Protein AF-0000000074486668 (afdb_homodimer)

pLDDT: mean 93.42, std 12.09, range [31.48, 98.94]

Secondary structure (DSSP, 8-state):
-----GGGS-HHHHHHHHHHHHHHHHHHHHHHHHHHHHHHHHHHHHHHS-HHHHHHHHHHHHHHHHHHHHHHHHHHHHHHHHSTT---TTTTSS------HHHHHHHHHHHHHHHHHHSSTTHHHHHHHHHHHHHHHHHHTTTS-HHHHTTSEEEEES-TTSHHHHHHHHTT-EEEEEE--HHHHHHHHHHHHT--STT-EEE-TTTT--TT-S-HHHHT--EEE-SS-TT---TTS-EEEEES-HHHHHTSGGGTT-EEEEEEES-GGG-SBHHHHHHHHHHHEEEEEEEEEEE----TTTT-TT---B---HHHHHHHHHHTTEEEEEEEEEEE-SS--TTSSEEEEEEEEEEEEEE-/-----GGGS-HHHHHHHHHHHHHHHHHHHHHHHHHHHHHHHHHHHHHHS-HHHHHHHHHHHHHHHHHHHHHHHHHHHHHHHHSTT---TTTTSS------HHHHHHHHHHHHHHHHHHSSTTHHHHHHHHHHHHHHHHHHTTTS-HHHHTTSEEEEES-TTSHHHHHHHHTT-EEEEEE--HHHHHHHHHHHHT--STT-EEE-TTTT--TT-S-HHHHT--EEE-SS-S----TT--EEEEES-HHHHHTSGGGTT-EEEEEEES-GGG-SBHHHHHHHHHHHEEEEEEEEEEE----TTTT-TT---B---HHHHHHHHHHTTEEEEEEEEEEE-SS--TTSSEEEEEEEEEEEEEE-

InterPro domains:
  IPR012901 Carnosine N-methyltransferase [PF07942] (97-359)
  IPR012901 Carnosine N-methyltransferase [PTHR12303] (13-358)
  IPR012901 Carnosine N-methyltransferase [SM01296] (93-360)
  IPR029063 S-adenosyl-L-methionine-dependent methyltransferase superfamily [G3DSA:3.40.50.150] (85-351)
  IPR029063 S-adenosyl-L-methionine-dependent methyltransferase superfamily [SSF53335] (98-335)

Solvent-accessible surface area (backbone atoms only — not comparable to full-atom values): 37776 Å² total; per-residue (Å²): 122,68,68,62,70,70,87,77,53,57,66,69,57,50,51,53,48,50,50,51,49,52,49,49,53,48,29,55,66,42,44,46,62,52,52,51,50,56,52,48,49,47,51,52,34,54,68,68,48,60,69,74,57,32,69,73,47,38,67,65,48,51,51,50,52,51,51,41,51,55,44,46,52,45,36,37,54,54,51,48,58,42,49,56,88,69,68,64,81,74,69,71,79,65,82,78,71,79,76,46,72,67,48,47,49,53,50,52,46,51,47,27,45,44,38,34,60,31,19,69,86,12,44,66,56,38,53,60,59,48,42,60,54,52,51,49,51,48,64,77,45,65,84,53,49,69,79,54,27,18,74,42,34,32,36,24,48,54,30,55,62,37,43,65,40,48,55,46,20,61,73,21,25,11,22,36,22,26,31,62,52,63,70,35,47,42,48,18,48,31,54,58,69,65,55,88,47,68,50,66,40,69,37,50,65,45,56,87,54,55,50,25,28,55,29,67,66,66,32,67,40,70,48,46,28,30,66,61,67,54,77,79,57,44,88,62,27,50,78,49,68,44,64,43,51,66,65,72,63,51,60,39,76,87,33,52,48,63,25,46,31,38,38,37,52,66,32,69,20,69,35,38,49,44,66,56,56,51,50,39,54,60,49,22,30,25,87,64,11,40,36,41,37,36,31,52,38,62,44,70,33,62,91,41,83,95,45,59,37,53,71,58,22,47,51,55,47,50,50,51,45,41,72,74,38,28,49,79,37,82,68,49,75,42,72,40,64,69,62,64,59,88,74,38,27,54,44,59,39,31,45,14,48,29,34,34,31,33,34,106,123,68,68,63,70,70,87,77,51,59,67,70,57,48,52,52,49,50,51,51,49,52,50,50,53,49,30,57,67,41,43,45,62,53,53,51,51,55,52,47,49,47,52,52,35,54,69,68,49,58,66,72,57,32,69,73,46,39,66,66,48,51,52,49,52,52,51,42,52,56,43,45,54,46,36,36,53,51,50,49,59,43,48,56,88,67,67,61,83,74,69,72,78,67,83,79,70,80,76,48,72,69,46,47,48,52,51,52,47,49,46,28,45,44,40,34,61,31,18,69,84,12,43,65,58,38,52,60,58,49,41,60,55,53,51,49,51,48,65,78,46,62,87,52,49,70,80,54,28,18,75,42,33,34,38,26,48,55,31,56,62,36,43,67,41,48,56,45,20,63,73,22,25,12,21,38,23,25,33,62,52,63,70,35,50,40,48,19,48,32,53,58,70,64,55,87,47,68,49,66,42,69,36,49,64,47,57,87,53,54,49,24,27,53,28,68,67,66,32,66,40,69,48,46,28,31,65,59,64,54,67,81,61,43,88,62,25,49,78,50,65,44,62,42,51,66,66,72,63,50,59,40,76,86,33,51,48,64,26,44,30,39,39,34,53,65,32,68,19,67,35,38,51,43,65,58,55,51,50,40,54,59,48,20,30,24,85,66,13,40,34,41,37,38,31,54,39,62,42,70,33,61,90,42,83,97,45,59,36,51,72,58,23,47,52,55,46,52,50,51,45,44,73,74,37,28,50,78,38,81,69,49,75,43,74,40,64,70,62,65,58,88,74,39,26,53,44,59,40,32,46,14,47,30,34,32,31,33,33,106

Radius of gyration: 28.09 Å; Cα contacts (8 Å, |Δi|>4): 1297; chains: 2; bounding box: 58×87×71 Å

Structure (mmCIF, N/CA/C/O backbone):
data_AF-0000000074486668-model_v1
#
loop_
_entity.id
_entity.type
_entity.pdbx_description
1 polymer 'carnosine N-methyltransferase'
#
loop_
_atom_site.group_PDB
_atom_site.id
_atom_site.type_symbol
_atom_site.label_atom_id
_atom_site.label_alt_id
_atom_site.label_comp_id
_atom_site.label_asym_id
_atom_site.label_entity_id
_atom_site.label_seq_id
_atom_site.pdbx_PDB_ins_code
_atom_site.Cartn_x
_atom_site.Cartn_y
_atom_site.Cartn_z
_atom_site.occupancy
_atom_site.B_iso_or_equiv
_atom_site.auth_seq_id
_atom_site.auth_comp_id
_atom_site.auth_asym_id
_atom_site.auth_atom_id
_atom_site.pdbx_PDB_model_num
ATOM 1 N N . MET A 1 1 ? 12.969 25.625 19.625 1 31.48 1 MET A N 1
ATOM 2 C CA . MET A 1 1 ? 12.227 24.656 20.438 1 31.48 1 MET A CA 1
ATOM 3 C C . MET A 1 1 ? 10.719 24.891 20.328 1 31.48 1 MET A C 1
ATOM 5 O O . MET A 1 1 ? 10.273 26.031 20.219 1 31.48 1 MET A O 1
ATOM 9 N N . PHE A 1 2 ? 10.055 23.922 19.797 1 42.31 2 PHE A N 1
ATOM 10 C CA . PHE A 1 2 ? 8.617 24.016 19.594 1 42.31 2 PHE A CA 1
ATOM 11 C C . PHE A 1 2 ? 7.922 24.469 20.875 1 42.31 2 PHE A C 1
ATOM 13 O O . PHE A 1 2 ? 7.801 23.703 21.828 1 42.31 2 PHE A O 1
ATOM 20 N N . LEU A 1 3 ? 8.227 25.609 21.453 1 37.09 3 LEU A N 1
ATOM 21 C CA . LEU A 1 3 ? 7.992 26.031 22.828 1 37.09 3 LEU A CA 1
ATOM 22 C C . LEU A 1 3 ? 6.5 26.188 23.109 1 37.09 3 LEU A C 1
ATOM 24 O O . LEU A 1 3 ? 5.836 27.031 22.516 1 37.09 3 LEU A O 1
ATOM 28 N N . ASN A 1 4 ? 5.785 25.109 23.094 1 43.38 4 ASN A N 1
ATOM 29 C CA . ASN A 1 4 ? 4.527 25.328 23.797 1 43.38 4 ASN A CA 1
ATOM 30 C C . ASN A 1 4 ? 4.754 25.984 25.156 1 43.38 4 ASN A C 1
ATOM 32 O O . ASN A 1 4 ? 5.828 25.844 25.75 1 43.38 4 ASN A O 1
ATOM 36 N N . ASP A 1 5 ? 4.109 26.984 25.438 1 42.06 5 ASP A N 1
ATOM 37 C CA . ASP A 1 5 ? 4.137 27.578 26.781 1 42.06 5 ASP A CA 1
ATOM 38 C C . ASP A 1 5 ? 3.951 26.5 27.859 1 42.06 5 ASP A C 1
ATOM 40 O O . ASP A 1 5 ? 2.896 25.859 27.938 1 42.06 5 ASP A O 1
ATOM 44 N N . PRO A 1 6 ? 4.965 26 28.469 1 47.16 6 PRO A N 1
ATOM 45 C CA . PRO A 1 6 ? 4.938 24.953 29.484 1 47.16 6 PRO A CA 1
ATOM 46 C C . PRO A 1 6 ? 3.84 25.156 30.531 1 47.16 6 PRO A C 1
ATOM 48 O O . PRO A 1 6 ? 3.381 24.203 31.156 1 47.16 6 PRO A O 1
ATOM 51 N N . ASP A 1 7 ? 3.5 26.328 30.844 1 48.69 7 ASP A N 1
ATOM 52 C CA . ASP A 1 7 ? 2.643 26.609 31.984 1 48.69 7 ASP A CA 1
ATOM 53 C C . ASP A 1 7 ? 1.21 26.156 31.734 1 48.69 7 ASP A C 1
ATOM 55 O O . ASP A 1 7 ? 0.398 26.078 32.656 1 48.69 7 ASP A O 1
ATOM 59 N N . THR A 1 8 ? 0.869 25.922 30.5 1 52.78 8 THR A N 1
ATOM 60 C CA . THR A 1 8 ? -0.552 25.703 30.25 1 52.78 8 THR A CA 1
ATOM 61 C C . THR A 1 8 ? -0.874 24.219 30.156 1 52.78 8 THR A C 1
ATOM 63 O O . THR A 1 8 ? -2.043 23.844 30.094 1 52.78 8 THR A O 1
ATOM 66 N N . VAL A 1 9 ? 0.101 23.359 30.156 1 61.78 9 VAL A N 1
ATOM 67 C CA . VAL A 1 9 ? -0.166 21.922 30 1 61.78 9 VAL A CA 1
ATOM 68 C C . VAL A 1 9 ? -0.045 21.234 31.344 1 61.78 9 VAL A C 1
ATOM 70 O O . VAL A 1 9 ? 0.924 21.438 32.094 1 61.78 9 VAL A O 1
ATOM 73 N N . PRO A 1 10 ? -1.143 20.547 31.734 1 69.94 10 PRO A N 1
ATOM 74 C CA . PRO A 1 10 ? -1.053 19.781 32.969 1 69.94 10 PRO A CA 1
ATOM 75 C C . PRO A 1 10 ? 0.24 18.969 33.094 1 69.94 10 PRO A C 1
ATOM 77 O O . PRO A 1 10 ? 0.768 18.516 32.062 1 69.94 10 PRO A O 1
ATOM 80 N N . GLU A 1 11 ? 0.771 18.891 34.25 1 69.69 11 GLU A N 1
ATOM 81 C CA . GLU A 1 11 ? 2.045 18.234 34.5 1 69.69 11 GLU A CA 1
ATOM 82 C C . GLU A 1 11 ? 2.061 16.812 33.969 1 69.69 11 GLU A C 1
ATOM 84 O O . GLU A 1 11 ? 3.064 16.359 33.406 1 69.69 11 GLU A O 1
ATOM 89 N N . ALA A 1 12 ? 0.98 16.047 34.156 1 67.38 12 ALA A N 1
ATOM 90 C CA . ALA A 1 12 ? 0.897 14.672 33.688 1 67.38 12 ALA A CA 1
ATOM 91 C C . ALA A 1 12 ? 1.074 14.586 32.188 1 67.38 12 ALA A C 1
ATOM 93 O O . ALA A 1 12 ? 1.743 13.68 31.672 1 67.38 12 ALA A O 1
ATOM 94 N N . ASP A 1 13 ? 0.49 15.477 31.531 1 77 13 ASP A N 1
ATOM 95 C CA . ASP A 1 13 ? 0.591 15.523 30.062 1 77 13 ASP A CA 1
ATOM 96 C C . ASP A 1 13 ? 2.008 15.883 29.625 1 77 13 ASP A C 1
ATOM 98 O O . ASP A 1 13 ? 2.508 15.359 28.625 1 77 13 ASP A O 1
ATOM 102 N N . ARG A 1 14 ? 2.59 16.641 30.438 1 76.38 14 ARG A N 1
ATOM 103 C CA . ARG A 1 14 ? 3.965 17.047 30.141 1 76.38 14 ARG A CA 1
ATOM 104 C C . ARG A 1 14 ? 4.914 15.852 30.281 1 76.38 14 ARG A C 1
ATOM 106 O O . ARG A 1 14 ? 5.82 15.68 29.469 1 76.38 14 ARG A O 1
ATOM 113 N N . LEU A 1 15 ? 4.641 15.148 31.312 1 79.06 15 LEU A N 1
ATOM 114 C CA . LEU A 1 15 ? 5.484 13.977 31.531 1 79.06 15 LEU A CA 1
ATOM 115 C C . LEU A 1 15 ? 5.316 12.961 30.406 1 79.06 15 LEU A C 1
ATOM 117 O O . LEU A 1 15 ? 6.297 12.375 29.938 1 79.06 15 LEU A O 1
ATOM 121 N N . LEU A 1 16 ? 4.055 12.719 29.984 1 80.81 16 LEU A N 1
ATOM 122 C CA . LEU A 1 16 ? 3.785 11.781 28.906 1 80.81 16 LEU A CA 1
ATOM 123 C C . LEU A 1 16 ? 4.434 12.25 27.609 1 80.81 16 LEU A C 1
ATOM 125 O O . LEU A 1 16 ? 4.977 11.445 26.844 1 80.81 16 LEU A O 1
ATOM 129 N N . GLU A 1 17 ? 4.367 13.461 27.391 1 83.25 17 GLU A N 1
ATOM 130 C CA . GLU A 1 17 ? 4.984 14.039 26.203 1 83.25 17 GLU A CA 1
ATOM 131 C C . GLU A 1 17 ? 6.504 13.883 26.234 1 83.25 17 GLU A C 1
ATOM 133 O O . GLU A 1 17 ? 7.125 13.57 25.219 1 83.25 17 GLU A O 1
ATOM 138 N N . ALA A 1 18 ? 7.066 14.117 27.375 1 84.25 18 ALA A N 1
ATOM 139 C CA . ALA A 1 18 ? 8.508 13.977 27.531 1 84.25 18 ALA A CA 1
ATOM 140 C C . ALA A 1 18 ? 8.945 12.531 27.312 1 84.25 18 ALA A C 1
ATOM 142 O O . ALA A 1 18 ? 9.984 12.273 26.688 1 84.25 18 ALA A O 1
ATOM 143 N N . GLN A 1 19 ? 8.188 11.656 27.812 1 86.06 19 GLN A N 1
ATOM 144 C CA . GLN A 1 19 ? 8.484 10.242 27.625 1 86.06 19 GLN A CA 1
ATOM 145 C C . GLN A 1 19 ? 8.391 9.852 26.156 1 86.06 19 GLN A C 1
ATOM 147 O O . GLN A 1 19 ? 9.234 9.109 25.656 1 86.06 19 GLN A O 1
ATOM 152 N N . HIS A 1 20 ? 7.352 10.344 25.594 1 88.06 20 HIS A N 1
ATOM 153 C CA . HIS A 1 20 ? 7.191 10.07 24.172 1 88.06 20 HIS A CA 1
ATOM 154 C C . HIS A 1 20 ? 8.352 10.641 23.359 1 88.06 20 HIS A C 1
ATOM 156 O O . HIS A 1 20 ? 8.867 9.992 22.453 1 88.06 20 HIS A O 1
ATOM 162 N N . PHE A 1 21 ? 8.711 11.836 23.719 1 90.12 21 PHE A N 1
ATOM 163 C CA . PHE A 1 21 ? 9.836 12.477 23.047 1 90.12 21 PHE A CA 1
ATOM 164 C C . PHE A 1 21 ? 11.109 11.656 23.219 1 90.12 21 PHE A C 1
ATOM 166 O O . PHE A 1 21 ? 11.852 11.453 22.266 1 90.12 21 PHE A O 1
ATOM 173 N N . ALA A 1 22 ? 11.359 11.195 24.344 1 90.25 22 ALA A N 1
ATOM 174 C CA . ALA A 1 22 ? 12.523 10.367 24.641 1 90.25 22 ALA A CA 1
ATOM 175 C C . ALA A 1 22 ? 12.516 9.094 23.797 1 90.25 22 ALA A C 1
ATOM 177 O O . ALA A 1 22 ? 13.562 8.648 23.328 1 90.25 22 ALA A O 1
ATOM 178 N N . LYS A 1 23 ? 11.375 8.539 23.703 1 93.06 23 LYS A N 1
ATOM 179 C CA . LYS A 1 23 ? 11.234 7.336 22.891 1 93.06 23 LYS A CA 1
ATOM 180 C C . LYS A 1 23 ? 11.586 7.617 21.422 1 93.06 23 LYS A C 1
ATOM 182 O O . LYS A 1 23 ? 12.203 6.785 20.766 1 93.06 23 LYS A O 1
ATOM 187 N N . VAL A 1 24 ? 11.133 8.742 20.938 1 95.06 24 VAL A N 1
ATOM 188 C CA . VAL A 1 24 ? 11.414 9.133 19.562 1 95.06 24 VAL A CA 1
ATOM 189 C C . VAL A 1 24 ? 12.922 9.273 19.359 1 95.06 24 VAL A C 1
ATOM 191 O O . VAL A 1 24 ? 13.477 8.773 18.391 1 95.06 24 VAL A O 1
ATOM 194 N N . ILE A 1 25 ? 13.602 9.898 20.266 1 94.81 25 ILE A N 1
ATOM 195 C CA . ILE A 1 25 ? 15.047 10.055 20.203 1 94.81 25 ILE A CA 1
ATOM 196 C C . ILE A 1 25 ? 15.719 8.688 20.203 1 94.81 25 ILE A C 1
ATOM 198 O O . ILE A 1 25 ? 16.641 8.438 19.406 1 94.81 25 ILE A O 1
ATOM 202 N N . GLU A 1 26 ? 15.242 7.867 21.062 1 94.5 26 GLU A N 1
ATOM 203 C CA . GLU A 1 26 ? 15.781 6.512 21.125 1 94.5 26 GLU A CA 1
ATOM 204 C C . GLU A 1 26 ? 15.594 5.785 19.797 1 94.5 26 GLU A C 1
ATOM 206 O O . GLU A 1 26 ? 16.469 5.031 19.359 1 94.5 26 GLU A O 1
ATOM 211 N N . ALA A 1 27 ? 14.414 5.957 19.188 1 96.44 27 ALA A N 1
ATOM 212 C CA . ALA A 1 27 ? 14.148 5.34 17.891 1 96.44 27 ALA A CA 1
ATOM 213 C C . ALA A 1 27 ? 15.164 5.797 16.844 1 96.44 27 ALA A C 1
ATOM 215 O O . ALA A 1 27 ? 15.719 4.977 16.109 1 96.44 27 ALA A O 1
ATOM 216 N N . PHE A 1 28 ? 15.438 7.062 16.781 1 97.06 28 PHE A N 1
ATOM 217 C CA . PHE A 1 28 ? 16.422 7.594 15.852 1 97.06 28 PHE A CA 1
ATOM 218 C C . PHE A 1 28 ? 17.797 6.984 16.125 1 97.06 28 PHE A C 1
ATOM 220 O O . PHE A 1 28 ? 18.484 6.555 15.188 1 97.06 28 PHE A O 1
ATOM 227 N N . ASN A 1 29 ? 18.156 6.867 17.328 1 94.88 29 ASN A N 1
ATOM 228 C CA . ASN A 1 29 ? 19.469 6.344 17.719 1 94.88 29 ASN A CA 1
ATOM 229 C C . ASN A 1 29 ? 19.578 4.852 17.422 1 94.88 29 ASN A C 1
ATOM 231 O O . ASN A 1 29 ? 20.672 4.34 17.203 1 94.88 29 ASN A O 1
ATOM 235 N N . HIS A 1 30 ? 18.469 4.227 17.469 1 96.5 30 HIS A N 1
ATOM 236 C CA . HIS A 1 30 ? 18.453 2.779 17.297 1 96.5 30 HIS A CA 1
ATOM 237 C C . HIS A 1 30 ? 18.5 2.414 15.812 1 96.5 30 HIS A C 1
ATOM 239 O O . HIS A 1 30 ? 18.625 1.239 15.461 1 96.5 30 HIS A O 1
ATOM 245 N N . TYR A 1 31 ? 18.359 3.328 14.945 1 97.81 31 TYR A N 1
ATOM 246 C CA . TYR A 1 31 ? 18.297 3.107 13.5 1 97.81 31 TYR A CA 1
ATOM 247 C C . TYR A 1 31 ? 19.484 2.271 13.031 1 97.81 31 TYR A C 1
ATOM 249 O O . TYR A 1 31 ? 19.312 1.296 12.297 1 97.81 31 TYR A O 1
ATOM 257 N N . ARG A 1 32 ? 20.688 2.697 13.438 1 97.75 32 ARG A N 1
ATOM 258 C CA . ARG A 1 32 ? 21.906 2.051 12.969 1 97.75 32 ARG A CA 1
ATOM 259 C C . ARG A 1 32 ? 21.891 0.562 13.297 1 97.75 32 ARG A C 1
ATOM 261 O O . ARG A 1 32 ? 22.031 -0.279 12.406 1 97.75 32 ARG A O 1
ATOM 268 N N . LEU A 1 33 ? 21.719 0.299 14.562 1 97.19 33 LEU A N 1
ATOM 269 C CA . LEU A 1 33 ? 21.75 -1.087 15.023 1 97.19 33 LEU A CA 1
ATOM 270 C C . LEU A 1 33 ? 20.641 -1.9 14.352 1 97.19 33 LEU A C 1
ATOM 272 O O . LEU A 1 33 ? 20.891 -3.02 13.891 1 97.19 33 LEU A O 1
ATOM 276 N N . HIS A 1 34 ? 19.469 -1.328 14.305 1 96.94 34 HIS A N 1
ATOM 277 C CA . HIS A 1 34 ? 18.328 -2.02 13.711 1 96.94 34 HIS A CA 1
ATOM 278 C C . HIS A 1 34 ? 18.578 -2.324 12.234 1 96.94 34 HIS A C 1
ATOM 280 O O . HIS A 1 34 ? 18.375 -3.455 11.789 1 96.94 34 HIS A O 1
ATOM 286 N N . SER A 1 35 ? 19 -1.374 11.484 1 97.94 35 SER A N 1
ATOM 287 C CA . SER A 1 35 ? 19.219 -1.527 10.047 1 97.94 35 SER A CA 1
ATOM 288 C C . SER A 1 35 ? 20.344 -2.512 9.766 1 97.94 35 SER A C 1
ATOM 290 O O . SER A 1 35 ? 20.266 -3.32 8.836 1 97.94 35 SER A O 1
ATOM 292 N N . LEU A 1 36 ? 21.391 -2.41 10.539 1 98.06 36 LEU A N 1
ATOM 293 C CA . LEU A 1 36 ? 22.5 -3.34 10.367 1 98.06 36 LEU A CA 1
ATOM 294 C C . LEU A 1 36 ? 22.078 -4.766 10.688 1 98.06 36 LEU A C 1
ATOM 296 O O . LEU A 1 36 ? 22.531 -5.715 10.039 1 98.06 36 LEU A O 1
ATOM 300 N N . SER A 1 37 ? 21.25 -4.922 11.695 1 96.88 37 SER A N 1
ATOM 301 C CA . SER A 1 37 ? 20.734 -6.246 12.039 1 96.88 37 SER A CA 1
ATOM 302 C C . SER A 1 37 ? 19.922 -6.84 10.898 1 96.88 37 SER A C 1
ATOM 304 O O . SER A 1 37 ? 20.031 -8.031 10.602 1 96.88 37 SER A O 1
ATOM 306 N N . ARG A 1 38 ? 19.094 -6.043 10.289 1 95.94 38 ARG A N 1
ATOM 307 C CA . ARG A 1 38 ? 18.312 -6.496 9.148 1 95.94 38 ARG A CA 1
ATOM 308 C C . ARG A 1 38 ? 19.219 -6.906 7.992 1 95.94 38 ARG A C 1
ATOM 310 O O . ARG A 1 38 ? 18.938 -7.891 7.301 1 95.94 38 ARG A O 1
ATOM 317 N N . ASN A 1 39 ? 20.219 -6.121 7.805 1 96.69 39 ASN A N 1
ATOM 318 C CA . ASN A 1 39 ? 21.188 -6.441 6.762 1 96.69 39 ASN A CA 1
ATOM 319 C C . ASN A 1 39 ? 21.953 -7.727 7.078 1 96.69 39 ASN A C 1
ATOM 321 O O . ASN A 1 39 ? 22.266 -8.508 6.176 1 96.69 39 ASN A O 1
ATOM 325 N N . ALA A 1 40 ? 22.281 -7.938 8.305 1 96.69 40 ALA A N 1
ATOM 326 C CA . ALA A 1 40 ? 22.938 -9.164 8.742 1 96.69 40 ALA A CA 1
ATOM 327 C C . ALA A 1 40 ? 22.078 -10.383 8.477 1 96.69 40 ALA A C 1
ATOM 329 O O . ALA A 1 40 ? 22.578 -11.453 8.125 1 96.69 40 ALA A O 1
ATOM 330 N N . LYS A 1 41 ? 20.828 -10.242 8.664 1 97.38 41 LYS A N 1
ATOM 331 C CA . LYS A 1 41 ? 19.906 -11.344 8.367 1 97.38 41 LY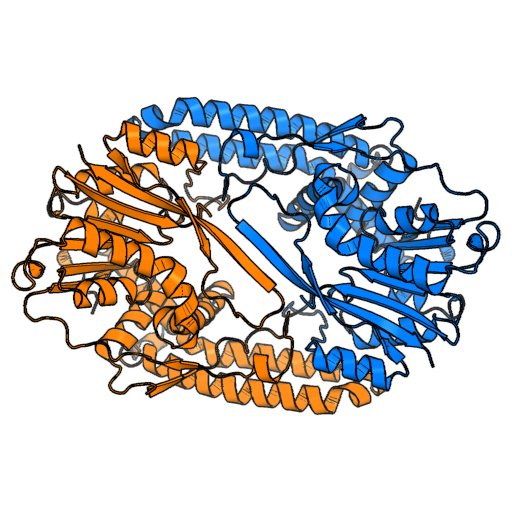S A CA 1
ATOM 332 C C . LYS A 1 41 ? 19.984 -11.734 6.891 1 97.38 41 LYS A C 1
ATOM 334 O O . LYS A 1 41 ? 19.938 -12.914 6.555 1 97.38 41 LYS A O 1
ATOM 339 N N . ARG A 1 42 ? 20.031 -10.758 6.008 1 97.56 42 ARG A N 1
ATOM 340 C CA . ARG A 1 42 ? 20.172 -11.031 4.582 1 97.56 42 ARG A CA 1
ATOM 341 C C . ARG A 1 42 ? 21.406 -11.867 4.293 1 97.56 42 ARG A C 1
ATOM 343 O O . ARG A 1 42 ? 21.359 -12.789 3.477 1 97.56 42 ARG A O 1
ATOM 350 N N . ARG A 1 43 ? 22.453 -11.508 4.965 1 96.88 43 ARG A N 1
ATOM 351 C CA . ARG A 1 43 ? 23.703 -12.242 4.793 1 96.88 43 ARG A CA 1
ATOM 352 C C . ARG A 1 43 ? 23.562 -13.68 5.281 1 96.88 43 ARG A C 1
ATOM 354 O O . ARG A 1 43 ? 24.062 -14.609 4.645 1 96.88 43 ARG A O 1
ATOM 361 N N . ARG A 1 44 ? 22.969 -13.852 6.43 1 97.44 44 ARG A N 1
ATOM 362 C CA . ARG A 1 44 ? 22.734 -15.188 6.961 1 97.44 44 ARG A CA 1
ATOM 363 C C . ARG A 1 44 ? 21.844 -16.016 6.023 1 97.44 44 ARG A C 1
ATOM 365 O O . ARG A 1 44 ? 22.094 -17.203 5.812 1 97.44 44 ARG A O 1
ATOM 372 N N . ASP A 1 45 ? 20.812 -15.375 5.516 1 98.12 45 ASP A N 1
ATOM 373 C CA . ASP A 1 45 ? 19.938 -16.062 4.559 1 98.12 45 ASP A CA 1
ATOM 374 C C . ASP A 1 45 ? 20.734 -16.516 3.336 1 98.12 45 ASP A C 1
ATOM 376 O O . ASP A 1 45 ? 20.578 -17.656 2.893 1 98.12 45 ASP A O 1
ATOM 380 N N . LEU A 1 46 ? 21.562 -15.641 2.779 1 98.12 46 LEU A N 1
ATOM 381 C CA . LEU A 1 46 ? 22.391 -15.977 1.621 1 98.12 46 LEU A CA 1
ATOM 382 C C . LEU A 1 46 ? 23.297 -17.156 1.92 1 98.12 46 LEU A C 1
ATOM 384 O O . LEU A 1 46 ? 23.438 -18.062 1.086 1 98.12 46 LEU A O 1
ATOM 388 N N . ALA A 1 47 ? 23.797 -17.203 3.117 1 97.44 47 ALA A N 1
ATOM 389 C CA . ALA A 1 47 ? 24.719 -18.25 3.52 1 97.44 47 ALA A CA 1
ATOM 390 C C . ALA A 1 47 ? 23.984 -19.578 3.729 1 97.44 47 ALA A C 1
ATOM 392 O O . ALA A 1 47 ? 24.609 -20.641 3.758 1 97.44 47 ALA A O 1
ATOM 393 N N . SER A 1 48 ? 22.703 -19.531 3.898 1 97.56 48 SER A N 1
ATOM 394 C CA . SER A 1 48 ? 21.953 -20.719 4.273 1 97.56 48 SER A CA 1
ATOM 395 C C . SER A 1 48 ? 21.406 -21.453 3.045 1 97.56 48 SER A C 1
ATOM 397 O O . SER A 1 48 ? 20.906 -22.562 3.148 1 97.56 48 SER A O 1
ATOM 399 N N . ILE A 1 49 ? 21.484 -20.828 1.855 1 98.06 49 ILE A N 1
ATOM 400 C CA . ILE A 1 49 ? 20.953 -21.484 0.664 1 98.06 49 ILE A CA 1
ATOM 401 C C . ILE A 1 49 ? 22 -22.469 0.108 1 98.06 49 ILE A C 1
ATOM 403 O O . ILE A 1 49 ? 23.156 -22.438 0.515 1 98.06 49 ILE A O 1
ATOM 407 N N . PRO A 1 50 ? 21.594 -23.406 -0.797 1 97.69 50 PRO A N 1
ATOM 408 C CA . PRO A 1 50 ? 22.531 -24.406 -1.34 1 97.69 50 PRO A CA 1
ATOM 409 C C . PRO A 1 50 ? 23.75 -23.766 -1.994 1 97.69 50 PRO A C 1
ATOM 411 O O . PRO A 1 50 ? 23.656 -22.688 -2.586 1 97.69 50 PRO A O 1
ATOM 414 N N . LYS A 1 51 ? 24.922 -24.422 -1.941 1 97.94 51 LYS A N 1
ATOM 415 C CA . LYS A 1 51 ? 26.203 -23.906 -2.426 1 97.94 51 LYS A CA 1
ATOM 416 C C . LYS A 1 51 ? 26.109 -23.516 -3.898 1 97.94 51 LYS A C 1
ATOM 418 O O . LYS A 1 51 ? 26.688 -22.516 -4.316 1 97.94 51 LYS A O 1
ATOM 423 N N . ALA A 1 52 ? 25.469 -24.297 -4.637 1 97.38 52 ALA A N 1
ATOM 424 C CA . ALA A 1 52 ? 25.328 -24.016 -6.062 1 97.38 52 ALA A CA 1
ATOM 425 C C . ALA A 1 52 ? 24.625 -22.672 -6.285 1 97.38 52 ALA A C 1
ATOM 427 O O . ALA A 1 52 ? 24.969 -21.938 -7.207 1 97.38 52 ALA A O 1
ATOM 428 N N . HIS A 1 53 ? 23.641 -22.422 -5.477 1 98.19 53 HIS A N 1
ATOM 429 C CA . HIS A 1 53 ? 22.922 -21.156 -5.57 1 98.19 53 HIS A CA 1
ATOM 430 C C . HIS A 1 53 ? 23.781 -20 -5.09 1 98.19 53 HIS A C 1
ATOM 432 O O . HIS A 1 53 ? 23.75 -18.906 -5.668 1 98.19 53 HIS A O 1
ATOM 438 N N . GLN A 1 54 ? 24.547 -20.234 -4.039 1 97.94 54 GLN A N 1
ATOM 439 C CA . GLN A 1 54 ? 25.484 -19.219 -3.561 1 97.94 54 GLN A CA 1
ATOM 440 C C . GLN A 1 54 ? 26.469 -18.812 -4.656 1 97.94 54 GLN A C 1
ATOM 442 O O . GLN A 1 54 ? 26.797 -17.641 -4.797 1 97.94 54 GLN A O 1
ATOM 447 N N . GLN A 1 55 ? 26.906 -19.75 -5.395 1 96.94 55 GLN A N 1
ATOM 448 C CA . GLN A 1 55 ? 27.859 -19.484 -6.465 1 96.94 55 GLN A CA 1
ATOM 449 C C . GLN A 1 55 ? 27.234 -18.609 -7.551 1 96.94 55 GLN A C 1
ATOM 451 O O . GLN A 1 55 ? 27.938 -17.797 -8.164 1 96.94 55 GLN A O 1
ATOM 456 N N . LEU A 1 56 ? 26 -18.75 -7.773 1 97.06 56 LEU A N 1
ATOM 457 C CA . LEU A 1 56 ? 25.297 -18.016 -8.828 1 97.06 56 LEU A CA 1
ATOM 458 C C . LEU A 1 56 ? 25.047 -16.562 -8.414 1 97.06 56 LEU A C 1
ATOM 460 O O . LEU A 1 56 ? 25.188 -15.648 -9.227 1 97.06 56 LEU A O 1
ATOM 464 N N . VAL A 1 57 ? 24.656 -16.344 -7.133 1 98.12 57 VAL A N 1
ATOM 465 C CA . VAL A 1 57 ? 24.172 -15.008 -6.781 1 98.12 57 VAL A CA 1
ATOM 466 C C . VAL A 1 57 ? 25.078 -14.391 -5.715 1 98.12 57 VAL A C 1
ATOM 468 O O . VAL A 1 57 ? 24.984 -13.195 -5.43 1 98.12 57 VAL A O 1
ATOM 471 N N . GLY A 1 58 ? 25.969 -15.172 -5.094 1 96.69 58 GLY A N 1
ATOM 472 C CA . GLY A 1 58 ? 26.703 -14.773 -3.906 1 96.69 58 GLY A CA 1
ATOM 473 C C . GLY A 1 58 ? 27.531 -13.516 -4.117 1 96.69 58 GLY A C 1
ATOM 474 O O . GLY A 1 58 ? 27.547 -12.617 -3.271 1 96.69 58 GLY A O 1
ATOM 475 N N . SER A 1 59 ? 28.203 -13.422 -5.25 1 95.25 59 SER A N 1
ATOM 476 C CA . SER A 1 59 ? 29.125 -12.312 -5.492 1 95.25 59 SER A CA 1
ATOM 477 C C . SER A 1 59 ? 28.391 -10.977 -5.535 1 95.25 59 SER A C 1
ATOM 479 O O . SER A 1 59 ? 28.703 -10.055 -4.785 1 95.25 59 SER A O 1
ATOM 481 N N . PHE A 1 60 ? 27.328 -10.914 -6.375 1 95.19 60 PHE A N 1
ATOM 482 C CA . PHE A 1 60 ? 26.672 -9.617 -6.508 1 95.19 60 PHE A CA 1
ATOM 483 C C . PHE A 1 60 ? 25.781 -9.344 -5.305 1 95.19 60 PHE A C 1
ATOM 485 O O . PHE A 1 60 ? 25.562 -8.188 -4.938 1 95.19 60 PHE A O 1
ATOM 492 N N . MET A 1 61 ? 25.312 -10.391 -4.645 1 97.62 61 MET A N 1
ATOM 493 C CA . MET A 1 61 ? 24.484 -10.18 -3.453 1 97.62 61 MET A CA 1
ATOM 494 C C . MET A 1 61 ? 25.344 -9.664 -2.297 1 97.62 61 MET A C 1
ATOM 496 O O . MET A 1 61 ? 24.922 -8.766 -1.564 1 97.62 61 MET A O 1
ATOM 500 N N . GLU A 1 62 ? 26.516 -10.273 -2.09 1 97.69 62 GLU A N 1
ATOM 501 C CA . GLU A 1 62 ? 27.406 -9.805 -1.037 1 97.69 62 GLU A CA 1
ATOM 502 C C . GLU A 1 62 ? 27.828 -8.359 -1.274 1 97.69 62 GLU A C 1
ATOM 504 O O . GLU A 1 62 ? 27.891 -7.562 -0.335 1 97.69 62 GLU A O 1
ATOM 509 N N . LYS A 1 63 ? 28.172 -8.047 -2.51 1 98 63 LYS A N 1
ATOM 510 C CA . LYS A 1 63 ? 28.531 -6.676 -2.857 1 98 63 LYS A CA 1
ATOM 511 C C . LYS A 1 63 ? 27.375 -5.719 -2.553 1 98 63 LYS A C 1
ATOM 513 O O . LYS A 1 63 ? 27.594 -4.629 -2.023 1 98 63 LYS A O 1
ATOM 518 N N . LYS A 1 64 ? 26.203 -6.098 -2.967 1 98.06 64 LYS A N 1
ATOM 519 C CA . LYS A 1 64 ? 25 -5.305 -2.705 1 98.06 64 LYS A CA 1
ATOM 520 C C . LYS A 1 64 ? 24.797 -5.086 -1.207 1 98.06 64 LYS A C 1
ATOM 522 O O . LYS A 1 64 ? 24.578 -3.959 -0.763 1 98.06 64 LYS A O 1
ATOM 527 N N . ILE A 1 65 ? 24.891 -6.152 -0.401 1 98.25 65 ILE A N 1
ATOM 528 C CA . ILE A 1 65 ? 24.703 -6.102 1.045 1 98.25 65 ILE A CA 1
ATOM 529 C C . ILE A 1 65 ? 25.75 -5.195 1.673 1 98.25 65 ILE A C 1
ATOM 531 O O . ILE A 1 65 ? 25.438 -4.375 2.537 1 98.25 65 ILE A O 1
ATOM 535 N N . ASN A 1 66 ? 26.984 -5.336 1.234 1 98.44 66 ASN A N 1
ATOM 536 C CA . ASN A 1 66 ? 28.062 -4.48 1.724 1 98.44 66 ASN A CA 1
ATOM 537 C C . ASN A 1 66 ? 27.812 -3.012 1.402 1 98.44 66 ASN A C 1
ATOM 539 O O . ASN A 1 66 ? 28.047 -2.139 2.242 1 98.44 66 ASN A O 1
ATOM 543 N N . SER A 1 67 ? 27.406 -2.799 0.207 1 98.62 67 SER A N 1
ATOM 544 C CA . SER A 1 67 ? 27.109 -1.431 -0.205 1 98.62 67 SER A CA 1
ATOM 545 C C . SER A 1 67 ? 25.984 -0.83 0.634 1 98.62 67 SER A C 1
ATOM 547 O O . SER A 1 67 ? 26.047 0.347 0.998 1 98.62 67 SER A O 1
ATOM 549 N N . VAL A 1 68 ? 24.969 -1.598 0.878 1 98.69 68 VAL A N 1
ATOM 550 C CA . VAL A 1 68 ? 23.859 -1.148 1.708 1 98.69 68 VAL A CA 1
ATOM 551 C C . VAL A 1 68 ? 24.359 -0.825 3.113 1 98.69 68 VAL A C 1
ATOM 553 O O . VAL A 1 68 ? 23.938 0.165 3.717 1 98.69 68 VAL A O 1
ATOM 556 N N . GLU A 1 69 ? 25.234 -1.662 3.674 1 98.38 69 GLU A N 1
ATOM 557 C CA . GLU A 1 69 ? 25.797 -1.424 4.996 1 98.38 69 GLU A CA 1
ATOM 558 C C . GLU A 1 69 ? 26.484 -0.063 5.066 1 98.38 69 GLU A C 1
ATOM 560 O O . GLU A 1 69 ? 26.312 0.681 6.031 1 98.38 69 GLU A O 1
ATOM 565 N N . GLU A 1 70 ? 27.266 0.201 4.066 1 98.56 70 GLU A N 1
ATOM 566 C CA . GLU A 1 70 ? 27.953 1.492 4 1 98.56 70 GLU A CA 1
ATOM 567 C C . GLU A 1 70 ? 26.953 2.643 3.994 1 98.56 70 GLU A C 1
ATOM 569 O O . GLU A 1 70 ? 27.172 3.664 4.648 1 98.56 70 GLU A O 1
ATOM 574 N N . ARG A 1 71 ? 25.906 2.477 3.268 1 98.75 71 ARG A N 1
ATOM 575 C CA . ARG A 1 71 ? 24.891 3.527 3.135 1 98.75 71 ARG A CA 1
ATOM 576 C C . ARG A 1 71 ? 24.062 3.648 4.402 1 98.75 71 ARG A C 1
ATOM 578 O O . ARG A 1 71 ? 23.609 4.742 4.754 1 98.75 71 ARG A O 1
ATOM 585 N N . ILE A 1 72 ? 23.859 2.531 5.109 1 98.69 72 ILE A N 1
ATOM 586 C CA . ILE A 1 72 ? 23.203 2.57 6.414 1 98.69 72 ILE A CA 1
ATOM 587 C C . ILE A 1 72 ? 24 3.475 7.359 1 98.69 72 ILE A C 1
ATOM 589 O O . ILE A 1 72 ? 23.422 4.289 8.078 1 98.69 72 ILE A O 1
ATOM 593 N N . LEU A 1 73 ? 25.312 3.354 7.355 1 98.62 73 LEU A N 1
ATOM 594 C CA . LEU A 1 73 ? 26.156 4.156 8.227 1 98.62 73 LEU A CA 1
ATOM 595 C C . LEU A 1 73 ? 26.078 5.633 7.855 1 98.62 73 LEU A C 1
ATOM 597 O O . LEU A 1 73 ? 26.078 6.5 8.734 1 98.62 73 LEU A O 1
ATOM 601 N N . LYS A 1 74 ? 26.016 5.918 6.578 1 98.62 74 LYS A N 1
ATOM 602 C CA . LYS A 1 74 ? 25.859 7.301 6.137 1 98.62 74 LYS A CA 1
ATOM 603 C C . LYS A 1 74 ? 24.516 7.863 6.598 1 98.62 74 LYS A C 1
ATOM 605 O O . LYS A 1 74 ? 24.453 8.992 7.098 1 98.62 74 LYS A O 1
ATOM 610 N N . ASN A 1 75 ? 23.453 7.07 6.395 1 98.75 75 ASN A N 1
ATOM 611 C CA . ASN A 1 75 ? 22.141 7.492 6.902 1 98.75 75 ASN A CA 1
ATOM 612 C C . ASN A 1 75 ? 22.172 7.715 8.414 1 98.75 75 ASN A C 1
ATOM 614 O O . ASN A 1 75 ? 21.578 8.664 8.914 1 98.75 75 ASN A O 1
ATOM 618 N N . ALA A 1 76 ? 22.891 6.793 9.109 1 98.38 76 ALA A N 1
ATOM 619 C CA . ALA A 1 76 ? 22.984 6.898 10.562 1 98.38 76 ALA A CA 1
ATOM 620 C C . ALA A 1 76 ? 23.656 8.203 10.977 1 98.38 76 ALA A C 1
ATOM 622 O O . ALA A 1 76 ? 23.234 8.836 11.953 1 98.38 76 ALA A O 1
ATOM 623 N N . ALA A 1 77 ? 24.656 8.586 10.266 1 98.06 77 ALA A N 1
ATOM 624 C CA . ALA A 1 77 ? 25.328 9.852 10.547 1 98.06 77 ALA A CA 1
ATOM 625 C C . ALA A 1 77 ? 24.406 11.039 10.344 1 98.06 77 ALA A C 1
ATOM 627 O O . ALA A 1 77 ? 24.375 11.969 11.148 1 98.06 77 ALA A O 1
ATOM 628 N N . PHE A 1 78 ? 23.688 11.023 9.32 1 98.31 78 PHE A N 1
ATOM 629 C CA . PHE A 1 78 ? 22.703 12.078 9.055 1 98.31 78 PHE A CA 1
ATOM 630 C C . PHE A 1 78 ? 21.641 12.117 10.148 1 98.31 78 PHE A C 1
ATOM 632 O O . PHE A 1 78 ? 21.312 13.195 10.664 1 98.31 78 PHE A O 1
ATOM 639 N N . ILE A 1 79 ? 21.094 10.938 10.461 1 98 79 ILE A N 1
ATOM 640 C CA . ILE A 1 79 ? 20.047 10.82 11.477 1 98 79 ILE A CA 1
ATOM 641 C C . ILE A 1 79 ? 20.562 11.359 12.805 1 98 79 ILE A C 1
ATOM 643 O O . ILE A 1 79 ? 19.828 12.039 13.531 1 98 79 ILE A O 1
ATOM 647 N N . ALA A 1 80 ? 21.844 11.078 13.094 1 96.38 80 ALA A N 1
ATOM 648 C CA . ALA A 1 80 ? 22.453 11.609 14.312 1 96.38 80 ALA A CA 1
ATOM 649 C C . ALA A 1 80 ? 22.469 13.133 14.305 1 96.38 80 ALA A C 1
ATOM 651 O O . ALA A 1 80 ? 22.328 13.766 15.352 1 96.38 80 ALA A O 1
ATOM 652 N N . SER A 1 81 ? 22.656 13.695 13.148 1 96.44 81 SER A N 1
ATOM 653 C CA . SER A 1 81 ? 22.641 15.156 13.031 1 96.44 81 SER A CA 1
ATOM 654 C C . SER A 1 81 ? 21.266 15.719 13.336 1 96.44 81 SER A C 1
ATOM 656 O O . SER A 1 81 ? 21.141 16.828 13.867 1 96.44 81 SER A O 1
ATOM 658 N N . ILE A 1 82 ? 20.234 15.008 12.984 1 96.62 82 ILE A N 1
ATOM 659 C CA . ILE A 1 82 ? 18.875 15.453 13.211 1 96.62 82 ILE A CA 1
ATOM 660 C C . ILE A 1 82 ? 18.609 15.57 14.711 1 96.62 82 ILE A C 1
ATOM 662 O O . ILE A 1 82 ? 17.938 16.516 15.156 1 96.62 82 ILE A O 1
ATOM 666 N N . VAL A 1 83 ? 19.156 14.648 15.469 1 95 83 VAL A N 1
ATOM 667 C CA . VAL A 1 83 ? 18.797 14.594 16.875 1 95 83 VAL A CA 1
ATOM 668 C C . VAL A 1 83 ? 19.906 15.203 17.719 1 95 83 VAL A C 1
ATOM 670 O O . VAL A 1 83 ? 19.844 15.18 18.953 1 95 83 VAL A O 1
ATOM 673 N N . ALA A 1 84 ? 20.844 15.734 16.953 1 88.94 84 ALA A N 1
ATOM 674 C CA . ALA A 1 84 ? 21.969 16.344 17.672 1 88.94 84 ALA A CA 1
ATOM 675 C C . ALA A 1 84 ? 21.484 17.469 18.594 1 88.94 84 ALA A C 1
ATOM 677 O O . ALA A 1 84 ? 20.703 18.312 18.172 1 88.94 84 ALA A O 1
ATOM 678 N N . GLY A 1 85 ? 21.781 17.5 19.812 1 81.75 85 GLY A N 1
ATOM 679 C CA . GLY A 1 85 ? 21.422 18.547 20.75 1 81.75 85 GLY A CA 1
ATOM 680 C C . GLY A 1 85 ? 20.234 18.172 21.625 1 81.75 85 GLY A C 1
ATOM 681 O O . GLY A 1 85 ? 19.875 18.922 22.547 1 81.75 85 GLY A O 1
ATOM 682 N N . HIS A 1 86 ? 19.562 17.219 21.188 1 81 86 HIS A N 1
ATOM 683 C CA . HIS A 1 86 ? 18.406 16.797 21.953 1 81 86 HIS A CA 1
ATOM 684 C C . HIS A 1 86 ? 18.703 15.57 22.797 1 81 86 HIS A C 1
ATOM 686 O O . HIS A 1 86 ? 17.828 15.047 23.484 1 81 86 HIS A O 1
ATOM 692 N N . GLN A 1 87 ? 19.938 15.094 22.641 1 69.19 87 GLN A N 1
ATOM 693 C CA . GLN A 1 87 ? 20.312 13.875 23.344 1 69.19 87 GLN A CA 1
ATOM 694 C C . GLN A 1 87 ? 20.453 14.117 24.844 1 69.19 87 GLN A C 1
ATOM 696 O O . GLN A 1 87 ? 21.016 15.133 25.266 1 69.19 87 GLN A O 1
ATOM 701 N N . ASN A 1 88 ? 19.484 13.977 25.594 1 56.47 88 ASN A N 1
ATOM 702 C CA . ASN A 1 88 ? 19.625 14.125 27.031 1 56.47 88 ASN A CA 1
ATOM 703 C C . ASN A 1 88 ? 20.609 13.125 27.609 1 56.47 88 ASN A C 1
ATOM 705 O O . ASN A 1 88 ? 20.609 11.945 27.25 1 56.47 88 ASN A O 1
ATOM 709 N N . GLU A 1 89 ? 21.766 13.562 28.109 1 48.34 89 GLU A N 1
ATOM 710 C CA . GLU A 1 89 ? 22.734 12.789 28.875 1 48.34 89 GLU A CA 1
ATOM 711 C C . GLU A 1 89 ? 22.031 11.773 29.781 1 48.34 89 GLU A C 1
ATOM 713 O O . GLU A 1 89 ? 22.609 10.734 30.109 1 48.34 89 GLU A O 1
ATOM 718 N N . GLU A 1 90 ? 20.953 12.195 30.5 1 44.62 90 GLU A N 1
ATOM 719 C CA . GLU A 1 90 ? 20.438 11.414 31.609 1 44.62 90 GLU A CA 1
ATOM 720 C C . GLU A 1 90 ? 19.703 10.172 31.125 1 44.62 90 GLU A C 1
ATOM 722 O O . GLU A 1 90 ? 18.969 9.523 31.891 1 44.62 90 GLU A O 1
ATOM 727 N N . THR A 1 91 ? 19.562 10.016 29.891 1 45.06 91 THR A N 1
ATOM 728 C CA . THR A 1 91 ? 18.781 8.844 29.516 1 45.06 91 THR A CA 1
ATOM 729 C C . THR A 1 91 ? 19.469 7.559 29.969 1 45.06 91 THR A C 1
ATOM 731 O O . THR A 1 91 ? 19.359 6.52 29.312 1 45.06 91 THR A O 1
ATOM 734 N N . ASN A 1 92 ? 20.484 7.711 30.672 1 42.06 92 ASN A N 1
ATOM 735 C CA . ASN A 1 92 ? 21.156 6.508 31.156 1 42.06 92 ASN A CA 1
ATOM 736 C C . ASN A 1 92 ? 20.141 5.512 31.734 1 42.06 92 ASN A C 1
ATOM 738 O O . ASN A 1 92 ? 20.312 4.301 31.594 1 42.06 92 ASN A O 1
ATOM 742 N N . GLY A 1 93 ? 19.438 5.809 33 1 40.75 93 GLY A N 1
ATOM 743 C CA . GLY A 1 93 ? 18.844 4.891 33.938 1 40.75 93 GLY A CA 1
ATOM 744 C C . GLY A 1 93 ? 17.5 4.336 33.469 1 40.75 93 GLY A C 1
ATOM 745 O O . GLY A 1 93 ? 16.844 3.582 34.188 1 40.75 93 GLY A O 1
ATOM 746 N N . GLY A 1 94 ? 16.578 5.141 32.875 1 40.91 94 GLY A N 1
ATOM 747 C CA . GLY A 1 94 ? 15.211 4.656 32.875 1 40.91 94 GLY A CA 1
ATOM 748 C C . GLY A 1 94 ? 15.023 3.443 31.984 1 40.91 94 GLY A C 1
ATOM 749 O O . GLY A 1 94 ? 15.953 3.023 31.281 1 40.91 94 GLY A O 1
ATOM 750 N N . THR A 1 95 ? 13.781 2.807 31.984 1 46.28 95 THR A N 1
ATOM 751 C CA . THR A 1 95 ? 13.219 1.627 31.344 1 46.28 95 THR A CA 1
ATOM 752 C C . THR A 1 95 ? 13.469 1.667 29.828 1 46.28 95 THR A C 1
ATOM 754 O O . THR A 1 95 ? 12.992 2.568 29.141 1 46.28 95 THR A O 1
ATOM 757 N N . LYS A 1 96 ? 14.5 1.209 29.344 1 51.06 96 LYS A N 1
ATOM 758 C CA . LYS A 1 96 ? 14.75 0.892 27.938 1 51.06 96 LYS A CA 1
ATOM 759 C C . LYS A 1 96 ? 13.453 0.516 27.234 1 51.06 96 LYS A C 1
ATOM 761 O O . LYS A 1 96 ? 12.938 -0.591 27.406 1 51.06 96 LYS A O 1
ATOM 766 N N . SER A 1 97 ? 12.648 1.571 27.109 1 63.47 97 SER A N 1
ATOM 767 C CA . SER A 1 97 ? 11.469 1.224 26.312 1 63.47 97 SER A CA 1
ATOM 768 C C . SER A 1 97 ? 11.867 0.524 25.016 1 63.47 97 SER A C 1
ATOM 770 O O . SER A 1 97 ? 12.859 0.898 24.391 1 63.47 97 SER A O 1
ATOM 772 N N . GLN A 1 98 ? 11.461 -0.62 24.734 1 81.31 98 GLN A N 1
ATOM 773 C CA . GLN A 1 98 ? 11.742 -1.446 23.578 1 81.31 98 GLN A CA 1
ATOM 774 C C . GLN A 1 98 ? 11.266 -0.77 22.297 1 81.31 98 GLN A C 1
ATOM 776 O O . GLN A 1 98 ? 10.086 -0.452 22.156 1 81.31 98 GLN A O 1
ATOM 781 N N . VAL A 1 99 ? 12.227 -0.106 21.438 1 90.19 99 VAL A N 1
ATOM 782 C CA . VAL A 1 99 ? 11.953 0.456 20.125 1 90.19 99 VAL A CA 1
ATOM 783 C C . VAL A 1 99 ? 11.289 -0.6 19.25 1 90.19 99 VAL A C 1
ATOM 785 O O . VAL A 1 99 ? 11.828 -1.691 19.062 1 90.19 99 VAL A O 1
ATOM 788 N N . SER A 1 100 ? 10.086 -0.309 18.828 1 91 100 SER A N 1
ATOM 789 C CA . SER A 1 100 ? 9.305 -1.247 18.016 1 91 100 SER A CA 1
ATOM 790 C C . SER A 1 100 ? 9.617 -1.098 16.531 1 91 100 SER A C 1
ATOM 792 O O . SER A 1 100 ? 10.273 -0.139 16.125 1 91 100 SER A O 1
ATOM 794 N N . GLU A 1 101 ? 9.172 -2.068 15.75 1 91.62 101 GLU A N 1
ATOM 795 C CA . GLU A 1 101 ? 9.281 -1.968 14.297 1 91.62 101 GLU A CA 1
ATOM 796 C C . GLU A 1 101 ? 8.5 -0.765 13.766 1 91.62 101 GLU A C 1
ATOM 798 O O . GLU A 1 101 ? 8.922 -0.132 12.789 1 91.62 101 GLU A O 1
ATOM 803 N N . GLY A 1 102 ? 7.453 -0.482 14.445 1 93 102 GLY A N 1
ATOM 804 C CA . GLY A 1 102 ? 6.691 0.7 14.078 1 93 102 GLY A CA 1
ATOM 805 C C . GLY A 1 102 ? 7.477 1.988 14.227 1 93 102 GLY A C 1
ATOM 806 O O . GLY A 1 102 ? 7.367 2.891 13.391 1 93 102 GLY A O 1
ATOM 807 N N . ASP A 1 103 ? 8.258 2.076 15.258 1 94.75 103 ASP A N 1
ATOM 808 C CA . ASP A 1 103 ? 9.117 3.234 15.469 1 94.75 103 ASP A CA 1
ATOM 809 C C . ASP A 1 103 ? 10.164 3.35 14.367 1 94.75 103 ASP A C 1
ATOM 811 O O . ASP A 1 103 ? 10.438 4.445 13.875 1 94.75 103 ASP A O 1
ATOM 815 N N . MET A 1 104 ? 10.695 2.223 13.992 1 96.25 104 MET A N 1
ATOM 816 C CA . MET A 1 104 ? 11.719 2.215 12.945 1 96.25 104 MET A CA 1
ATOM 817 C C . MET A 1 104 ? 11.125 2.631 11.602 1 96.25 104 MET A C 1
ATOM 819 O O . MET A 1 104 ? 11.773 3.322 10.82 1 96.25 104 MET A O 1
ATOM 823 N N . ASP A 1 105 ? 9.938 2.215 11.43 1 95.75 105 ASP A N 1
ATOM 824 C CA . ASP A 1 105 ? 9.25 2.617 10.211 1 95.75 105 ASP A CA 1
ATOM 825 C C . ASP A 1 105 ? 9.094 4.137 10.141 1 95.75 105 ASP A C 1
ATOM 827 O O . ASP A 1 105 ? 9.188 4.727 9.062 1 95.75 105 ASP A O 1
ATOM 831 N N . LYS A 1 106 ? 8.812 4.766 11.211 1 97 106 LYS A N 1
ATOM 832 C CA . LYS A 1 106 ? 8.68 6.219 11.258 1 97 106 LYS A CA 1
ATOM 833 C C . LYS A 1 106 ? 10.008 6.902 10.953 1 97 106 LYS A C 1
ATOM 835 O O . LYS A 1 106 ? 10.047 7.93 10.281 1 97 106 LYS A O 1
ATOM 840 N N . VAL A 1 107 ? 11.055 6.301 11.438 1 97.81 107 VAL A N 1
ATOM 841 C CA . VAL A 1 107 ? 12.375 6.855 11.164 1 97.81 107 VAL A CA 1
ATOM 842 C C . VAL A 1 107 ? 12.688 6.75 9.672 1 97.81 107 VAL A C 1
ATOM 844 O O . VAL A 1 107 ? 13.117 7.727 9.055 1 97.81 107 VAL A O 1
ATOM 847 N N . ARG A 1 108 ? 12.43 5.578 9.117 1 97.5 108 ARG A N 1
ATOM 848 C CA . ARG A 1 108 ? 12.656 5.383 7.684 1 97.5 108 ARG A CA 1
ATOM 849 C C . ARG A 1 108 ? 11.773 6.312 6.859 1 97.5 108 ARG A C 1
ATOM 851 O O . ARG A 1 108 ? 12.203 6.84 5.836 1 97.5 108 ARG A O 1
ATOM 858 N N . SER A 1 109 ? 10.57 6.484 7.359 1 97 109 SER A N 1
ATOM 859 C CA . SER A 1 109 ? 9.641 7.383 6.688 1 97 109 SER A CA 1
ATOM 860 C C . SER A 1 109 ? 10.156 8.82 6.703 1 97 109 SER A C 1
ATOM 862 O O . SER A 1 109 ? 9.945 9.57 5.746 1 97 109 SER A O 1
ATOM 864 N N . THR A 1 110 ? 10.781 9.195 7.754 1 97.88 110 THR A N 1
ATOM 865 C CA . THR A 1 110 ? 11.352 10.531 7.852 1 97.88 110 THR A CA 1
ATOM 866 C C . THR A 1 110 ? 12.359 10.773 6.734 1 97.88 110 THR A C 1
ATOM 868 O O . THR A 1 110 ? 12.359 11.836 6.105 1 97.88 110 THR A O 1
ATOM 871 N N . LEU A 1 111 ? 13.148 9.781 6.398 1 97.88 111 LEU A N 1
ATOM 872 C CA . LEU A 1 111 ? 14.117 9.891 5.309 1 97.88 111 LEU A CA 1
ATOM 873 C C . LEU A 1 111 ? 13.406 10.117 3.977 1 97.88 111 LEU A C 1
ATOM 875 O O . LEU A 1 111 ? 13.82 10.977 3.188 1 97.88 111 LEU A O 1
ATOM 879 N N . ARG A 1 112 ? 12.367 9.414 3.789 1 97.94 112 ARG A N 1
ATOM 880 C CA . ARG A 1 112 ? 11.625 9.562 2.545 1 97.94 112 ARG A CA 1
ATOM 881 C C . ARG A 1 112 ? 10.938 10.922 2.471 1 97.94 112 ARG A C 1
ATOM 883 O O . ARG A 1 112 ? 10.797 11.492 1.388 1 97.94 112 ARG A O 1
ATOM 890 N N . GLN A 1 113 ? 10.531 11.422 3.6 1 98.25 113 GLN A N 1
ATOM 891 C CA . GLN A 1 113 ? 9.906 12.734 3.633 1 98.25 113 GLN A CA 1
ATOM 892 C C . GLN A 1 113 ? 10.906 13.828 3.285 1 98.25 113 GLN A C 1
ATOM 894 O O . GLN A 1 113 ? 10.547 14.844 2.678 1 98.25 113 GLN A O 1
ATOM 899 N N . PHE A 1 114 ? 12.172 13.625 3.672 1 98.62 114 PHE A N 1
ATOM 900 C CA . PHE A 1 114 ? 13.211 14.555 3.246 1 98.62 114 PHE A CA 1
ATOM 901 C C . PHE A 1 114 ? 13.32 14.586 1.727 1 98.62 114 PHE A C 1
ATOM 903 O O . PHE A 1 114 ? 13.531 15.648 1.138 1 98.62 114 PHE A O 1
ATOM 910 N N . VAL A 1 115 ? 13.172 13.375 1.134 1 98.31 115 VAL A N 1
ATOM 911 C CA . VAL A 1 115 ? 13.227 13.305 -0.323 1 98.31 115 VAL A CA 1
ATOM 912 C C . VAL A 1 115 ? 12.047 14.07 -0.92 1 98.31 115 VAL A C 1
ATOM 914 O O . VAL A 1 115 ? 12.227 14.914 -1.804 1 98.31 115 VAL A O 1
ATOM 917 N N . ARG A 1 116 ? 10.875 13.844 -0.424 1 98 116 ARG A N 1
ATOM 918 C CA . ARG A 1 116 ? 9.656 14.461 -0.942 1 98 116 ARG A CA 1
ATOM 919 C C . ARG A 1 116 ? 9.719 15.977 -0.82 1 98 116 ARG A C 1
ATOM 921 O O . ARG A 1 116 ? 9.43 16.703 -1.778 1 98 116 ARG A O 1
ATOM 928 N N . ASP A 1 117 ? 10.156 16.484 0.281 1 98.12 117 ASP A N 1
ATOM 929 C CA . ASP A 1 117 ? 9.984 17.891 0.619 1 98.12 117 ASP A CA 1
ATOM 930 C C . ASP A 1 117 ? 11.227 18.703 0.265 1 98.12 117 ASP A C 1
ATOM 932 O O . ASP A 1 117 ? 11.125 19.875 -0.124 1 98.12 117 ASP A O 1
ATOM 936 N N . TRP A 1 118 ? 12.438 18.094 0.39 1 98.19 118 TRP A N 1
ATOM 937 C CA . TRP A 1 118 ? 13.602 18.969 0.418 1 98.19 118 TRP A CA 1
ATOM 938 C C . TRP A 1 118 ? 14.688 18.469 -0.531 1 98.19 118 TRP A C 1
ATOM 940 O O . TRP A 1 118 ? 15.883 18.656 -0.281 1 98.19 118 TRP A O 1
ATOM 950 N N . SER A 1 119 ? 14.25 17.75 -1.562 1 98.25 119 SER A N 1
ATOM 951 C CA . SER A 1 119 ? 15.203 17.328 -2.584 1 98.25 119 SER A CA 1
ATOM 952 C C . SER A 1 119 ? 14.695 17.672 -3.982 1 98.25 119 SER A C 1
ATOM 954 O O . SER A 1 119 ? 13.508 17.922 -4.172 1 98.25 119 SER A O 1
ATOM 956 N N . GLU A 1 120 ? 15.617 17.688 -4.934 1 97.75 120 GLU A N 1
ATOM 957 C CA . GLU A 1 120 ? 15.258 17.844 -6.336 1 97.75 120 GLU A CA 1
ATOM 958 C C . GLU A 1 120 ? 14.398 16.688 -6.824 1 97.75 120 GLU A C 1
ATOM 960 O O . GLU A 1 120 ? 13.477 16.875 -7.617 1 97.75 120 GLU A O 1
ATOM 965 N N . GLU A 1 121 ? 14.648 15.5 -6.32 1 96.94 121 GLU A N 1
ATOM 966 C CA . GLU A 1 121 ? 13.938 14.297 -6.715 1 96.94 121 GLU A CA 1
ATOM 967 C C . GLU A 1 121 ? 12.461 14.375 -6.32 1 96.94 121 GLU A C 1
ATOM 969 O O . GLU A 1 121 ? 11.609 13.758 -6.961 1 96.94 121 GLU A O 1
ATOM 974 N N . GLY A 1 122 ? 12.164 15.133 -5.273 1 97.38 122 GLY A N 1
ATOM 975 C CA . GLY A 1 122 ? 10.789 15.266 -4.812 1 97.38 122 GLY A CA 1
ATOM 976 C C . GLY A 1 122 ? 10.016 16.344 -5.543 1 97.38 122 GLY A C 1
ATOM 977 O O . GLY A 1 122 ? 8.82 16.516 -5.309 1 97.38 122 GLY A O 1
ATOM 978 N N . ARG A 1 123 ? 10.641 17.016 -6.473 1 97.44 123 ARG A N 1
ATOM 979 C CA . ARG A 1 123 ? 10.062 18.188 -7.125 1 97.44 123 ARG A CA 1
ATOM 980 C C . ARG A 1 123 ? 8.781 17.828 -7.875 1 97.44 123 ARG A C 1
ATOM 982 O O . ARG A 1 123 ? 7.805 18.578 -7.844 1 97.44 123 ARG A O 1
ATOM 989 N N . GLU A 1 124 ? 8.789 16.734 -8.562 1 96.38 124 GLU A N 1
ATOM 990 C CA . GLU A 1 124 ? 7.617 16.344 -9.344 1 96.38 124 GLU A CA 1
ATOM 991 C C . GLU A 1 124 ? 6.41 16.094 -8.438 1 96.38 124 GLU A C 1
ATOM 993 O O . GLU A 1 124 ? 5.297 16.516 -8.766 1 96.38 124 GLU A O 1
ATOM 998 N N . GLU A 1 125 ? 6.586 15.398 -7.398 1 96.94 125 GLU A N 1
ATOM 999 C CA . GLU A 1 125 ? 5.504 15.156 -6.449 1 96.94 125 GLU A CA 1
ATOM 1000 C C . GLU A 1 125 ? 5.008 16.469 -5.828 1 96.94 125 GLU A C 1
ATOM 1002 O O . GLU A 1 125 ? 3.805 16.656 -5.664 1 96.94 125 GLU A O 1
ATOM 1007 N N . ARG A 1 126 ? 5.898 17.375 -5.48 1 98 126 ARG A N 1
ATOM 1008 C CA . ARG A 1 126 ? 5.516 18.672 -4.941 1 98 126 ARG A CA 1
ATOM 1009 C C . ARG A 1 126 ? 4.754 19.5 -5.98 1 98 126 ARG A C 1
ATOM 1011 O O . ARG A 1 126 ? 3.799 20.203 -5.645 1 98 126 ARG A O 1
ATOM 1018 N N . ALA A 1 127 ? 5.191 19.391 -7.207 1 98.06 127 ALA A N 1
ATOM 1019 C CA . ALA A 1 127 ? 4.5 20.125 -8.273 1 98.06 127 ALA A CA 1
ATOM 1020 C C . ALA A 1 127 ? 3.043 19.688 -8.375 1 98.06 127 ALA A C 1
ATOM 1022 O O . ALA A 1 127 ? 2.158 20.5 -8.625 1 98.06 127 ALA A O 1
ATOM 1023 N N . ARG A 1 128 ? 2.82 18.438 -8.109 1 97.5 128 ARG A N 1
ATOM 1024 C CA . ARG A 1 128 ? 1.465 17.906 -8.219 1 97.5 128 ARG A CA 1
ATOM 1025 C C . ARG A 1 128 ? 0.636 18.281 -6.988 1 97.5 128 ARG A C 1
ATOM 1027 O O . ARG A 1 128 ? -0.586 18.406 -7.078 1 97.5 128 ARG A O 1
ATOM 1034 N N . THR A 1 129 ? 1.269 18.484 -5.883 1 98.06 129 THR A N 1
ATOM 1035 C CA . THR A 1 129 ? 0.526 18.625 -4.637 1 98.06 129 THR A CA 1
ATOM 1036 C C . THR A 1 129 ? 0.58 20.062 -4.145 1 98.06 129 THR A C 1
ATOM 1038 O O . THR A 1 129 ? -0.454 20.656 -3.824 1 98.06 129 THR A O 1
ATOM 1041 N N . TYR A 1 130 ? 1.765 20.719 -4.121 1 98.56 130 TYR A N 1
ATOM 1042 C CA . TYR A 1 130 ? 1.952 22.031 -3.533 1 98.56 130 TYR A CA 1
ATOM 1043 C C . TYR A 1 130 ? 1.63 23.141 -4.539 1 98.56 130 TYR A C 1
ATOM 1045 O O . TYR A 1 130 ? 1.042 24.156 -4.184 1 98.56 130 TYR A O 1
ATOM 1053 N N . ASP A 1 131 ? 1.956 22.891 -5.797 1 98.62 131 ASP A N 1
ATOM 1054 C CA . ASP A 1 131 ? 1.791 23.938 -6.793 1 98.62 131 ASP A CA 1
ATOM 1055 C C . ASP A 1 131 ? 0.326 24.344 -6.922 1 98.62 131 ASP A C 1
ATOM 1057 O O . ASP A 1 131 ? 0.01 25.547 -6.977 1 98.62 131 ASP A O 1
ATOM 1061 N N . PRO A 1 132 ? -0.588 23.375 -6.996 1 98.75 132 PRO A N 1
ATOM 1062 C CA . PRO A 1 132 ? -1.99 23.781 -7.086 1 98.75 132 PRO A CA 1
ATOM 1063 C C . PRO A 1 132 ? -2.416 24.672 -5.922 1 98.75 132 PRO A C 1
ATOM 1065 O O . PRO A 1 132 ? -3.234 25.578 -6.105 1 98.75 132 PRO A O 1
ATOM 1068 N N . ILE A 1 133 ? -1.898 24.453 -4.773 1 98.88 133 ILE A N 1
ATOM 1069 C CA . ILE A 1 133 ? -2.219 25.219 -3.58 1 98.88 133 ILE A CA 1
ATOM 1070 C C . ILE A 1 133 ? -1.613 26.625 -3.693 1 98.88 133 ILE A C 1
ATOM 1072 O O . ILE A 1 133 ? -2.301 27.625 -3.479 1 98.88 133 ILE A O 1
ATOM 1076 N N . LEU A 1 134 ? -0.363 26.688 -4.086 1 98.75 134 LEU A N 1
ATOM 1077 C CA . LEU A 1 134 ? 0.342 27.969 -4.238 1 98.75 134 LEU A CA 1
ATOM 1078 C C . LEU A 1 134 ? -0.294 28.812 -5.34 1 98.75 134 LEU A C 1
ATOM 1080 O O . LEU A 1 134 ? -0.434 30.016 -5.191 1 98.75 134 LEU A O 1
ATOM 1084 N N . ASP A 1 135 ? -0.657 28.125 -6.402 1 98.56 135 ASP A N 1
ATOM 1085 C CA . ASP A 1 135 ? -1.313 28.812 -7.512 1 98.56 135 ASP A CA 1
ATOM 1086 C C . ASP A 1 135 ? -2.643 29.422 -7.066 1 98.56 135 ASP A C 1
ATOM 1088 O O . ASP A 1 135 ? -2.986 30.547 -7.469 1 98.56 135 ASP A O 1
ATOM 1092 N N . GLU A 1 136 ? -3.391 28.688 -6.285 1 98.62 136 GLU A N 1
ATOM 1093 C CA . GLU A 1 136 ? -4.66 29.203 -5.773 1 98.62 136 GLU A CA 1
ATOM 1094 C C . GLU A 1 136 ? -4.457 30.438 -4.91 1 98.62 136 GLU A C 1
ATOM 1096 O O . GLU A 1 136 ? -5.203 31.406 -5.023 1 98.62 136 GLU A O 1
ATOM 1101 N N . LEU A 1 137 ? -3.441 30.438 -4.039 1 98.56 137 LEU A N 1
ATOM 1102 C CA . LEU A 1 137 ? -3.117 31.594 -3.211 1 98.56 137 LEU A CA 1
ATOM 1103 C C . LEU A 1 137 ? -2.771 32.812 -4.074 1 98.56 137 LEU A C 1
ATOM 1105 O O . LEU A 1 137 ? -3.264 33.906 -3.832 1 98.56 137 LEU A O 1
ATOM 1109 N N . GLN A 1 138 ? -1.967 32.531 -5.086 1 97.88 138 GLN A N 1
ATOM 1110 C CA . GLN A 1 138 ? -1.568 33.625 -5.98 1 97.88 138 GLN A CA 1
ATOM 1111 C C . GLN A 1 138 ? -2.777 34.219 -6.703 1 97.88 138 GLN A C 1
ATOM 1113 O O . GLN A 1 138 ? -2.875 35.438 -6.867 1 97.88 138 GLN A O 1
ATOM 1118 N N . THR A 1 139 ? -3.631 33.344 -7.109 1 97.81 139 THR A N 1
ATOM 1119 C CA . THR A 1 139 ? -4.816 33.781 -7.84 1 97.81 139 THR A CA 1
ATOM 1120 C C . THR A 1 139 ? -5.742 34.562 -6.934 1 97.81 139 THR A C 1
ATOM 1122 O O . THR A 1 139 ? -6.223 35.625 -7.316 1 97.81 139 THR A O 1
ATOM 1125 N N . ARG A 1 140 ? -5.957 34.156 -5.707 1 97.44 140 ARG A N 1
ATOM 1126 C CA . ARG A 1 140 ? -6.914 34.75 -4.781 1 97.44 140 ARG A CA 1
ATOM 1127 C C . ARG A 1 140 ? -6.41 36.094 -4.258 1 97.44 140 ARG A C 1
ATOM 1129 O O . ARG A 1 140 ? -7.203 36.969 -3.977 1 97.44 140 ARG A O 1
ATOM 1136 N N . PHE A 1 141 ? -5.066 36.219 -4.246 1 97.69 141 PHE A N 1
ATOM 1137 C CA . PHE A 1 141 ? -4.504 37.438 -3.656 1 97.69 141 PHE A CA 1
ATOM 1138 C C . PHE A 1 141 ? -3.645 38.188 -4.668 1 97.69 141 PHE A C 1
ATOM 1140 O O . PHE A 1 141 ? -2.65 38.812 -4.301 1 97.69 141 PHE A O 1
ATOM 1147 N N . LYS A 1 142 ? -3.838 38.031 -5.922 1 94 142 LYS A N 1
ATOM 1148 C CA . LYS A 1 142 ? -3.094 38.656 -7.004 1 94 142 LYS A CA 1
ATOM 1149 C C . LYS A 1 142 ? -3.045 40.156 -6.828 1 94 142 LYS A C 1
ATOM 1151 O O . LYS A 1 142 ? -2.047 40.812 -7.168 1 94 142 LYS A O 1
ATOM 1156 N N . GLY A 1 143 ? -3.949 40.844 -6.195 1 91.88 143 GLY A N 1
ATOM 1157 C CA . GLY A 1 143 ? -4.008 42.281 -6.074 1 91.88 143 GLY A CA 1
ATOM 1158 C C . GLY A 1 143 ? -3.338 42.812 -4.816 1 91.88 143 GLY A C 1
ATOM 1159 O O . GLY A 1 143 ? -3.18 44 -4.648 1 91.88 143 GLY A O 1
ATOM 1160 N N . VAL A 1 144 ? -2.9 41.938 -4.07 1 94.62 144 VAL A N 1
ATOM 1161 C CA . VAL A 1 144 ? -2.273 42.344 -2.818 1 94.62 144 VAL A CA 1
ATOM 1162 C C . VAL A 1 144 ? -0.781 42.594 -3.039 1 94.62 144 VAL A C 1
ATOM 1164 O O . VAL A 1 144 ? -0.096 41.75 -3.639 1 94.62 144 VAL A O 1
ATOM 1167 N N . SER A 1 145 ? -0.296 43.75 -2.604 1 92.38 145 SER A N 1
ATOM 1168 C CA . SER A 1 145 ? 1.121 44.062 -2.75 1 92.38 145 SER A CA 1
ATOM 1169 C C . SER A 1 145 ? 1.984 43.156 -1.878 1 92.38 145 SER A C 1
ATOM 1171 O O . SER A 1 145 ? 1.517 42.625 -0.867 1 92.38 145 SER A O 1
ATOM 1173 N N . MET A 1 146 ? 3.211 42.938 -2.279 1 88.44 146 MET A N 1
ATOM 1174 C CA . MET A 1 146 ? 4.148 42.125 -1.528 1 88.44 146 MET A CA 1
ATOM 1175 C C . MET A 1 146 ? 4.273 42.594 -0.088 1 88.44 146 MET A C 1
ATOM 1177 O O . MET A 1 146 ? 4.418 41.812 0.833 1 88.44 146 MET A O 1
ATOM 1181 N N . GLU A 1 147 ? 4.215 43.906 0.058 1 87.69 147 GLU A N 1
ATOM 1182 C CA . GLU A 1 147 ? 4.34 44.5 1.382 1 87.69 147 GLU A CA 1
ATOM 1183 C C . GLU A 1 147 ? 3.146 44.156 2.264 1 87.69 147 GLU A C 1
ATOM 1185 O O . GLU A 1 147 ? 3.289 44 3.48 1 87.69 147 GLU A O 1
ATOM 1190 N N . ASP A 1 148 ? 2.041 43.938 1.59 1 94.94 148 ASP A N 1
ATOM 1191 C CA . ASP A 1 148 ? 0.817 43.688 2.352 1 94.94 148 ASP A CA 1
ATOM 1192 C C . ASP A 1 148 ? 0.519 42.188 2.459 1 94.94 148 ASP A C 1
ATOM 1194 O O . ASP A 1 148 ? -0.297 41.781 3.283 1 94.94 148 ASP A O 1
ATOM 1198 N N . LYS A 1 149 ? 1.146 41.375 1.694 1 95.94 149 LYS A N 1
ATOM 1199 C CA . LYS A 1 149 ? 0.906 39.906 1.715 1 95.94 149 LYS A CA 1
ATOM 1200 C C . LYS A 1 149 ? 1.238 39.344 3.082 1 95.94 149 LYS A C 1
ATOM 1202 O O . LYS A 1 149 ? 0.62 38.344 3.506 1 95.94 149 LYS A O 1
ATOM 1207 N N . GLY A 1 150 ? 2.174 39.938 3.729 1 96.19 150 GLY A N 1
ATOM 1208 C CA . GLY A 1 150 ? 2.58 39.469 5.043 1 96.19 150 GLY A CA 1
ATOM 1209 C C . GLY A 1 150 ? 1.458 39.5 6.062 1 96.19 150 GLY A C 1
ATOM 1210 O O . GLY A 1 150 ? 1.514 38.812 7.074 1 96.19 150 GLY A O 1
ATOM 1211 N N . LYS A 1 151 ? 0.457 40.312 5.789 1 97.25 151 LYS A N 1
ATOM 1212 C CA . LYS A 1 151 ? -0.679 40.438 6.699 1 97.25 151 LYS A CA 1
ATOM 1213 C C . LYS A 1 151 ? -1.655 39.25 6.523 1 97.25 151 LYS A C 1
ATOM 1215 O O . LYS A 1 151 ? -2.529 39.062 7.363 1 97.25 151 LYS A O 1
ATOM 1220 N N . ILE A 1 152 ? -1.533 38.594 5.406 1 98.31 152 ILE A N 1
ATOM 1221 C CA . ILE A 1 152 ? -2.365 37.406 5.16 1 98.31 152 ILE A CA 1
ATOM 1222 C C . ILE A 1 152 ? -1.802 36.219 5.922 1 98.31 152 ILE A C 1
ATOM 1224 O O . ILE A 1 152 ? -0.675 35.781 5.668 1 98.31 152 ILE A O 1
ATOM 1228 N N . LYS A 1 153 ? -2.58 35.656 6.848 1 98.62 153 LYS A N 1
ATOM 1229 C CA . LYS A 1 153 ? -2.143 34.594 7.719 1 98.62 153 LYS A CA 1
ATOM 1230 C C . LYS A 1 153 ? -2.639 33.219 7.207 1 98.62 153 LYS A C 1
ATOM 1232 O O . LYS A 1 153 ? -3.846 33 7.125 1 98.62 153 LYS A O 1
ATOM 1237 N N . VAL A 1 154 ? -1.729 32.344 6.922 1 98.88 154 VAL A N 1
ATOM 1238 C CA . VAL A 1 154 ? -2.029 31.016 6.398 1 98.88 154 VAL A CA 1
ATOM 1239 C C . VAL A 1 154 ? -1.642 29.953 7.43 1 98.88 154 VAL A C 1
ATOM 1241 O O . VAL A 1 154 ? -0.527 29.969 7.957 1 98.88 154 VAL A O 1
ATOM 1244 N N . LEU A 1 155 ? -2.551 29.062 7.746 1 98.94 155 LEU A N 1
ATOM 1245 C CA . LEU A 1 155 ? -2.279 27.938 8.633 1 98.94 155 LEU A CA 1
ATOM 1246 C C . LEU A 1 155 ? -2.137 26.641 7.84 1 98.94 155 LEU A C 1
ATOM 1248 O O . LEU A 1 155 ? -2.965 26.344 6.977 1 98.94 155 LEU A O 1
ATOM 1252 N N . VAL A 1 156 ? -1.111 25.875 8.078 1 98.88 156 VAL A N 1
ATOM 1253 C CA . VAL A 1 156 ? -0.882 24.594 7.445 1 98.88 156 VAL A CA 1
ATOM 1254 C C . VAL A 1 156 ? -0.772 23.5 8.508 1 98.88 156 VAL A C 1
ATOM 1256 O O . VAL A 1 156 ? 0.331 23.141 8.93 1 98.88 156 VAL A O 1
ATOM 1259 N N . PRO A 1 157 ? -1.879 22.875 8.922 1 98.81 157 PRO A N 1
ATOM 1260 C CA . PRO A 1 157 ? -1.799 21.734 9.836 1 98.81 157 PRO A CA 1
ATOM 1261 C C . PRO A 1 157 ? -1.251 20.484 9.156 1 98.81 157 PRO A C 1
ATOM 1263 O O . PRO A 1 157 ? -1.479 20.266 7.965 1 98.81 157 PRO A O 1
ATOM 1266 N N . GLY A 1 158 ? -0.604 19.625 9.977 1 98.06 158 GLY A N 1
ATOM 1267 C CA . GLY A 1 158 ? 0.082 18.5 9.375 1 98.06 158 GLY A CA 1
ATOM 1268 C C . GLY A 1 158 ? 1.18 18.906 8.414 1 98.06 158 GLY A C 1
ATOM 1269 O O . GLY A 1 158 ? 1.217 18.438 7.273 1 98.06 158 GLY A O 1
ATOM 1270 N N . ALA A 1 159 ? 2.084 19.734 8.875 1 98.31 159 ALA A N 1
ATOM 1271 C CA . ALA A 1 159 ? 3.012 20.438 7.988 1 98.31 159 ALA A CA 1
ATOM 1272 C C . ALA A 1 159 ? 4.211 19.562 7.648 1 98.31 159 ALA A C 1
ATOM 1274 O O . ALA A 1 159 ? 5.023 19.906 6.789 1 98.31 159 ALA A O 1
ATOM 1275 N N . GLY A 1 160 ? 4.328 18.406 8.305 1 97.31 160 GLY A N 1
ATOM 1276 C CA . GLY A 1 160 ? 5.457 17.531 8.031 1 97.31 160 GLY A CA 1
ATOM 1277 C C . GLY A 1 160 ? 6.801 18.203 8.234 1 97.31 160 GLY A C 1
ATOM 1278 O O . GLY A 1 160 ? 7.059 18.766 9.297 1 97.31 160 GLY A O 1
ATOM 1279 N N . LEU A 1 161 ? 7.594 18.219 7.215 1 97.69 161 LEU A N 1
ATOM 1280 C CA . LEU A 1 161 ? 8.922 18.812 7.344 1 97.69 161 LEU A CA 1
ATOM 1281 C C . LEU A 1 161 ? 8.891 20.297 7.051 1 97.69 161 LEU A C 1
ATOM 1283 O O . LEU A 1 161 ? 9.938 20.953 7 1 97.69 161 LEU A O 1
ATOM 1287 N N . GLY A 1 162 ? 7.742 20.859 6.77 1 97.5 162 GLY A N 1
ATOM 1288 C CA . GLY A 1 162 ? 7.559 22.312 6.742 1 97.5 162 GLY A CA 1
ATOM 1289 C C . GLY A 1 162 ? 7.781 22.906 5.367 1 97.5 162 GLY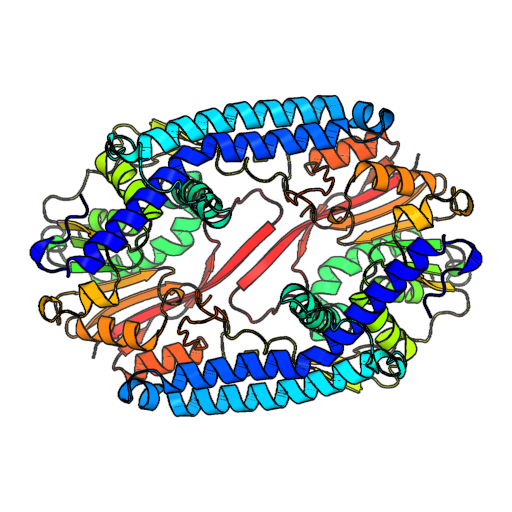 A C 1
ATOM 1290 O O . GLY A 1 162 ? 7.805 24.141 5.219 1 97.5 162 GLY A O 1
ATOM 1291 N N . ARG A 1 163 ? 7.926 22.094 4.348 1 98.19 163 ARG A N 1
ATOM 1292 C CA . ARG A 1 163 ? 8.258 22.609 3.023 1 98.19 163 ARG A CA 1
ATOM 1293 C C . ARG A 1 163 ? 7.117 23.453 2.465 1 98.19 163 ARG A C 1
ATOM 1295 O O . ARG A 1 163 ? 7.348 24.562 1.962 1 98.19 163 ARG A O 1
ATOM 1302 N N . LEU A 1 164 ? 5.895 22.953 2.518 1 98.62 164 LEU A N 1
ATOM 1303 C CA . LEU A 1 164 ? 4.758 23.703 1.995 1 98.62 164 LEU A CA 1
ATOM 1304 C C . LEU A 1 164 ? 4.605 25.031 2.727 1 98.62 164 LEU A C 1
ATOM 1306 O O . LEU A 1 164 ? 4.387 26.062 2.098 1 98.62 164 LEU A O 1
ATOM 1310 N N . ALA A 1 165 ? 4.699 24.984 4.055 1 98.25 165 ALA A N 1
ATOM 1311 C CA . ALA A 1 165 ? 4.633 26.219 4.844 1 98.25 165 ALA A CA 1
ATOM 1312 C C . ALA A 1 165 ? 5.719 27.203 4.41 1 98.25 165 ALA A C 1
ATOM 1314 O O . ALA A 1 165 ? 5.453 28.391 4.254 1 98.25 165 ALA A O 1
ATOM 1315 N N . TYR A 1 166 ? 6.902 26.688 4.184 1 97.62 166 TYR A N 1
ATOM 1316 C CA . TYR A 1 166 ? 8.023 27.5 3.73 1 97.62 166 TYR A CA 1
ATOM 1317 C C . TYR A 1 166 ? 7.73 28.125 2.367 1 97.62 166 TYR A C 1
ATOM 1319 O O . TYR A 1 166 ? 7.961 29.312 2.156 1 97.62 166 TYR A O 1
ATOM 1327 N N . ASP A 1 167 ? 7.219 27.297 1.432 1 97.75 167 ASP A N 1
ATOM 1328 C CA . ASP A 1 167 ? 6.922 27.781 0.087 1 97.75 167 ASP A CA 1
ATOM 1329 C C . ASP A 1 167 ? 5.859 28.875 0.12 1 97.75 167 ASP A C 1
ATOM 1331 O O . ASP A 1 167 ? 5.902 29.812 -0.675 1 97.75 167 ASP A O 1
ATOM 1335 N N . ILE A 1 168 ? 4.922 28.75 1.015 1 98.19 168 ILE A N 1
ATOM 1336 C CA . ILE A 1 168 ? 3.871 29.75 1.174 1 98.19 168 ILE A CA 1
ATOM 1337 C C . ILE A 1 168 ? 4.473 31.062 1.676 1 98.19 168 ILE A C 1
ATOM 1339 O O . ILE A 1 168 ? 4.176 32.125 1.144 1 98.19 168 ILE A O 1
ATOM 1343 N N . VAL A 1 169 ? 5.383 31 2.66 1 97.25 169 VAL A N 1
ATOM 1344 C CA .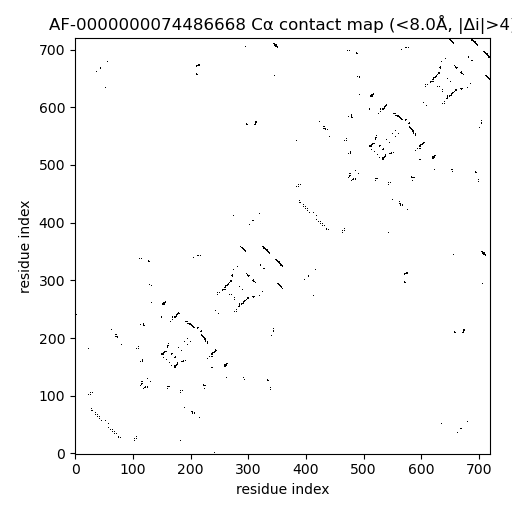 VAL A 1 169 ? 6.02 32.188 3.215 1 97.25 169 VAL A CA 1
ATOM 1345 C C . VAL A 1 169 ? 6.895 32.844 2.152 1 97.25 169 VAL A C 1
ATOM 1347 O O . VAL A 1 169 ? 6.961 34.094 2.07 1 97.25 169 VAL A O 1
ATOM 1350 N N . LYS A 1 170 ? 7.492 32.062 1.333 1 95.38 170 LYS A N 1
ATOM 1351 C CA . LYS A 1 170 ? 8.359 32.562 0.275 1 95.38 170 LYS A CA 1
ATOM 1352 C C . LYS A 1 170 ? 7.57 33.375 -0.74 1 95.38 170 LYS A C 1
ATOM 1354 O O . LYS A 1 170 ? 8.117 34.281 -1.4 1 95.38 170 LYS A O 1
ATOM 1359 N N . GLN A 1 171 ? 6.32 33.094 -0.818 1 95.56 171 GLN A N 1
ATOM 1360 C CA . GLN A 1 171 ? 5.457 33.875 -1.704 1 95.56 171 GLN A CA 1
ATOM 1361 C C . GLN A 1 171 ? 5.039 35.188 -1.054 1 95.56 171 GLN A C 1
ATOM 1363 O O . GLN A 1 171 ? 4.398 36.031 -1.691 1 95.56 171 GLN A O 1
ATOM 1368 N N . GLY A 1 172 ? 5.344 35.344 0.195 1 96.12 172 GLY A N 1
ATOM 1369 C CA . GLY A 1 172 ? 5.121 36.625 0.857 1 96.12 172 GLY A CA 1
ATOM 1370 C C . GLY A 1 172 ? 4.082 36.531 1.96 1 96.12 172 GLY A C 1
ATOM 1371 O O . GLY A 1 172 ? 3.908 37.5 2.719 1 96.12 172 GLY A O 1
ATOM 1372 N N . TYR A 1 173 ? 3.369 35.406 2.086 1 98.12 173 TYR A N 1
ATOM 1373 C CA . TYR A 1 173 ? 2.328 35.281 3.098 1 98.12 173 TYR A CA 1
ATOM 1374 C C . TYR A 1 173 ? 2.932 34.906 4.449 1 98.12 173 TYR A C 1
ATOM 1376 O O . TYR A 1 173 ? 3.979 34.25 4.508 1 98.12 173 TYR A O 1
ATOM 1384 N N . SER A 1 174 ? 2.314 35.344 5.551 1 98.06 174 SER A N 1
ATOM 1385 C CA . SER A 1 174 ? 2.654 34.781 6.844 1 98.06 174 SER A CA 1
ATOM 1386 C C . SER A 1 174 ? 2.086 33.344 6.98 1 98.06 174 SER A C 1
ATOM 1388 O O . SER A 1 174 ? 0.969 33.094 6.535 1 98.06 174 SER A O 1
ATOM 1390 N N . CYS A 1 175 ? 2.889 32.5 7.5 1 98.19 175 CYS A N 1
ATOM 1391 C CA . CYS A 1 175 ? 2.438 31.094 7.555 1 98.19 175 CYS A CA 1
ATOM 1392 C C . CYS A 1 175 ? 2.85 30.438 8.867 1 98.19 175 CYS A C 1
ATOM 1394 O O . CYS A 1 175 ? 3.965 30.656 9.344 1 98.19 175 CYS A O 1
ATOM 1396 N N . GLN A 1 176 ? 1.948 29.719 9.492 1 98.5 176 GLN A N 1
ATOM 1397 C CA . GLN A 1 176 ? 2.223 28.859 10.641 1 98.5 176 GLN A CA 1
ATOM 1398 C C . GLN A 1 176 ? 1.962 27.391 10.312 1 98.5 176 GLN A C 1
ATOM 1400 O O . GLN A 1 176 ? 0.85 27.031 9.922 1 98.5 176 GLN A O 1
ATOM 1405 N N . GLY A 1 177 ? 2.986 26.578 10.336 1 98.44 177 GLY A N 1
ATOM 1406 C CA . GLY A 1 177 ? 2.828 25.141 10.266 1 98.44 177 GLY A CA 1
ATOM 1407 C C . GLY A 1 177 ? 2.527 24.5 11.609 1 98.44 177 GLY A C 1
ATOM 1408 O O . GLY A 1 177 ? 3.066 24.922 12.641 1 98.44 177 GLY A O 1
ATOM 1409 N N . ASN A 1 178 ? 1.686 23.484 11.641 1 98.56 178 ASN A N 1
ATOM 1410 C CA . ASN A 1 178 ? 1.368 22.703 12.836 1 98.56 178 ASN A CA 1
ATOM 1411 C C . ASN A 1 178 ? 1.707 21.219 12.648 1 98.56 178 ASN A C 1
ATOM 1413 O O . ASN A 1 178 ? 1.441 20.656 11.586 1 98.56 178 ASN A O 1
ATOM 1417 N N . GLU A 1 179 ? 2.34 20.688 13.602 1 97.38 179 GLU A N 1
ATOM 1418 C CA . GLU A 1 179 ? 2.748 19.297 13.508 1 97.38 179 GLU A CA 1
ATOM 1419 C C . GLU A 1 179 ? 2.678 18.609 14.867 1 97.38 179 GLU A C 1
ATOM 1421 O O . GLU A 1 179 ? 3.088 19.172 15.883 1 97.38 179 GLU A O 1
ATOM 1426 N N . PHE A 1 180 ? 2.168 17.406 14.844 1 94.69 180 PHE A N 1
ATOM 1427 C CA . PHE A 1 180 ? 1.987 16.625 16.062 1 94.69 180 PHE A CA 1
ATOM 1428 C C . PHE A 1 180 ? 3.123 15.625 16.234 1 94.69 180 PHE A C 1
ATOM 1430 O O . PHE A 1 180 ? 3.547 15.344 17.359 1 94.69 180 PHE A O 1
ATOM 1437 N N . SER A 1 181 ? 3.654 15.062 15.25 1 95.44 181 SER A N 1
ATOM 1438 C CA . SER A 1 181 ? 4.648 13.992 15.289 1 95.44 181 SER A CA 1
ATOM 1439 C C . SER A 1 181 ? 6.023 14.523 15.68 1 95.44 181 SER A C 1
ATOM 1441 O O . SER A 1 181 ? 6.625 15.297 14.93 1 95.44 181 SER A O 1
ATOM 1443 N N . PHE A 1 182 ? 6.574 13.969 16.734 1 94.56 182 PHE A N 1
ATOM 1444 C CA . PHE A 1 182 ? 7.91 14.375 17.172 1 94.56 182 PHE A CA 1
ATOM 1445 C C . PHE A 1 182 ? 8.953 13.977 16.125 1 94.56 182 PHE A C 1
ATOM 1447 O O . PHE A 1 182 ? 9.969 14.664 15.969 1 94.56 182 PHE A O 1
ATOM 1454 N N . TYR A 1 183 ? 8.719 12.883 15.398 1 96.56 183 TYR A N 1
ATOM 1455 C CA . TYR A 1 183 ? 9.625 12.508 14.32 1 96.56 183 TYR A CA 1
ATOM 1456 C C . TYR A 1 183 ? 9.742 13.633 13.289 1 96.56 183 TYR A C 1
ATOM 1458 O O . TYR A 1 183 ? 10.852 14.016 12.914 1 96.56 183 TYR A O 1
ATOM 1466 N N . MET A 1 184 ? 8.594 14.156 12.906 1 97.38 184 MET A N 1
ATOM 1467 C CA . MET A 1 184 ? 8.547 15.211 11.898 1 97.38 184 MET A CA 1
ATOM 1468 C C . MET A 1 184 ? 9.078 16.531 12.453 1 97.38 184 MET A C 1
ATOM 1470 O O . MET A 1 184 ? 9.766 17.266 11.75 1 97.38 184 MET A O 1
ATOM 1474 N N . LEU A 1 185 ? 8.766 16.766 13.742 1 96.06 185 LEU A N 1
ATOM 1475 C CA . LEU A 1 185 ? 9.18 18.016 14.359 1 96.06 185 LEU A CA 1
ATOM 1476 C C . LEU A 1 185 ? 10.703 18.109 14.438 1 96.06 185 LEU A C 1
ATOM 1478 O O . LEU A 1 185 ? 11.281 19.156 14.148 1 96.06 185 LEU A O 1
ATOM 1482 N N . LEU A 1 186 ? 11.312 17.047 14.836 1 95.81 186 LEU A N 1
ATOM 1483 C CA . LEU A 1 186 ? 12.766 17.016 14.906 1 95.81 186 LEU A CA 1
ATOM 1484 C C . LEU A 1 186 ? 13.383 17.234 13.523 1 95.81 186 LEU A C 1
ATOM 1486 O O . LEU A 1 186 ? 14.328 18.016 13.375 1 95.81 186 LEU A O 1
ATOM 1490 N N . ALA A 1 187 ? 12.836 16.547 12.57 1 97.38 187 ALA A N 1
ATOM 1491 C CA . ALA A 1 187 ? 13.336 16.625 11.203 1 97.38 187 ALA A CA 1
ATOM 1492 C C . ALA A 1 187 ? 13.109 18.016 10.617 1 97.38 187 ALA A C 1
ATOM 1494 O O . ALA A 1 187 ? 13.984 18.562 9.945 1 97.38 187 ALA A O 1
ATOM 1495 N N . SER A 1 188 ? 11.938 18.547 10.805 1 96.75 188 SER A N 1
ATOM 1496 C CA . SER A 1 188 ? 11.633 19.875 10.297 1 96.75 188 SER A CA 1
ATOM 1497 C C . SER A 1 188 ? 12.516 20.938 10.945 1 96.75 188 SER A C 1
ATOM 1499 O O . SER A 1 188 ? 12.992 21.859 10.266 1 96.75 188 SER A O 1
ATOM 1501 N N . HIS A 1 189 ? 12.719 20.828 12.258 1 95.06 189 HIS A N 1
ATOM 1502 C CA . HIS A 1 189 ? 13.617 21.75 12.945 1 95.06 189 HIS A CA 1
ATOM 1503 C C . HIS A 1 189 ? 15.016 21.703 12.344 1 95.06 189 HIS A C 1
ATOM 1505 O O . HIS A 1 189 ? 15.625 22.75 12.102 1 95.06 189 HIS A O 1
ATOM 1511 N N . PHE A 1 190 ? 15.508 20.562 12.164 1 96.38 190 PHE A N 1
ATOM 1512 C CA . PHE A 1 190 ? 16.844 20.375 11.602 1 96.38 190 PHE A CA 1
ATOM 1513 C C . PHE A 1 190 ? 16.969 21.062 10.25 1 96.38 190 PHE A C 1
ATOM 1515 O O . PHE A 1 190 ? 17.875 21.859 10.031 1 96.38 190 PHE A O 1
ATOM 1522 N N . VAL A 1 191 ? 16.031 20.766 9.289 1 96.75 191 VAL A N 1
ATOM 1523 C CA . VAL A 1 191 ? 16.203 21.234 7.918 1 96.75 191 VAL A CA 1
ATOM 1524 C C . VAL A 1 191 ? 15.953 22.734 7.852 1 96.75 191 VAL A C 1
ATOM 1526 O O . VAL A 1 191 ? 16.625 23.453 7.102 1 96.75 191 VAL A O 1
ATOM 1529 N N . LEU A 1 192 ? 15.016 23.25 8.633 1 95.19 192 LEU A N 1
ATOM 1530 C CA . LEU A 1 192 ? 14.641 24.656 8.57 1 95.19 192 LEU A CA 1
ATOM 1531 C C . LEU A 1 192 ? 15.672 25.531 9.289 1 95.19 192 LEU A C 1
ATOM 1533 O O . LEU A 1 192 ? 15.867 26.688 8.93 1 95.19 192 LEU A O 1
ATOM 1537 N N . ASN A 1 193 ? 16.422 24.891 10.273 1 93.31 193 ASN A N 1
ATOM 1538 C CA . ASN A 1 193 ? 17.203 25.781 11.133 1 93.31 193 ASN A CA 1
ATOM 1539 C C . ASN A 1 193 ? 18.672 25.391 11.148 1 93.31 193 ASN A C 1
ATOM 1541 O O . ASN A 1 193 ? 19.531 26.156 11.602 1 93.31 193 ASN A O 1
ATOM 1545 N N . GLN A 1 194 ? 18.953 24.219 10.703 1 93.44 194 GLN A N 1
ATOM 1546 C CA . GLN A 1 194 ? 20.312 23.75 10.961 1 93.44 194 GLN A CA 1
ATOM 1547 C C . GLN A 1 194 ? 21.062 23.484 9.656 1 93.44 194 GLN A C 1
ATOM 1549 O O . GLN A 1 194 ? 22.234 23.125 9.664 1 93.44 194 GLN A O 1
ATOM 1554 N N . THR A 1 195 ? 20.391 23.578 8.547 1 94.5 195 THR A N 1
ATOM 1555 C CA . THR A 1 195 ? 21.078 23.406 7.273 1 94.5 195 THR A CA 1
ATOM 1556 C C . THR A 1 195 ? 21.703 24.719 6.812 1 94.5 195 THR A C 1
ATOM 1558 O O . THR A 1 195 ? 21.109 25.781 6.961 1 94.5 195 THR A O 1
A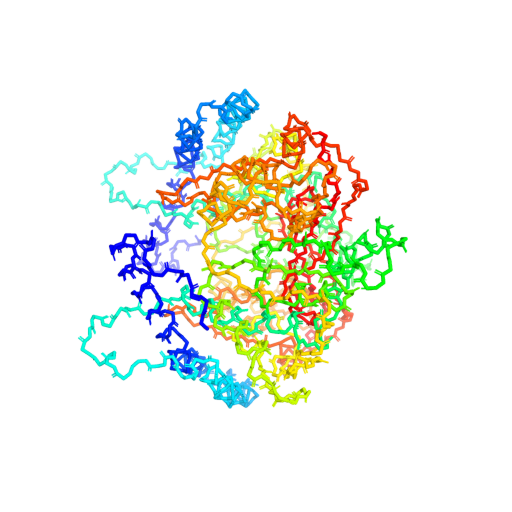TOM 1561 N N . GLN A 1 196 ? 22.938 24.672 6.254 1 94.25 196 GLN A N 1
ATOM 1562 C CA . GLN A 1 196 ? 23.703 25.875 5.961 1 94.25 196 GLN A CA 1
ATOM 1563 C C . GLN A 1 196 ? 24.078 25.953 4.484 1 94.25 196 GLN A C 1
ATOM 1565 O O . GLN A 1 196 ? 24.453 27.016 3.982 1 94.25 196 GLN A O 1
ATOM 1570 N N . GLN A 1 197 ? 24.078 24.844 3.82 1 96.12 197 GLN A N 1
ATOM 1571 C CA . GLN A 1 197 ? 24.484 24.797 2.418 1 96.12 197 GLN A CA 1
ATOM 1572 C C . GLN A 1 197 ? 23.516 23.953 1.598 1 96.12 197 GLN A C 1
ATOM 1574 O O . GLN A 1 197 ? 22.891 23.016 2.119 1 96.12 197 GLN A O 1
ATOM 1579 N N . LEU A 1 198 ? 23.391 24.391 0.326 1 96.5 198 LEU A N 1
ATOM 1580 C CA . LEU A 1 198 ? 22.641 23.562 -0.621 1 96.5 198 LEU A CA 1
ATOM 1581 C C . LEU A 1 198 ? 23.281 22.188 -0.772 1 96.5 198 LEU A C 1
ATOM 1583 O O . LEU A 1 198 ? 24.5 22.078 -0.86 1 96.5 198 LEU A O 1
ATOM 1587 N N . HIS A 1 199 ? 22.422 21.156 -0.771 1 97.56 199 HIS A N 1
ATOM 1588 C CA . HIS A 1 199 ? 22.891 19.797 -0.986 1 97.56 199 HIS A CA 1
ATOM 1589 C C . HIS A 1 199 ? 23.938 19.406 0.037 1 97.56 199 HIS A C 1
ATOM 1591 O O . HIS A 1 199 ? 24.922 18.719 -0.3 1 97.56 199 HIS A O 1
ATOM 1597 N N . GLN A 1 200 ? 23.75 19.859 1.271 1 97.38 200 GLN A N 1
ATOM 1598 C CA . GLN A 1 200 ? 24.703 19.672 2.361 1 97.38 200 GLN A CA 1
ATOM 1599 C C . GLN A 1 200 ? 24.812 18.188 2.748 1 97.38 200 GLN A C 1
ATOM 1601 O O . GLN A 1 200 ? 25.891 17.719 3.098 1 97.38 200 GLN A O 1
ATOM 1606 N N . TYR A 1 201 ? 23.734 17.453 2.676 1 98.06 201 TYR A N 1
ATOM 1607 C CA . TYR A 1 201 ? 23.703 16.078 3.137 1 98.06 201 TYR A CA 1
ATOM 1608 C C . TYR A 1 201 ? 23.344 15.133 1.996 1 98.06 201 TYR A C 1
ATOM 1610 O O . TYR A 1 201 ? 22.578 15.492 1.098 1 98.06 201 TYR A O 1
ATOM 1618 N N . GLU A 1 202 ? 23.891 14.008 2.035 1 98.5 202 GLU A N 1
ATOM 1619 C CA . GLU A 1 202 ? 23.578 12.898 1.136 1 98.5 202 GLU A CA 1
ATOM 1620 C C . GLU A 1 202 ? 22.906 11.75 1.886 1 98.5 202 GLU A C 1
ATOM 1622 O O . GLU A 1 202 ? 23.484 11.211 2.834 1 98.5 202 GLU A O 1
ATOM 1627 N N . ILE A 1 203 ? 21.688 11.414 1.502 1 98.75 203 ILE A N 1
ATOM 1628 C CA . ILE A 1 203 ? 20.969 10.352 2.201 1 98.75 203 ILE A CA 1
ATOM 1629 C C . ILE A 1 203 ? 20.625 9.242 1.22 1 98.75 203 ILE A C 1
ATOM 1631 O O . ILE A 1 203 ? 20.656 9.438 0.003 1 98.75 203 ILE A O 1
ATOM 1635 N N . PHE A 1 204 ? 20.281 8.094 1.726 1 98.62 204 PHE A N 1
ATOM 1636 C CA . PHE A 1 204 ? 19.969 6.898 0.961 1 98.62 204 PHE A CA 1
ATOM 1637 C C . PHE A 1 204 ? 18.641 6.305 1.41 1 98.62 204 PHE A C 1
ATOM 1639 O O . PHE A 1 204 ? 18.609 5.324 2.154 1 98.62 204 PHE A O 1
ATOM 1646 N N . PRO A 1 205 ? 17.531 6.832 0.872 1 98.12 205 PRO A N 1
ATOM 1647 C CA . PRO A 1 205 ? 16.203 6.551 1.422 1 98.12 205 PRO A CA 1
ATOM 1648 C C . PRO A 1 205 ? 15.672 5.176 1.02 1 98.12 205 PRO A C 1
ATOM 1650 O O . PRO A 1 205 ? 14.742 4.66 1.641 1 98.12 205 PRO A O 1
ATOM 1653 N N . TRP A 1 206 ? 16.25 4.477 0.023 1 97.81 206 TRP A N 1
ATOM 1654 C CA . TRP A 1 206 ? 15.578 3.336 -0.596 1 97.81 206 TRP A CA 1
ATOM 1655 C C . TRP A 1 206 ? 16.281 2.031 -0.243 1 97.81 206 TRP A C 1
ATOM 1657 O O . TRP A 1 206 ? 15.906 0.961 -0.722 1 97.81 206 TRP A O 1
ATOM 1667 N N . ILE A 1 207 ? 17.25 2.076 0.629 1 98.19 207 ILE A N 1
ATOM 1668 C CA . ILE A 1 207 ? 18.141 0.94 0.837 1 98.19 207 ILE A CA 1
ATOM 1669 C C . ILE A 1 207 ? 17.5 -0.034 1.831 1 98.19 207 ILE A C 1
ATOM 1671 O O . ILE A 1 207 ? 18.047 -1.119 2.07 1 98.19 207 ILE A O 1
ATOM 1675 N N . HIS A 1 208 ? 16.344 0.301 2.43 1 97.44 208 HIS A N 1
ATOM 1676 C CA . HIS A 1 208 ? 15.836 -0.444 3.574 1 97.44 208 HIS A CA 1
ATOM 1677 C C . HIS A 1 208 ? 14.977 -1.62 3.127 1 97.44 208 HIS A C 1
ATOM 1679 O O . HIS A 1 208 ? 14.562 -2.439 3.949 1 97.44 208 HIS A O 1
ATOM 1685 N N . SER A 1 209 ? 14.68 -1.762 1.879 1 97.06 209 SER A N 1
ATOM 1686 C CA . SER A 1 209 ? 13.977 -2.9 1.292 1 97.06 209 SER A CA 1
ATOM 1687 C C . SER A 1 209 ? 14.578 -3.283 -0.056 1 97.06 209 SER A C 1
ATOM 1689 O O . SER A 1 209 ? 14.922 -2.414 -0.859 1 97.06 209 SER A O 1
ATOM 1691 N N . PHE A 1 210 ? 14.68 -4.555 -0.286 1 98.06 210 PHE A N 1
ATOM 1692 C CA . PHE A 1 210 ? 15.188 -5.043 -1.56 1 98.06 210 PHE A CA 1
ATOM 1693 C C . PHE A 1 210 ? 14.047 -5.383 -2.508 1 98.06 210 PHE A C 1
ATOM 1695 O O . PHE A 1 210 ? 14.273 -5.73 -3.668 1 98.06 210 PHE A O 1
ATOM 1702 N N . SER A 1 211 ? 12.797 -5.188 -2.092 1 98 211 SER A N 1
ATOM 1703 C CA . SER A 1 211 ? 11.625 -5.488 -2.908 1 98 211 SER A CA 1
ATOM 1704 C C . SER A 1 211 ? 11.398 -4.414 -3.967 1 98 211 SER A C 1
ATOM 1706 O O . SER A 1 211 ? 11.711 -3.24 -3.746 1 98 211 SER A O 1
ATOM 1708 N N . ASN A 1 212 ? 10.906 -4.887 -5.113 1 97.94 212 ASN A N 1
ATOM 1709 C CA . ASN A 1 212 ? 10.398 -4.008 -6.16 1 97.94 212 ASN A CA 1
ATOM 1710 C C . ASN A 1 212 ? 11.484 -3.061 -6.668 1 97.94 212 ASN A C 1
ATOM 1712 O O . ASN A 1 212 ? 11.211 -1.899 -6.973 1 97.94 212 ASN A O 1
ATOM 1716 N N . SER A 1 213 ? 12.688 -3.523 -6.668 1 97.62 213 SER A N 1
ATOM 1717 C CA . SER A 1 213 ? 13.789 -2.748 -7.227 1 97.62 213 SER A CA 1
ATOM 1718 C C . SER A 1 213 ? 14.125 -3.197 -8.641 1 97.62 213 SER A C 1
ATOM 1720 O O . SER A 1 213 ? 14.203 -4.398 -8.914 1 97.62 213 SER A O 1
ATOM 1722 N N . THR A 1 214 ? 14.344 -2.264 -9.523 1 97.62 214 THR A N 1
ATOM 1723 C CA . THR A 1 214 ? 14.672 -2.604 -10.898 1 97.62 214 THR A CA 1
ATOM 1724 C C . THR A 1 214 ? 16.156 -2.949 -11.039 1 97.62 214 THR A C 1
ATOM 1726 O O . THR A 1 214 ? 16.531 -3.707 -11.93 1 97.62 214 THR A O 1
ATOM 1729 N N . SER A 1 215 ? 16.922 -2.289 -10.156 1 97.56 215 SER A N 1
ATOM 1730 C CA . SER A 1 215 ? 18.359 -2.539 -10.172 1 97.56 215 SER A CA 1
ATOM 1731 C C . SER A 1 215 ? 19 -2.146 -8.852 1 97.56 215 SER A C 1
ATOM 1733 O O . SER A 1 215 ? 18.422 -1.394 -8.07 1 97.56 215 SER A O 1
ATOM 1735 N N . THR A 1 216 ? 20.172 -2.693 -8.641 1 96.31 216 THR A N 1
ATOM 1736 C CA . THR A 1 216 ? 20.922 -2.346 -7.441 1 96.31 216 THR A CA 1
ATOM 1737 C C . THR A 1 216 ? 21.297 -0.865 -7.441 1 96.31 216 THR A C 1
ATOM 1739 O O . THR A 1 216 ? 21.312 -0.226 -6.391 1 96.31 216 THR A O 1
ATOM 1742 N N . ASP A 1 217 ? 21.516 -0.331 -8.617 1 96.31 217 ASP A N 1
ATOM 1743 C CA . ASP A 1 217 ? 21.828 1.09 -8.727 1 96.31 217 ASP A CA 1
ATOM 1744 C C . ASP A 1 217 ? 20.672 1.948 -8.203 1 96.31 217 ASP A C 1
ATOM 1746 O O . ASP A 1 217 ? 20.891 2.953 -7.527 1 96.31 217 ASP A O 1
ATOM 1750 N N . VAL A 1 218 ? 19.531 1.566 -8.547 1 95.5 218 VAL A N 1
ATOM 1751 C CA . VAL A 1 218 ? 18.344 2.299 -8.094 1 95.5 218 VAL A CA 1
ATOM 1752 C C . VAL A 1 218 ? 18.219 2.18 -6.578 1 95.5 218 VAL A C 1
ATOM 1754 O O . VAL A 1 218 ? 17.953 3.172 -5.891 1 95.5 218 VAL A O 1
ATOM 1757 N N . LEU A 1 219 ? 18.453 1.021 -6.098 1 96.88 219 LEU A N 1
ATOM 1758 C CA . LEU A 1 219 ? 18.391 0.734 -4.668 1 96.88 219 LEU A CA 1
ATOM 1759 C C . LEU A 1 219 ? 19.375 1.595 -3.895 1 96.88 219 LEU A C 1
ATOM 1761 O O . LEU A 1 219 ? 19.047 2.119 -2.828 1 96.88 219 LEU A O 1
ATOM 1765 N N . LEU A 1 220 ? 20.547 1.796 -4.434 1 98 220 LEU A N 1
ATOM 1766 C CA . LEU A 1 220 ? 21.656 2.436 -3.729 1 98 220 LEU A CA 1
ATOM 1767 C C . LEU A 1 220 ? 21.719 3.924 -4.055 1 98 220 LEU A C 1
ATOM 1769 O O . LEU A 1 220 ? 22.641 4.621 -3.617 1 98 220 LEU A O 1
ATOM 1773 N N . SER A 1 221 ? 20.75 4.387 -4.832 1 97.25 221 SER A N 1
ATOM 1774 C CA . SER A 1 221 ? 20.797 5.773 -5.285 1 97.25 221 SER A CA 1
ATOM 1775 C C . SER A 1 221 ? 20.719 6.742 -4.109 1 97.25 221 SER A C 1
ATOM 1777 O O . SER A 1 221 ? 19.984 6.512 -3.152 1 97.25 221 SER A O 1
ATOM 1779 N N . SER A 1 222 ? 21.484 7.777 -4.148 1 97.81 222 SER A N 1
ATOM 1780 C CA . SER A 1 222 ? 21.516 8.805 -3.109 1 97.81 222 SER A CA 1
ATOM 1781 C C . SER A 1 222 ? 20.641 9.992 -3.482 1 97.81 222 SER A C 1
ATOM 1783 O O . SER A 1 222 ? 20.312 10.188 -4.656 1 97.81 222 SER A O 1
ATOM 1785 N N . VAL A 1 223 ? 20.25 10.711 -2.549 1 98.31 223 VAL A N 1
ATOM 1786 C CA . VAL A 1 223 ? 19.516 11.969 -2.691 1 98.31 223 VAL A CA 1
ATOM 1787 C C . VAL A 1 223 ? 20.188 13.047 -1.84 1 98.31 223 VAL A C 1
ATOM 1789 O O . VAL A 1 223 ? 20.562 12.797 -0.69 1 98.31 223 VAL A O 1
ATOM 1792 N N . ARG A 1 224 ? 20.391 14.188 -2.43 1 98.5 224 ARG A N 1
ATOM 1793 C CA . ARG A 1 224 ? 21.016 15.281 -1.688 1 98.5 224 ARG A CA 1
ATOM 1794 C C . ARG A 1 224 ? 19.969 16.281 -1.197 1 98.5 224 ARG A C 1
ATOM 1796 O O . ARG A 1 224 ? 19 16.578 -1.908 1 98.5 224 ARG A O 1
ATOM 1803 N N . ILE A 1 225 ? 20.172 16.75 0.007 1 98.31 225 ILE A N 1
ATOM 1804 C CA . ILE A 1 225 ? 19.266 17.703 0.618 1 98.31 225 ILE A CA 1
ATOM 1805 C C . ILE A 1 225 ? 20.047 18.781 1.356 1 98.31 225 ILE A C 1
ATOM 1807 O O . ILE A 1 225 ? 21.188 18.547 1.776 1 98.31 225 ILE A O 1
ATOM 1811 N N . PRO A 1 226 ? 19.562 19.922 1.501 1 98 226 PRO A N 1
ATOM 1812 C CA . PRO A 1 226 ? 18.297 20.391 0.915 1 98 226 PRO A CA 1
ATOM 1813 C C . PRO A 1 226 ? 18.484 20.969 -0.486 1 98 226 PRO A C 1
ATOM 1815 O O . PRO A 1 226 ? 19.594 21.312 -0.879 1 98 226 PRO A O 1
ATOM 1818 N N . ASP A 1 227 ? 17.422 21.031 -1.248 1 97.75 227 ASP A N 1
ATOM 1819 C CA . ASP A 1 227 ? 17.484 21.594 -2.592 1 97.75 227 ASP A CA 1
ATOM 1820 C C . ASP A 1 227 ? 17.266 23.109 -2.562 1 97.75 227 ASP A C 1
ATOM 1822 O O . ASP A 1 227 ? 17.469 23.781 -3.572 1 97.75 227 ASP A O 1
ATOM 1826 N N . VAL A 1 228 ? 16.891 23.625 -1.428 1 96.19 228 VAL A N 1
ATOM 1827 C CA . VAL A 1 228 ? 16.797 25.062 -1.172 1 96.19 228 VAL A CA 1
ATOM 1828 C C . VAL A 1 228 ? 17.219 25.359 0.266 1 96.19 228 VAL A C 1
ATOM 1830 O O . VAL A 1 228 ? 17.016 24.531 1.16 1 96.19 228 VAL A O 1
ATOM 1833 N N . LEU A 1 229 ? 17.938 26.391 0.495 1 93.56 229 LEU A N 1
ATOM 1834 C CA . LEU A 1 229 ? 18.266 26.797 1.855 1 93.56 229 LEU A CA 1
ATOM 1835 C C . LEU A 1 229 ? 17.125 27.562 2.5 1 93.56 229 LEU A C 1
ATOM 1837 O O . LEU A 1 229 ? 16.688 28.594 1.986 1 93.56 229 LEU A O 1
ATOM 1841 N N . PRO A 1 230 ? 16.797 26.922 3.611 1 86.81 230 PRO A N 1
ATOM 1842 C CA . PRO A 1 230 ? 15.727 27.656 4.301 1 86.81 230 PRO A CA 1
ATOM 1843 C C . PRO A 1 230 ? 16.203 28.953 4.922 1 86.81 230 PRO A C 1
ATOM 1845 O O . PRO A 1 230 ? 17.391 29.109 5.219 1 86.81 230 PRO A O 1
ATOM 1848 N N . GLY A 1 231 ? 15.555 30.156 5.066 1 78.75 231 GLY A N 1
ATOM 1849 C CA . GLY A 1 231 ? 15.953 31.391 5.738 1 78.75 231 GLY A CA 1
ATOM 1850 C C . GLY A 1 231 ? 15.695 32.625 4.91 1 78.75 231 GLY A C 1
ATOM 1851 O O . GLY A 1 231 ? 15.641 33.75 5.449 1 78.75 231 GLY A O 1
ATOM 1852 N N . ASP A 1 232 ? 15.625 32.438 3.631 1 82.44 232 ASP A N 1
ATOM 1853 C CA . ASP A 1 232 ? 15.352 33.625 2.809 1 82.44 232 ASP A CA 1
ATOM 1854 C C . ASP A 1 232 ? 13.867 33.969 2.807 1 82.44 232 ASP A C 1
ATOM 1856 O O . ASP A 1 232 ? 13.258 34.094 1.744 1 82.44 232 ASP A O 1
ATOM 1860 N N . VAL A 1 233 ? 13.375 34.188 4.156 1 87.94 233 VAL A N 1
ATOM 1861 C CA . VAL A 1 233 ? 11.969 34.531 4.328 1 87.94 233 VAL A CA 1
ATOM 1862 C C . VAL A 1 233 ? 11.789 36.062 4.246 1 87.94 233 VAL A C 1
ATOM 1864 O O . VAL A 1 233 ? 12.609 36.812 4.777 1 87.94 233 VAL A O 1
ATOM 1867 N N . PRO A 1 234 ? 10.781 36.438 3.518 1 91.38 234 PRO A N 1
ATOM 1868 C CA . PRO A 1 234 ? 10.523 37.875 3.445 1 91.38 234 PRO A CA 1
ATOM 1869 C C . PRO A 1 234 ? 10.367 38.531 4.824 1 91.38 234 PRO A C 1
ATOM 1871 O O . PRO A 1 234 ? 9.766 37.938 5.723 1 91.38 234 PRO A O 1
ATOM 1874 N N . ARG A 1 235 ? 10.852 39.719 4.984 1 90.94 235 ARG A N 1
ATOM 1875 C CA . ARG A 1 235 ? 10.859 40.406 6.27 1 90.94 235 ARG A CA 1
ATOM 1876 C C . ARG A 1 235 ? 9.438 40.75 6.723 1 90.94 235 ARG A C 1
ATOM 1878 O O . ARG A 1 235 ? 9.18 40.844 7.922 1 90.94 235 ARG A O 1
ATOM 1885 N N . THR A 1 236 ? 8.586 40.812 5.781 1 92.81 236 THR A N 1
ATOM 1886 C CA . THR A 1 236 ? 7.223 41.25 6.098 1 92.81 236 THR A CA 1
ATOM 1887 C C . THR A 1 236 ? 6.379 40.031 6.527 1 92.81 236 THR A C 1
ATOM 1889 O O . THR A 1 236 ? 5.258 40.219 7.02 1 92.81 236 THR A O 1
ATOM 1892 N N . ALA A 1 237 ? 6.91 38.906 6.344 1 93.62 237 ALA A N 1
ATOM 1893 C CA . ALA A 1 237 ? 6.125 37.688 6.613 1 93.62 237 ALA A CA 1
ATOM 1894 C C . ALA A 1 237 ? 6.605 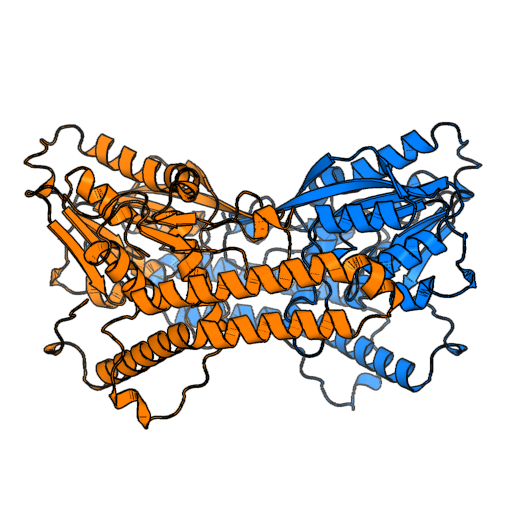37 7.887 1 93.62 237 ALA A C 1
ATOM 1896 O O . ALA A 1 237 ? 7.805 36.969 8.164 1 93.62 237 ALA A O 1
ATOM 1897 N N . ASP A 1 238 ? 5.656 36.469 8.641 1 95.19 238 ASP A N 1
ATOM 1898 C CA . ASP A 1 238 ? 5.965 35.656 9.805 1 95.19 238 ASP A CA 1
ATOM 1899 C C . ASP A 1 238 ? 5.938 34.156 9.453 1 95.19 238 ASP A C 1
ATOM 1901 O O . ASP A 1 238 ? 5.02 33.688 8.781 1 95.19 238 ASP A O 1
ATOM 1905 N N . PHE A 1 239 ? 6.961 33.5 9.836 1 96 239 PHE A N 1
ATOM 1906 C CA . PHE A 1 239 ? 7.043 32.062 9.617 1 96 239 PHE A CA 1
ATOM 1907 C C . PHE A 1 239 ? 7.23 31.328 10.945 1 96 239 PHE A C 1
ATOM 1909 O O . PHE A 1 239 ? 8.195 31.578 11.672 1 96 239 PHE A O 1
ATOM 1916 N N . SER A 1 240 ? 6.309 30.453 11.305 1 95.94 240 SER A N 1
ATOM 1917 C CA . SER A 1 240 ? 6.441 29.719 12.562 1 95.94 240 SER A CA 1
ATOM 1918 C C . SER A 1 240 ? 5.941 28.281 12.43 1 95.94 240 SER A C 1
ATOM 1920 O O . SER A 1 240 ? 5.184 27.969 11.508 1 95.94 240 SER A O 1
ATOM 1922 N N . MET A 1 241 ? 6.449 27.406 13.227 1 95.75 241 MET A N 1
ATOM 1923 C CA . MET A 1 241 ? 6 26.031 13.391 1 95.75 241 MET A CA 1
ATOM 1924 C C . MET A 1 241 ? 5.504 25.797 14.805 1 95.75 241 MET A C 1
ATOM 1926 O O . MET A 1 241 ? 6.203 26.094 15.773 1 95.75 241 MET A O 1
ATOM 1930 N N . VAL A 1 242 ? 4.348 25.25 14.93 1 96.69 242 VAL A N 1
ATOM 1931 C CA . VAL A 1 242 ? 3.777 24.984 16.25 1 96.69 242 VAL A CA 1
ATOM 1932 C C . VAL A 1 242 ? 3.594 23.484 16.438 1 96.69 242 VAL A C 1
ATOM 1934 O O . VAL A 1 242 ? 3.031 22.797 15.578 1 96.69 242 VAL A O 1
ATOM 1937 N N . ALA A 1 243 ? 4.086 22.969 17.594 1 95.12 243 ALA A N 1
ATOM 1938 C CA . ALA A 1 243 ? 3.936 21.562 17.938 1 95.12 243 ALA A CA 1
ATOM 1939 C C . ALA A 1 243 ? 2.639 21.312 18.703 1 95.12 243 ALA A C 1
ATOM 1941 O O . ALA A 1 243 ? 2.238 22.141 19.531 1 95.12 243 ALA A O 1
ATOM 1942 N N . GLY A 1 244 ? 1.971 20.188 18.422 1 94.75 244 GLY A N 1
ATOM 1943 C CA . GLY A 1 244 ? 0.809 19.812 19.203 1 94.75 244 GLY A CA 1
ATOM 1944 C C . GLY A 1 244 ? -0.339 19.281 18.375 1 94.75 244 GLY A C 1
ATOM 1945 O O . GLY A 1 244 ? -0.29 19.344 17.141 1 94.75 244 GLY A O 1
ATOM 1946 N N . ASP A 1 245 ? -1.221 18.812 19.031 1 95.5 245 ASP A N 1
ATOM 1947 C CA . ASP A 1 245 ? -2.438 18.328 18.391 1 95.5 245 ASP A CA 1
ATOM 1948 C C . ASP A 1 245 ? -3.258 19.484 17.828 1 95.5 245 ASP A C 1
ATOM 1950 O O . ASP A 1 245 ? -3.445 20.5 18.5 1 95.5 245 ASP A O 1
ATOM 1954 N N . PHE A 1 246 ? -3.75 19.344 16.609 1 98 246 PHE A N 1
ATOM 1955 C CA . PHE A 1 246 ? -4.488 20.391 15.906 1 98 246 PHE A CA 1
ATOM 1956 C C . PHE A 1 246 ? -5.676 20.859 16.734 1 98 246 PHE A C 1
ATOM 1958 O O . PHE A 1 246 ? -5.879 22.078 16.891 1 98 246 PHE A O 1
ATOM 1965 N N . CYS A 1 247 ? -6.461 19.938 17.281 1 97.25 247 CYS A N 1
ATOM 1966 C CA . CYS A 1 247 ? -7.672 20.281 18.016 1 97.25 247 CYS A CA 1
ATOM 1967 C C . CYS A 1 247 ? -7.328 21 19.312 1 97.25 247 CYS A C 1
ATOM 1969 O O . CYS A 1 247 ? -8.008 21.938 19.719 1 97.25 247 CYS A O 1
ATOM 1971 N N . GLU A 1 248 ? -6.285 20.547 19.953 1 95.38 248 GLU A N 1
ATOM 1972 C CA . GLU A 1 248 ? -5.891 21.125 21.234 1 95.38 248 GLU A CA 1
ATOM 1973 C C . GLU A 1 248 ? -5.336 22.531 21.047 1 95.38 248 GLU A C 1
ATOM 1975 O O . GLU A 1 248 ? -5.641 23.438 21.828 1 95.38 248 GLU A O 1
ATOM 1980 N N . VAL A 1 249 ? -4.547 22.719 20.016 1 96.56 249 VAL A N 1
ATOM 1981 C CA . VAL A 1 249 ? -3.889 24 19.797 1 96.56 249 VAL A CA 1
ATOM 1982 C C . VAL A 1 249 ? -4.898 25.016 19.25 1 96.56 249 VAL A C 1
ATOM 1984 O O . VAL A 1 249 ? -5.082 26.078 19.828 1 96.56 249 VAL A O 1
ATOM 1987 N N . TYR A 1 250 ? -5.66 24.688 18.266 1 98 250 TYR A N 1
ATOM 1988 C CA . TYR A 1 250 ? -6.426 25.688 17.516 1 98 250 TYR A CA 1
ATOM 1989 C C . TYR A 1 250 ? -7.887 25.688 17.938 1 98 250 TYR A C 1
ATOM 1991 O O . TYR A 1 250 ? -8.68 26.5 17.469 1 98 250 TYR A O 1
ATOM 1999 N N . GLY A 1 251 ? -8.195 24.75 18.891 1 95.62 251 GLY A N 1
ATOM 2000 C CA . GLY A 1 251 ? -9.523 24.766 19.484 1 95.62 251 GLY A CA 1
ATOM 2001 C C . GLY A 1 251 ? -9.688 25.875 20.516 1 95.62 251 GLY A C 1
ATOM 2002 O O . GLY A 1 251 ? -10.812 26.172 20.938 1 95.62 251 GLY A O 1
ATOM 2003 N N . GLU A 1 252 ? -8.664 26.547 20.828 1 94.38 252 GLU A N 1
ATOM 2004 C CA . GLU A 1 252 ? -8.68 27.594 21.859 1 94.38 252 GLU A CA 1
ATOM 2005 C C . GLU A 1 252 ? -9.297 28.875 21.312 1 94.38 252 GLU A C 1
ATOM 2007 O O . GLU A 1 252 ? -9.227 29.141 20.109 1 94.38 252 GLU A O 1
ATOM 2012 N N . GLU A 1 253 ? -9.758 29.703 22.156 1 95.44 253 GLU A N 1
ATOM 2013 C CA . GLU A 1 253 ? -10.508 30.906 21.797 1 95.44 253 GLU A CA 1
ATOM 2014 C C . GLU A 1 253 ? -9.617 31.938 21.094 1 95.44 253 GLU A C 1
ATOM 2016 O O . GLU A 1 253 ? -10.094 32.719 20.281 1 95.44 253 GLU A O 1
ATOM 2021 N N . GLU A 1 254 ? -8.367 31.844 21.391 1 95.12 254 GLU A N 1
ATOM 2022 C CA . GLU A 1 254 ? -7.449 32.844 20.859 1 95.12 254 GLU A CA 1
ATOM 2023 C C . GLU A 1 254 ? -7.332 32.75 19.344 1 95.12 254 GLU A C 1
ATOM 2025 O O . GLU A 1 254 ? -6.887 33.688 18.688 1 95.12 254 GLU A O 1
ATOM 2030 N N . HIS A 1 255 ? -7.742 31.672 18.812 1 97.38 255 HIS A N 1
ATOM 2031 C CA . HIS A 1 255 ? -7.578 31.438 17.375 1 97.38 255 HIS A CA 1
ATOM 2032 C C . HIS A 1 255 ? -8.859 31.75 16.609 1 97.38 255 HIS A C 1
ATOM 2034 O O . HIS A 1 255 ? -8.891 31.688 15.383 1 97.38 255 HIS A O 1
ATOM 2040 N N . ILE A 1 256 ? -9.906 32.094 17.312 1 98.25 256 ILE A N 1
ATOM 2041 C CA . ILE A 1 256 ? -11.18 32.375 16.656 1 98.25 256 ILE A CA 1
ATOM 2042 C C . ILE A 1 256 ? -11.016 33.5 15.633 1 98.25 256 ILE A C 1
ATOM 2044 O O . ILE A 1 256 ? -10.531 34.594 15.969 1 98.25 256 ILE A O 1
ATOM 2048 N N . GLU A 1 257 ? -11.344 33.188 14.391 1 98.31 257 GLU A N 1
ATOM 2049 C CA . GLU A 1 257 ? -11.32 34.125 13.273 1 98.31 257 GLU A CA 1
ATOM 2050 C C . GLU A 1 257 ? -9.984 34.875 13.188 1 98.31 257 GLU A C 1
ATOM 2052 O O . GLU A 1 257 ? -9.953 36.094 13.031 1 98.31 257 GLU A O 1
ATOM 2057 N N . SER A 1 258 ? -8.93 34.062 13.312 1 98.31 258 SER A N 1
ATOM 2058 C CA . SER A 1 258 ? -7.59 34.656 13.336 1 98.31 258 SER A CA 1
ATOM 2059 C C . SER A 1 258 ? -6.84 34.375 12.039 1 98.31 258 SER A C 1
ATOM 2061 O O . SER A 1 258 ? -5.766 34.906 11.797 1 98.31 258 SER A O 1
ATOM 2063 N N . TRP A 1 259 ? -7.418 33.562 11.172 1 98.81 259 TRP A N 1
ATOM 2064 C CA . TRP A 1 259 ? -6.691 33.094 9.992 1 98.81 259 TRP A CA 1
ATOM 2065 C C . TRP A 1 259 ? -7.43 33.5 8.711 1 98.81 259 TRP A C 1
ATOM 2067 O O . TRP A 1 259 ? -8.656 33.438 8.656 1 98.81 259 TRP A O 1
ATOM 2077 N N . ASP A 1 260 ? -6.684 33.875 7.699 1 98.75 260 ASP A N 1
ATOM 2078 C CA . ASP A 1 260 ? -7.246 34.188 6.391 1 98.75 260 ASP A CA 1
ATOM 2079 C C . ASP A 1 260 ? -7.414 32.906 5.551 1 98.75 260 ASP A C 1
ATOM 2081 O O . ASP A 1 260 ? -8.359 32.812 4.77 1 98.75 260 ASP A O 1
ATOM 2085 N N . VAL A 1 261 ? -6.457 32 5.672 1 98.94 261 VAL A N 1
ATOM 2086 C CA . VAL A 1 261 ? -6.438 30.781 4.867 1 98.94 261 VAL A CA 1
ATOM 2087 C C . VAL A 1 261 ? -6.012 29.594 5.734 1 98.94 261 VAL A C 1
ATOM 2089 O O . VAL A 1 261 ? -5.109 29.719 6.566 1 98.94 261 VAL A O 1
ATOM 2092 N N . VAL A 1 262 ? -6.656 28.469 5.598 1 98.94 262 VAL A N 1
ATOM 2093 C CA . VAL A 1 262 ? -6.219 27.172 6.121 1 98.94 262 VAL A CA 1
ATOM 2094 C C . VAL A 1 262 ? -5.941 26.219 4.969 1 98.94 262 VAL A C 1
ATOM 2096 O O . VAL A 1 262 ? -6.781 26.047 4.078 1 98.94 262 VAL A O 1
ATOM 2099 N N . VAL A 1 263 ? -4.766 25.641 4.938 1 98.94 263 VAL A N 1
ATOM 2100 C CA . VAL A 1 263 ? -4.371 24.703 3.895 1 98.94 263 VAL A CA 1
ATOM 2101 C C . VAL A 1 263 ? -4.215 23.297 4.492 1 98.94 263 VAL A C 1
ATOM 2103 O O . VAL A 1 263 ? -3.373 23.078 5.363 1 98.94 263 VAL A O 1
ATOM 2106 N N . THR A 1 264 ? -5.051 22.406 4.094 1 98.94 264 THR A N 1
ATOM 2107 C CA . THR A 1 264 ? -4.93 21.016 4.508 1 98.94 264 THR A CA 1
ATOM 2108 C C . THR A 1 264 ? -4.422 20.141 3.357 1 98.94 264 THR A C 1
ATOM 2110 O O . THR A 1 264 ? -5.152 19.891 2.4 1 98.94 264 THR A O 1
ATOM 2113 N N . CYS A 1 265 ? -3.227 19.75 3.422 1 98.81 265 CYS A N 1
ATOM 2114 C CA . CYS A 1 265 ? -2.57 18.891 2.439 1 98.81 265 CYS A CA 1
ATOM 2115 C C . CYS A 1 265 ? -2.209 17.547 3.049 1 98.81 265 CYS A C 1
ATOM 2117 O O . CYS A 1 265 ? -1.292 17.453 3.865 1 98.81 265 CYS A O 1
ATOM 2119 N N . PHE A 1 266 ? -2.926 16.438 2.643 1 98.31 266 PHE A N 1
ATOM 2120 C CA . PHE A 1 266 ? -2.77 15.125 3.258 1 98.31 266 PHE A CA 1
ATOM 2121 C C . PHE A 1 266 ? -2.918 15.211 4.773 1 98.31 266 PHE A C 1
ATOM 2123 O O . PHE A 1 266 ? -2.074 14.711 5.516 1 98.31 266 PHE A O 1
ATOM 2130 N N . PHE A 1 267 ? -4.055 15.781 5.227 1 98.75 267 PHE A N 1
ATOM 2131 C CA . PHE A 1 267 ? -4.16 16.062 6.652 1 98.75 267 PHE A CA 1
ATOM 2132 C C . PHE A 1 267 ? -5.488 15.562 7.207 1 98.75 267 PHE A C 1
ATOM 2134 O O . PHE A 1 267 ? -5.547 15.016 8.312 1 98.75 267 PHE A O 1
ATOM 2141 N N . MET A 1 268 ? -6.559 15.68 6.48 1 98.81 268 MET A N 1
ATOM 2142 C CA . MET A 1 268 ? -7.902 15.484 7.016 1 98.81 268 MET A CA 1
ATOM 2143 C C . MET A 1 268 ? -8.102 14.047 7.477 1 98.81 268 MET A C 1
ATOM 2145 O O . MET A 1 268 ? -8.82 13.797 8.445 1 98.81 268 MET A O 1
ATOM 2149 N N . ASP A 1 269 ? -7.359 13.117 6.812 1 98.12 269 ASP A N 1
ATOM 2150 C CA . ASP A 1 269 ? -7.547 11.711 7.125 1 98.12 269 ASP A CA 1
ATOM 2151 C C . ASP A 1 269 ? -6.809 11.328 8.406 1 98.12 269 ASP A C 1
ATOM 2153 O O . ASP A 1 269 ? -6.879 10.18 8.852 1 98.12 269 ASP A O 1
ATOM 2157 N N . THR A 1 270 ? -6.102 12.297 9.031 1 97.75 270 THR A N 1
ATOM 2158 C CA . THR A 1 270 ? -5.441 12.055 10.305 1 97.75 270 THR A CA 1
ATOM 2159 C C . THR A 1 270 ? -6.422 12.211 11.461 1 97.75 270 THR A C 1
ATOM 2161 O O . THR A 1 270 ? -6.117 11.852 12.602 1 97.75 270 THR A O 1
ATOM 2164 N N . ALA A 1 271 ? -7.609 12.695 11.234 1 97.88 271 ALA A N 1
ATOM 2165 C CA . ALA A 1 271 ? -8.586 13.008 12.273 1 97.88 271 ALA A CA 1
ATOM 2166 C C . ALA A 1 271 ? -9.203 11.734 12.844 1 97.88 271 ALA A C 1
ATOM 2168 O O . ALA A 1 271 ? -9.523 10.805 12.102 1 97.88 271 ALA A O 1
ATOM 2169 N N . LYS A 1 272 ? -9.336 11.797 14.148 1 97.69 272 LYS A N 1
ATOM 2170 C CA . LYS A 1 272 ? -10.188 10.781 14.758 1 97.69 272 LYS A CA 1
ATOM 2171 C C . LYS A 1 272 ? -11.664 11.055 14.469 1 97.69 272 LYS A C 1
ATOM 2173 O O . LYS A 1 272 ? -12.406 10.156 14.07 1 97.69 272 LYS A O 1
ATOM 2178 N N . ASN A 1 273 ? -12.023 12.227 14.703 1 98.25 273 ASN A N 1
ATOM 2179 C CA . ASN A 1 273 ? -13.32 12.773 14.32 1 98.25 273 ASN A CA 1
ATOM 2180 C C . ASN A 1 273 ? -13.18 13.906 13.312 1 98.25 273 ASN A C 1
ATOM 2182 O O . ASN A 1 273 ? -12.93 15.055 13.688 1 98.25 273 ASN A O 1
ATOM 2186 N N . ILE A 1 274 ? -13.438 13.625 12.039 1 98.56 274 ILE A N 1
ATOM 2187 C CA . ILE A 1 274 ? -13.172 14.547 10.938 1 98.56 274 ILE A CA 1
ATOM 2188 C C . ILE A 1 274 ? -14.117 15.742 11.031 1 98.56 274 ILE A C 1
ATOM 2190 O O . ILE A 1 274 ? -13.781 16.844 10.57 1 98.56 274 ILE A O 1
ATOM 2194 N N . VAL A 1 275 ? -15.266 15.656 11.656 1 98.56 275 VAL A N 1
ATOM 2195 C CA . VAL A 1 275 ? -16.219 16.75 11.82 1 98.56 275 VAL A CA 1
ATOM 2196 C C . VAL A 1 275 ? -15.633 17.797 12.758 1 98.56 275 VAL A C 1
ATOM 2198 O O . VAL A 1 275 ? -15.852 19 12.562 1 98.56 275 VAL A O 1
ATOM 2201 N N . GLU A 1 276 ? -14.938 17.312 13.727 1 98.44 276 GLU A N 1
ATOM 2202 C CA . GLU A 1 276 ? -14.289 18.234 14.641 1 98.44 276 GLU A CA 1
ATOM 2203 C C . GLU A 1 276 ? -13.25 19.109 13.922 1 98.44 276 GLU A C 1
ATOM 2205 O O . GLU A 1 276 ? -13.133 20.297 14.203 1 98.44 276 GLU A O 1
ATOM 2210 N N . TYR A 1 277 ? -12.445 18.5 13.016 1 98.75 277 TYR A N 1
ATOM 2211 C CA . TYR A 1 277 ? -11.5 19.25 12.211 1 98.75 277 TYR A CA 1
ATOM 2212 C C . TYR A 1 277 ? -12.211 20.344 11.414 1 98.75 277 TYR A C 1
ATOM 2214 O O . TYR A 1 277 ? -11.766 21.5 11.391 1 98.75 277 TYR A O 1
ATOM 2222 N N . ILE A 1 278 ? -13.359 19.984 10.836 1 98.75 278 ILE A N 1
ATOM 2223 C CA . ILE A 1 278 ? -14.125 20.938 10.031 1 98.75 278 ILE A CA 1
ATOM 2224 C C . ILE A 1 278 ? -14.625 22.078 10.914 1 98.75 278 ILE A C 1
ATOM 2226 O O . ILE A 1 278 ? -14.531 23.25 10.539 1 98.75 278 ILE A O 1
ATOM 2230 N N . ASP A 1 279 ? -15.086 21.734 12.086 1 98.06 279 ASP A N 1
ATOM 2231 C CA . ASP A 1 279 ? -15.57 22.734 13.039 1 98.06 279 ASP A CA 1
ATOM 2232 C C . ASP A 1 279 ? -14.477 23.734 13.391 1 98.06 279 ASP A C 1
ATOM 2234 O O . ASP A 1 279 ? -14.711 24.953 13.414 1 98.06 279 ASP A O 1
ATOM 2238 N N . ILE A 1 280 ? -13.352 23.203 13.695 1 98.62 280 ILE A N 1
ATOM 2239 C CA . ILE A 1 280 ? -12.242 24.062 14.102 1 98.62 280 ILE A CA 1
ATOM 2240 C C . ILE A 1 280 ? -11.805 24.938 12.93 1 98.62 280 ILE A C 1
ATOM 2242 O O . ILE A 1 280 ? -11.594 26.141 13.094 1 98.62 280 ILE A O 1
ATOM 2246 N N . ILE A 1 281 ? -11.719 24.391 11.711 1 98.88 281 ILE A N 1
ATOM 2247 C CA . ILE A 1 281 ? -11.336 25.156 10.531 1 98.88 281 ILE A CA 1
ATOM 2248 C C . ILE A 1 281 ? -12.328 26.297 10.312 1 98.88 281 ILE A C 1
ATOM 2250 O O . ILE A 1 281 ? -11.922 27.438 10.07 1 98.88 281 ILE A O 1
ATOM 2254 N N . LYS A 1 282 ? -13.617 26 10.445 1 98.5 282 LYS A N 1
ATOM 2255 C CA . LYS A 1 282 ? -14.648 27.031 10.297 1 98.5 282 LYS A CA 1
ATOM 2256 C C . LYS A 1 282 ? -14.484 28.125 11.344 1 98.5 282 LYS A C 1
ATOM 2258 O O . LYS A 1 282 ? -14.57 29.312 11.023 1 98.5 282 LYS A O 1
ATOM 2263 N N . ARG A 1 283 ? -14.25 27.688 12.531 1 98.31 283 ARG A N 1
ATOM 2264 C CA . ARG A 1 283 ? -14.188 28.609 13.656 1 98.31 283 ARG A CA 1
ATOM 2265 C C . ARG A 1 283 ? -12.977 29.531 13.547 1 98.31 283 ARG A C 1
ATOM 2267 O O . ARG A 1 283 ? -13.062 30.719 13.867 1 98.31 283 ARG A O 1
ATOM 2274 N N . ILE A 1 284 ? -11.867 29.016 13.102 1 98.75 284 ILE A N 1
ATOM 2275 C CA . ILE A 1 284 ? -10.633 29.797 13.18 1 98.75 284 ILE A CA 1
ATOM 2276 C C . ILE A 1 284 ? -10.484 30.656 11.938 1 98.75 284 ILE A C 1
ATOM 2278 O O . ILE A 1 284 ? -9.711 31.625 11.93 1 98.75 284 ILE A O 1
ATOM 2282 N N . LEU A 1 285 ? -11.188 30.375 10.859 1 98.88 285 LEU A N 1
ATOM 2283 C CA . LEU A 1 285 ? -11.141 31.156 9.641 1 98.88 285 LEU A CA 1
ATOM 2284 C C . LEU A 1 285 ? -11.93 32.469 9.805 1 98.88 285 LEU A C 1
ATOM 2286 O O . LEU A 1 285 ? -13.016 32.469 10.391 1 98.88 285 LEU A O 1
ATOM 2290 N N . LYS A 1 286 ? -11.422 33.562 9.297 1 98.56 286 LYS A N 1
ATOM 2291 C CA . LYS A 1 286 ? -12.172 34.812 9.18 1 98.56 286 LYS A CA 1
ATOM 2292 C C . LYS A 1 286 ? -13.352 34.656 8.219 1 98.56 286 LYS A C 1
ATOM 2294 O O . LYS A 1 286 ? -13.383 33.719 7.41 1 98.56 286 LYS A O 1
ATOM 2299 N N . PRO A 1 287 ? -14.352 35.594 8.383 1 97.81 287 PRO A N 1
ATOM 2300 C CA . PRO A 1 287 ? -15.391 35.594 7.348 1 97.81 287 PRO A CA 1
ATOM 2301 C C . PRO A 1 287 ? -14.82 35.719 5.938 1 97.81 287 PRO A C 1
ATOM 2303 O O . PRO A 1 287 ? -13.891 36.5 5.711 1 97.81 287 PRO A O 1
ATOM 2306 N N . ASN A 1 288 ? -15.273 34.938 5.051 1 97.88 288 ASN A N 1
ATOM 2307 C CA . ASN A 1 288 ? -14.812 34.844 3.668 1 97.88 288 ASN A CA 1
ATOM 2308 C C . ASN A 1 288 ? -13.406 34.25 3.574 1 97.88 288 ASN A C 1
ATOM 2310 O O . ASN A 1 288 ? -12.75 34.375 2.541 1 97.88 288 ASN A O 1
ATOM 2314 N N . GLY A 1 289 ? -12.953 33.688 4.719 1 98.69 289 GLY A N 1
ATOM 2315 C CA . GLY A 1 289 ? -11.672 33 4.695 1 98.69 289 GLY A CA 1
ATOM 2316 C C . GLY A 1 289 ? -11.672 31.766 3.783 1 98.69 289 GLY A C 1
ATOM 2317 O O . GLY A 1 289 ? -12.727 31.281 3.387 1 98.69 289 GLY A O 1
ATOM 2318 N N . LEU A 1 290 ? -10.477 31.297 3.404 1 98.81 290 LEU A N 1
ATOM 2319 C CA . LEU A 1 290 ? -10.328 30.234 2.43 1 98.81 290 LEU A CA 1
ATOM 2320 C C . LEU A 1 290 ? -9.797 28.969 3.094 1 98.81 290 LEU A C 1
ATOM 2322 O O . LEU A 1 290 ? -8.922 29.031 3.957 1 98.81 290 LEU A O 1
ATOM 2326 N N . TRP A 1 291 ? -10.375 27.844 2.773 1 98.94 291 TRP A N 1
ATOM 2327 C CA . TRP A 1 291 ? -9.875 26.516 3.098 1 98.94 291 TRP A CA 1
ATOM 2328 C C . TRP A 1 291 ? -9.461 25.766 1.837 1 98.94 291 TRP A C 1
ATOM 2330 O O . TRP A 1 291 ? -10.305 25.328 1.059 1 98.94 291 TRP A O 1
ATOM 2340 N N . ILE A 1 292 ? -8.18 25.656 1.59 1 98.94 292 ILE A N 1
ATOM 2341 C CA . ILE A 1 292 ? -7.656 24.922 0.446 1 98.94 292 ILE A CA 1
ATOM 2342 C C . ILE A 1 292 ? -7.289 23.5 0.871 1 98.94 292 ILE A C 1
ATOM 2344 O O . ILE A 1 292 ? -6.438 23.312 1.743 1 98.94 292 ILE A O 1
ATOM 2348 N N . ASN A 1 293 ? -7.914 22.547 0.254 1 98.94 293 ASN A N 1
ATOM 2349 C CA . ASN A 1 293 ? -7.711 21.156 0.635 1 98.94 293 ASN A CA 1
ATOM 2350 C C . ASN A 1 293 ? -7.125 20.344 -0.512 1 98.94 293 ASN A C 1
ATOM 2352 O O . ASN A 1 293 ? -7.473 20.562 -1.675 1 98.94 293 ASN A O 1
ATOM 2356 N N . LEU A 1 294 ? -6.238 19.484 -0.183 1 98.88 294 LEU A N 1
ATOM 2357 C CA . LEU A 1 294 ? -5.738 18.469 -1.104 1 98.88 294 LEU A CA 1
ATOM 2358 C C . LEU A 1 294 ? -5.355 17.203 -0.356 1 98.88 294 LEU A C 1
ATOM 2360 O O . LEU A 1 294 ? -4.465 17.219 0.497 1 98.88 294 LEU A O 1
ATOM 2364 N N . GLY A 1 295 ? -6 16.078 -0.672 1 98.62 295 GLY A N 1
ATOM 2365 C CA . GLY A 1 295 ? -5.594 14.836 -0.034 1 98.62 295 GLY A CA 1
ATOM 2366 C C . GLY A 1 295 ? -6.613 13.719 -0.183 1 98.62 295 GLY A C 1
ATOM 2367 O O . GLY A 1 295 ? -7.75 13.969 -0.595 1 98.62 295 GLY A O 1
ATOM 2368 N N . PRO A 1 296 ? -6.176 12.539 0.105 1 98.19 296 PRO A N 1
ATOM 2369 C CA . PRO A 1 296 ? -7.086 11.391 0.151 1 98.19 296 PRO A CA 1
ATOM 2370 C C . PRO A 1 296 ? -7.816 11.273 1.486 1 98.19 296 PRO A C 1
ATOM 2372 O O . PRO A 1 296 ? -7.73 12.172 2.324 1 98.19 296 PRO A O 1
ATOM 2375 N N . LEU A 1 297 ? -8.633 10.242 1.654 1 98.56 297 LEU A N 1
ATOM 2376 C CA . LEU A 1 297 ? -9.32 9.953 2.906 1 98.56 297 LEU A CA 1
ATOM 2377 C C . LEU A 1 297 ? -8.945 8.578 3.43 1 98.56 297 LEU A C 1
ATOM 2379 O O . LEU A 1 297 ? -9.812 7.75 3.705 1 98.56 297 LEU A O 1
ATOM 2383 N N . LEU A 1 298 ? -7.621 8.352 3.541 1 98.06 298 LEU A N 1
ATOM 2384 C CA . LEU A 1 298 ? -7.09 7.148 4.168 1 98.06 298 LEU A CA 1
ATOM 2385 C C . LEU A 1 298 ? -7.059 7.293 5.684 1 98.06 298 LEU A C 1
ATOM 2387 O O . LEU A 1 298 ? -6.004 7.559 6.266 1 98.06 298 LEU A O 1
ATOM 2391 N N . TYR A 1 299 ? -8.141 7.047 6.32 1 98.31 299 TYR A N 1
ATOM 2392 C CA . TYR A 1 299 ? -8.32 7.344 7.738 1 98.31 299 TYR A CA 1
ATOM 2393 C C . TYR A 1 299 ? -7.324 6.559 8.586 1 98.31 299 TYR A C 1
ATOM 2395 O O . TYR A 1 299 ? -7.387 5.328 8.648 1 98.31 299 TYR A O 1
ATOM 2403 N N . HIS A 1 300 ? -6.512 7.246 9.312 1 96.69 300 HIS A N 1
ATOM 2404 C CA . HIS A 1 300 ? -5.379 6.688 10.039 1 96.69 300 HIS A CA 1
ATOM 2405 C C . HIS A 1 300 ? -5.848 5.801 11.195 1 96.69 300 HIS A C 1
ATOM 2407 O O . HIS A 1 300 ? -5.145 4.871 11.594 1 96.69 300 HIS A O 1
ATOM 2413 N N . TRP A 1 301 ? -7.012 6.039 11.703 1 97 301 TRP A N 1
ATOM 2414 C CA . TRP A 1 301 ? -7.43 5.398 12.945 1 97 301 TRP A CA 1
ATOM 2415 C C . TRP A 1 301 ? -8.484 4.332 12.68 1 97 301 TRP A C 1
ATOM 2417 O O . TRP A 1 301 ? -8.984 3.693 13.609 1 97 301 TRP A O 1
ATOM 2427 N N . GLU A 1 302 ? -8.789 4.148 11.477 1 97.31 302 GLU A N 1
ATOM 2428 C CA . GLU A 1 302 ? -9.82 3.164 11.164 1 97.31 302 GLU A CA 1
ATOM 2429 C C . GLU A 1 302 ? -9.445 1.782 11.688 1 97.31 302 GLU A C 1
ATOM 2431 O O . GLU A 1 302 ? -8.328 1.309 11.453 1 97.31 302 GLU A O 1
ATOM 2436 N N . GLY A 1 303 ? -10.336 1.186 12.336 1 92.81 303 GLY A N 1
ATOM 2437 C CA . GLY A 1 303 ? -10.172 -0.203 12.734 1 92.81 303 GLY A CA 1
ATOM 2438 C C . GLY A 1 303 ? -9.305 -0.373 13.969 1 92.81 303 GLY A C 1
ATOM 2439 O O . GLY A 1 303 ? -9.172 -1.481 14.492 1 92.81 303 GLY A O 1
ATOM 2440 N N . MET A 1 304 ? -8.57 0.664 14.43 1 93.12 304 MET A N 1
ATOM 2441 C CA . MET A 1 304 ? -7.723 0.549 15.617 1 93.12 304 MET A CA 1
ATOM 2442 C C . MET A 1 304 ? -8.57 0.366 16.875 1 93.12 304 MET A C 1
ATOM 2444 O O . MET A 1 304 ? -9.492 1.142 17.125 1 93.12 304 MET A O 1
ATOM 2448 N N . GLN A 1 305 ? -8.023 -0.627 17.562 1 88.44 305 GLN A N 1
ATOM 2449 C CA . GLN A 1 305 ? -8.758 -0.932 18.781 1 88.44 305 GLN A CA 1
ATOM 2450 C C . GLN A 1 305 ? -8.633 0.202 19.797 1 88.44 305 GLN A C 1
ATOM 2452 O O . GLN A 1 305 ? -7.566 0.807 19.938 1 88.44 305 GLN A O 1
ATOM 2457 N N . ASN A 1 306 ? -9.578 0.708 20.359 1 90.5 306 ASN A N 1
ATOM 2458 C CA . ASN A 1 306 ? -9.648 1.673 21.453 1 90.5 306 ASN A CA 1
ATOM 2459 C C . ASN A 1 306 ? -9.406 3.096 20.969 1 90.5 306 ASN A C 1
ATOM 2461 O O . ASN A 1 306 ? -9.016 3.969 21.734 1 90.5 306 ASN A O 1
ATOM 2465 N N . GLU A 1 307 ? -9.336 3.27 19.672 1 94.94 307 GLU A N 1
ATOM 2466 C CA . GLU A 1 307 ? -9.25 4.609 19.109 1 94.94 307 GLU A CA 1
ATOM 2467 C C . GLU A 1 307 ? -10.531 4.977 18.359 1 94.94 307 GLU A C 1
ATOM 2469 O O . GLU A 1 307 ? -11.078 4.164 17.609 1 94.94 307 GLU A O 1
ATOM 2474 N N . LEU A 1 308 ? -10.953 6.129 18.641 1 97.25 308 LEU A N 1
ATOM 2475 C CA . LEU A 1 308 ? -12.102 6.676 17.922 1 97.25 308 LEU A CA 1
ATOM 2476 C C . LEU A 1 308 ? -11.75 6.941 16.469 1 97.25 308 LEU A C 1
ATOM 2478 O O . LEU A 1 308 ? -10.656 7.422 16.156 1 97.25 308 LEU A O 1
ATOM 2482 N N . SER A 1 309 ? -12.656 6.598 15.578 1 98 309 SER A N 1
ATOM 2483 C CA . SER A 1 309 ? -12.484 6.945 14.172 1 98 309 SER A CA 1
ATOM 2484 C C . SER A 1 309 ? -13.828 7.141 13.484 1 98 309 SER A C 1
ATOM 2486 O O . SER A 1 309 ? -14.695 6.266 13.539 1 98 309 SER A O 1
ATOM 2488 N N . ILE A 1 310 ? -14.023 8.258 12.93 1 98.5 310 ILE A N 1
ATOM 2489 C CA . ILE A 1 310 ? -15.172 8.555 12.086 1 98.5 310 ILE A CA 1
ATOM 2490 C C . ILE A 1 310 ? -14.727 8.664 10.633 1 98.5 310 ILE A C 1
ATOM 2492 O O . ILE A 1 310 ? -13.945 9.555 10.281 1 98.5 310 ILE A O 1
ATOM 2496 N N . GLU A 1 311 ? -15.18 7.766 9.773 1 98.44 311 GLU A N 1
ATOM 2497 C CA . GLU A 1 311 ? -14.734 7.711 8.391 1 98.44 311 GLU A CA 1
ATOM 2498 C C . GLU A 1 311 ? -15.852 8.117 7.43 1 98.44 311 GLU A C 1
ATOM 2500 O O . GLU A 1 311 ? -16.844 7.391 7.281 1 98.44 311 GLU A O 1
ATOM 2505 N N . LEU A 1 312 ? -15.719 9.219 6.789 1 98.62 312 LEU A N 1
ATOM 2506 C CA . LEU A 1 312 ? -16.672 9.711 5.801 1 98.62 312 LEU A CA 1
ATOM 2507 C C . LEU A 1 312 ? -16.156 9.453 4.387 1 98.62 312 LEU A C 1
ATOM 2509 O O . LEU A 1 312 ? -14.961 9.555 4.121 1 98.62 312 LEU A O 1
ATOM 2513 N N . SER A 1 313 ? -17.094 9.062 3.494 1 98.31 313 SER A N 1
ATOM 2514 C CA . SER A 1 313 ? -16.75 9.094 2.078 1 98.31 313 SER A CA 1
ATOM 2515 C C . SER A 1 313 ? -16.562 10.523 1.583 1 98.31 313 SER A C 1
ATOM 2517 O O . SER A 1 313 ? -16.906 11.477 2.279 1 98.31 313 SER A O 1
ATOM 2519 N N . LEU A 1 314 ? -16 10.68 0.435 1 98.56 314 LEU A N 1
ATOM 2520 C CA . LEU A 1 314 ? -15.711 12.008 -0.102 1 98.56 314 LEU A CA 1
ATOM 2521 C C . LEU A 1 314 ? -16.984 12.82 -0.247 1 98.56 314 LEU A C 1
ATOM 2523 O O . LEU A 1 314 ? -17.016 14.008 0.095 1 98.56 314 LEU A O 1
ATOM 2527 N N . ASP A 1 315 ? -18.031 12.219 -0.794 1 97.94 315 ASP A N 1
ATOM 2528 C CA . ASP A 1 315 ? -19.297 12.938 -0.97 1 97.94 315 ASP A CA 1
ATOM 2529 C C . ASP A 1 315 ? -19.891 13.352 0.377 1 97.94 315 ASP A C 1
ATOM 2531 O O . ASP A 1 315 ? -20.375 14.469 0.523 1 97.94 315 ASP A O 1
ATOM 2535 N N . GLU A 1 316 ? -19.812 12.453 1.385 1 98.38 316 GLU A N 1
ATOM 2536 C CA . GLU A 1 316 ? -20.281 12.781 2.732 1 98.38 316 GLU A CA 1
ATOM 2537 C C . GLU A 1 316 ? -19.453 13.906 3.336 1 98.38 316 GLU A C 1
ATOM 2539 O O . GLU A 1 316 ? -20 14.82 3.961 1 98.38 316 GLU A O 1
ATOM 2544 N N . PHE A 1 317 ? -18.172 13.812 3.16 1 98.69 317 PHE A N 1
ATOM 2545 C CA . PHE A 1 317 ? -17.234 14.828 3.631 1 98.69 317 PHE A CA 1
ATOM 2546 C C . PHE A 1 317 ? -17.609 16.203 3.082 1 98.69 317 PHE A C 1
ATOM 2548 O O . PHE A 1 317 ? -17.766 17.156 3.844 1 98.69 317 PHE A O 1
ATOM 2555 N N . LYS A 1 318 ? -17.828 16.297 1.838 1 98.44 318 LYS A N 1
ATOM 2556 C CA . LYS A 1 318 ? -18.188 17.562 1.186 1 98.44 318 LYS A CA 1
ATOM 2557 C C . LYS A 1 318 ? -19.562 18.047 1.663 1 98.44 318 LYS A C 1
ATOM 2559 O O . LYS A 1 318 ? -19.766 19.266 1.797 1 98.44 318 LYS A O 1
ATOM 2564 N N . GLN A 1 319 ? -20.469 17.094 1.843 1 97.94 319 GLN A N 1
ATOM 2565 C CA . GLN A 1 319 ? -21.781 17.484 2.35 1 97.94 319 GLN A CA 1
ATOM 2566 C C . GLN A 1 319 ? -21.672 18.156 3.711 1 97.94 319 GLN A C 1
ATOM 2568 O O . GLN A 1 319 ? -22.328 19.172 3.963 1 97.94 319 GLN A O 1
ATOM 2573 N N . VAL A 1 320 ? -20.859 17.578 4.574 1 98.5 320 VAL A N 1
ATOM 2574 C CA . VAL A 1 320 ? -20.672 18.156 5.902 1 98.5 320 VAL A CA 1
ATOM 2575 C C . VAL A 1 320 ? -20.047 19.547 5.773 1 98.5 320 VAL A C 1
ATOM 2577 O O . VAL A 1 320 ? -20.453 20.484 6.457 1 98.5 320 VAL A O 1
ATOM 2580 N N . ILE A 1 321 ? -19.062 19.703 4.895 1 98.69 321 ILE A N 1
ATOM 2581 C CA . ILE A 1 321 ? -18.375 20.969 4.668 1 98.69 321 ILE A CA 1
ATOM 2582 C C . ILE A 1 321 ? -19.391 22.031 4.25 1 98.69 321 ILE A C 1
ATOM 2584 O O . ILE A 1 321 ? -19.406 23.141 4.801 1 98.69 321 ILE A O 1
ATOM 2588 N N . ARG A 1 322 ? -20.297 21.719 3.332 1 98.25 322 ARG A N 1
ATOM 2589 C CA . ARG A 1 322 ? -21.328 22.656 2.869 1 98.25 322 ARG A CA 1
ATOM 2590 C C . ARG A 1 322 ? -22.297 23 3.992 1 98.25 322 ARG A C 1
ATOM 2592 O O . ARG A 1 322 ? -22.641 24.172 4.172 1 98.25 322 ARG A O 1
ATOM 2599 N N . THR A 1 323 ? -22.656 22 4.734 1 97.75 323 THR A N 1
ATOM 2600 C CA . THR A 1 323 ? -23.609 22.203 5.816 1 97.75 323 THR A CA 1
ATOM 2601 C C . THR A 1 323 ? -23.031 23.125 6.887 1 97.75 323 THR A C 1
ATOM 2603 O O . THR A 1 323 ? -23.766 23.891 7.516 1 97.75 323 THR A O 1
ATOM 2606 N N . LYS A 1 324 ? -21.75 23.094 7.047 1 97.44 324 LYS A N 1
ATOM 2607 C CA . LYS A 1 324 ? -21.078 23.891 8.07 1 97.44 324 LYS A CA 1
ATOM 2608 C C . LYS A 1 324 ? -20.828 25.312 7.59 1 97.44 324 LYS A C 1
ATOM 2610 O O . LYS A 1 324 ? -20.328 26.141 8.336 1 97.44 324 LYS A O 1
ATOM 2615 N N . GLY A 1 325 ? -21.219 25.578 6.355 1 97.19 325 GLY A N 1
ATOM 2616 C CA . GLY A 1 325 ? -21.219 26.969 5.918 1 97.19 325 GLY A CA 1
ATOM 2617 C C . GLY A 1 325 ? -20.078 27.297 4.965 1 97.19 325 GLY A C 1
ATOM 2618 O O . GLY A 1 325 ? -19.641 28.438 4.891 1 97.19 325 GLY A O 1
ATOM 2619 N N . PHE A 1 326 ? -19.562 26.312 4.262 1 98.69 326 PHE A N 1
ATOM 2620 C CA . PHE A 1 326 ? -18.562 26.562 3.24 1 98.69 326 PHE A CA 1
ATOM 2621 C C . PHE A 1 326 ? -19.156 26.438 1.846 1 98.69 326 PHE A C 1
ATOM 2623 O O . PHE A 1 326 ? -19.984 25.547 1.591 1 98.69 326 PHE A O 1
ATOM 2630 N N . LYS A 1 327 ? -18.812 27.344 1.029 1 98.5 327 LYS A N 1
ATOM 2631 C CA . LYS A 1 327 ? -19 27.156 -0.406 1 98.5 327 LYS A CA 1
ATOM 2632 C C . LYS A 1 327 ? -17.781 26.484 -1.041 1 98.5 327 LYS A C 1
ATOM 2634 O O . LYS A 1 327 ? -16.656 26.969 -0.913 1 98.5 327 LYS A O 1
ATOM 2639 N N . ILE A 1 328 ? -17.969 25.391 -1.693 1 98.44 328 ILE A N 1
ATOM 2640 C CA . ILE A 1 328 ? -16.859 24.656 -2.311 1 98.44 328 ILE A CA 1
ATOM 2641 C C . ILE A 1 328 ? -16.672 25.141 -3.75 1 98.44 328 ILE A C 1
ATOM 2643 O O . ILE A 1 328 ? -17.625 25.203 -4.523 1 98.44 328 ILE A O 1
ATOM 2647 N N . GLU A 1 329 ? -15.438 25.484 -4.008 1 98.12 329 GLU A N 1
ATOM 2648 C CA . GLU A 1 329 ? -15.055 25.969 -5.332 1 98.12 329 GLU A CA 1
ATOM 2649 C C . GLU A 1 329 ? -13.859 25.188 -5.879 1 98.12 329 GLU A C 1
ATOM 2651 O O . GLU A 1 329 ? -13.172 24.5 -5.129 1 98.12 329 GLU A O 1
ATOM 2656 N N . ASN A 1 330 ? -13.727 25.281 -7.211 1 98 330 ASN A N 1
ATOM 2657 C CA . ASN A 1 330 ? -12.539 24.812 -7.91 1 98 330 ASN A CA 1
ATOM 2658 C C . ASN A 1 330 ? -12.242 23.344 -7.574 1 98 330 ASN A C 1
ATOM 2660 O O . ASN A 1 330 ? -11.102 23.016 -7.238 1 98 330 ASN A O 1
ATOM 2664 N N . GLU A 1 331 ? -13.25 22.562 -7.559 1 97.94 331 GLU A N 1
ATOM 2665 C CA . GLU A 1 331 ? -13.094 21.156 -7.211 1 97.94 331 GLU A CA 1
ATOM 2666 C C . GLU A 1 331 ? -12.445 20.375 -8.352 1 97.94 331 GLU A C 1
ATOM 2668 O O . GLU A 1 331 ? -12.805 20.547 -9.516 1 97.94 331 GLU A O 1
ATOM 2673 N N . ARG A 1 332 ? -11.508 19.531 -8.078 1 97.88 332 ARG A N 1
ATOM 2674 C CA . ARG A 1 332 ? -10.938 18.594 -9.047 1 97.88 332 ARG A CA 1
ATOM 2675 C C . ARG A 1 332 ? -10.203 17.453 -8.352 1 97.88 332 ARG A C 1
ATOM 2677 O O . ARG A 1 332 ? -9.977 17.516 -7.141 1 97.88 332 ARG A O 1
ATOM 2684 N N . THR A 1 333 ? -9.953 16.438 -9.016 1 98.25 333 THR A N 1
ATOM 2685 C CA . THR A 1 333 ? -9.164 15.312 -8.539 1 98.25 333 THR A CA 1
ATOM 2686 C C . THR A 1 333 ? -7.727 15.398 -9.039 1 98.25 333 THR A C 1
ATOM 2688 O O . THR A 1 333 ? -7.492 15.633 -10.234 1 98.25 333 THR A O 1
ATOM 2691 N N . ILE A 1 334 ? -6.777 15.281 -8.148 1 98.5 334 ILE A N 1
ATOM 2692 C CA . ILE A 1 334 ? -5.363 15.336 -8.508 1 98.5 334 ILE A CA 1
ATOM 2693 C C . ILE A 1 334 ? -4.695 14 -8.18 1 98.5 334 ILE A C 1
ATOM 2695 O O . ILE A 1 334 ? -4.73 13.547 -7.031 1 98.5 334 ILE A O 1
ATOM 2699 N N . GLU A 1 335 ? -4.16 13.352 -9.211 1 97.81 335 GLU A N 1
ATOM 2700 C CA . GLU A 1 335 ? -3.408 12.117 -9.016 1 97.81 335 GLU A CA 1
ATOM 2701 C C . GLU A 1 335 ? -1.978 12.406 -8.57 1 97.81 335 GLU A C 1
ATOM 2703 O O . GLU A 1 335 ? -1.287 13.227 -9.188 1 97.81 335 GLU A O 1
ATOM 2708 N N . THR A 1 336 ? -1.623 11.766 -7.5 1 97.81 336 THR A N 1
ATOM 2709 C CA . THR A 1 336 ? -0.265 11.969 -7.008 1 97.81 336 THR A CA 1
ATOM 2710 C C . THR A 1 336 ? 0.194 10.773 -6.18 1 97.81 336 THR A C 1
ATOM 2712 O O . THR A 1 336 ? -0.595 9.867 -5.891 1 97.81 336 THR A O 1
ATOM 2715 N N . THR A 1 337 ? 1.469 10.688 -5.941 1 96.75 337 THR A N 1
ATOM 2716 C CA . THR A 1 337 ? 2.053 9.734 -5.008 1 96.75 337 THR A CA 1
ATOM 2717 C C . THR A 1 337 ? 2.379 10.406 -3.678 1 96.75 337 THR A C 1
ATOM 2719 O O . THR A 1 337 ? 2.051 11.57 -3.471 1 96.75 337 THR A O 1
ATOM 2722 N N . TYR A 1 338 ? 2.891 9.641 -2.768 1 95.25 338 TYR A N 1
ATOM 2723 C CA . TYR A 1 338 ? 3.299 10.164 -1.468 1 95.25 338 TYR A CA 1
ATOM 2724 C C . TYR A 1 338 ? 4.648 9.594 -1.049 1 95.25 338 TYR A C 1
ATOM 2726 O O . TYR A 1 338 ? 4.746 8.43 -0.67 1 95.25 338 TYR A O 1
ATOM 2734 N N . ALA A 1 339 ? 5.695 10.32 -1.107 1 94.31 339 ALA A N 1
ATOM 2735 C CA . ALA A 1 339 ? 7.062 9.953 -0.75 1 94.31 339 ALA A CA 1
ATOM 2736 C C . ALA A 1 339 ? 7.465 8.641 -1.415 1 94.31 339 ALA A C 1
ATOM 2738 O O . ALA A 1 339 ? 7.992 7.734 -0.757 1 94.31 339 ALA A O 1
ATOM 2739 N N . SER A 1 340 ? 7.199 8.523 -2.613 1 90.12 340 SER A N 1
ATOM 2740 C CA . SER A 1 340 ? 7.371 7.266 -3.332 1 90.12 340 SER A CA 1
ATOM 2741 C C . SER A 1 340 ? 8.688 7.238 -4.094 1 90.12 340 SER A C 1
ATOM 2743 O O . SER A 1 340 ? 9.195 8.281 -4.508 1 90.12 340 SER A O 1
ATOM 2745 N N . ASN A 1 341 ? 9.273 6.039 -4.242 1 91.75 341 ASN A N 1
ATOM 2746 C CA . ASN A 1 341 ? 10.367 5.809 -5.18 1 91.75 341 ASN A CA 1
ATOM 2747 C C . ASN A 1 341 ? 9.867 5.758 -6.621 1 91.75 341 ASN A C 1
ATOM 2749 O O . ASN A 1 341 ? 9.273 4.766 -7.043 1 91.75 341 ASN A O 1
ATOM 2753 N N . THR A 1 342 ? 10.133 6.746 -7.363 1 92.06 342 THR A N 1
ATOM 2754 C CA . THR A 1 342 ? 9.594 6.887 -8.711 1 92.06 342 THR A CA 1
ATOM 2755 C C . THR A 1 342 ? 10.188 5.828 -9.641 1 92.06 342 THR A C 1
ATOM 2757 O O . THR A 1 342 ? 9.648 5.578 -10.719 1 92.06 342 THR A O 1
ATOM 2760 N N . ARG A 1 343 ? 11.227 5.207 -9.25 1 94.5 343 ARG A N 1
ATOM 2761 C CA . ARG A 1 343 ? 11.898 4.242 -10.117 1 94.5 343 ARG A CA 1
ATOM 2762 C C . ARG A 1 343 ? 11.602 2.812 -9.68 1 94.5 343 ARG A C 1
ATOM 2764 O O . ARG A 1 343 ? 12.125 1.859 -10.258 1 94.5 343 ARG A O 1
ATOM 2771 N N . GLY A 1 344 ? 10.844 2.637 -8.586 1 95.75 344 GLY A N 1
ATOM 2772 C CA . GLY A 1 344 ? 10.477 1.316 -8.102 1 95.75 344 GLY A CA 1
ATOM 2773 C C . GLY A 1 344 ? 9.375 0.668 -8.914 1 95.75 344 GLY A C 1
ATOM 2774 O O . GLY A 1 344 ? 8.703 1.339 -9.703 1 95.75 344 GLY A O 1
ATOM 2775 N N . MET A 1 345 ? 9.141 -0.615 -8.75 1 97.94 345 MET A N 1
ATOM 2776 C CA . MET A 1 345 ? 8.148 -1.388 -9.492 1 97.94 345 MET A CA 1
ATOM 2777 C C . MET A 1 345 ? 6.762 -1.23 -8.883 1 97.94 345 MET A C 1
ATOM 2779 O O . MET A 1 345 ? 5.77 -1.67 -9.461 1 97.94 345 MET A O 1
ATOM 2783 N N . LEU A 1 346 ? 6.711 -0.622 -7.711 1 97.19 346 LEU A N 1
ATOM 2784 C CA . LEU A 1 346 ? 5.441 -0.402 -7.031 1 97.19 346 LEU A CA 1
ATOM 2785 C C . LEU A 1 346 ? 5.254 1.073 -6.691 1 97.19 346 LEU A C 1
ATOM 2787 O O . LEU A 1 346 ? 6.168 1.717 -6.172 1 97.19 346 LEU A O 1
ATOM 2791 N N . LYS A 1 347 ? 4.078 1.58 -6.965 1 95.69 347 LYS A N 1
ATOM 2792 C CA . LYS A 1 347 ? 3.703 2.947 -6.613 1 95.69 347 LYS A CA 1
ATOM 2793 C C . LYS A 1 347 ? 2.312 2.992 -5.984 1 95.69 347 LYS A C 1
ATOM 2795 O O . LYS A 1 347 ? 1.396 2.303 -6.441 1 95.69 347 LYS A O 1
ATOM 2800 N N . TYR A 1 348 ? 2.209 3.701 -4.918 1 95.38 348 TYR A N 1
ATOM 2801 C CA . TYR A 1 348 ? 0.913 4.059 -4.355 1 95.38 348 TYR A CA 1
ATOM 2802 C C . TYR A 1 348 ? 0.388 5.352 -4.969 1 95.38 348 TYR A C 1
ATOM 2804 O O . TYR A 1 348 ? 0.97 6.422 -4.77 1 95.38 348 TYR A O 1
ATOM 2812 N N . VAL A 1 349 ? -0.627 5.23 -5.68 1 97 349 VAL A N 1
ATOM 2813 C CA . VAL A 1 349 ? -1.172 6.391 -6.379 1 97 349 VAL A CA 1
ATOM 2814 C C . VAL A 1 349 ? -2.479 6.824 -5.719 1 97 349 VAL A C 1
ATOM 2816 O O . VAL A 1 349 ? -3.414 6.031 -5.602 1 97 349 VAL A O 1
ATOM 2819 N N . TYR A 1 350 ? -2.549 8.07 -5.328 1 97.69 350 TYR A N 1
ATOM 2820 C CA . TYR A 1 350 ? -3.719 8.641 -4.676 1 97.69 350 TYR A CA 1
ATOM 2821 C C . TYR A 1 350 ? -4.48 9.562 -5.625 1 97.69 350 TYR A C 1
ATOM 2823 O O . TYR A 1 350 ? -3.875 10.367 -6.34 1 97.69 350 TYR A O 1
ATOM 2831 N N . GLU A 1 351 ? -5.719 9.375 -5.707 1 97.94 351 GLU A N 1
ATOM 2832 C CA . GLU A 1 351 ? -6.617 10.367 -6.293 1 97.94 351 GLU A CA 1
ATOM 2833 C C . GLU A 1 351 ? -7.129 11.344 -5.234 1 97.94 351 GLU A C 1
ATOM 2835 O O . GLU A 1 351 ? -8.195 11.133 -4.656 1 97.94 351 GLU A O 1
ATOM 2840 N N . CYS A 1 352 ? -6.449 12.383 -5.105 1 98.56 352 CYS A N 1
ATOM 2841 C CA . CYS A 1 352 ? -6.684 13.336 -4.023 1 98.56 352 CYS A CA 1
ATOM 2842 C C . CYS A 1 352 ? -7.816 14.289 -4.371 1 98.56 352 CYS A C 1
ATOM 2844 O O . CYS A 1 352 ? -7.934 14.727 -5.516 1 98.56 352 CYS A O 1
ATOM 2846 N N . ALA A 1 353 ? -8.633 14.609 -3.42 1 98.69 353 ALA A N 1
ATOM 2847 C CA . ALA A 1 353 ? -9.648 15.648 -3.57 1 98.69 353 ALA A CA 1
ATOM 2848 C C . ALA A 1 353 ? -9.047 17.031 -3.375 1 98.69 353 ALA A C 1
ATOM 2850 O O . ALA A 1 353 ? -8.516 17.344 -2.305 1 98.69 353 ALA A O 1
ATOM 2851 N N . TYR A 1 354 ? -9.102 17.828 -4.395 1 98.81 354 TYR A N 1
ATOM 2852 C CA . TYR A 1 354 ? -8.734 19.234 -4.32 1 98.81 354 TYR A CA 1
ATOM 2853 C C . TYR A 1 354 ? -9.977 20.125 -4.355 1 98.81 354 TYR A C 1
ATOM 2855 O O . TYR A 1 354 ? -10.867 19.922 -5.184 1 98.81 354 TYR A O 1
ATOM 2863 N N . PHE A 1 355 ? -10.078 21.047 -3.469 1 98.81 355 PHE A N 1
ATOM 2864 C CA . PHE A 1 355 ? -11.148 22.031 -3.502 1 98.81 355 PHE A CA 1
ATOM 2865 C C . PHE A 1 355 ? -10.797 23.234 -2.639 1 98.81 355 PHE A C 1
ATOM 2867 O O . PHE A 1 355 ? -9.867 23.172 -1.825 1 98.81 355 PHE A O 1
ATOM 2874 N N . VAL A 1 356 ? -11.469 24.312 -2.846 1 98.88 356 VAL A N 1
ATOM 2875 C CA . VAL A 1 356 ? -11.383 25.5 -2.016 1 98.88 356 VAL A CA 1
ATOM 2876 C C . VAL A 1 356 ? -12.719 25.75 -1.324 1 98.88 356 VAL A C 1
ATOM 2878 O O . VAL A 1 356 ? -13.75 25.875 -1.985 1 98.88 356 VAL A O 1
ATOM 2881 N N . GLY A 1 357 ? -12.727 25.672 -0.05 1 98.81 357 GLY A N 1
ATOM 2882 C CA . GLY A 1 357 ? -13.883 26.078 0.73 1 98.81 357 GLY A CA 1
ATOM 2883 C C . GLY A 1 357 ? -13.844 27.547 1.13 1 98.81 357 GLY A C 1
ATOM 2884 O O . GLY A 1 357 ? -12.844 28.016 1.681 1 98.81 357 GLY A O 1
ATOM 2885 N N . VAL A 1 358 ? -14.898 28.297 0.812 1 98.81 358 VAL A N 1
ATOM 2886 C CA . VAL A 1 358 ? -15.008 29.688 1.229 1 98.81 358 VAL A CA 1
ATOM 2887 C C . VAL A 1 358 ? -16.016 29.797 2.367 1 98.81 358 VAL A C 1
ATOM 2889 O O . VAL A 1 358 ? -17.172 29.375 2.234 1 98.81 358 VAL A O 1
ATOM 2892 N N . LYS A 1 359 ? -15.531 30.344 3.449 1 98.25 359 LYS A N 1
ATOM 2893 C CA . LYS A 1 359 ? -16.406 30.484 4.609 1 98.25 359 LYS A CA 1
ATOM 2894 C C . LYS A 1 359 ? -17.453 31.578 4.375 1 98.25 359 LYS A C 1
ATOM 2896 O O . LYS A 1 359 ? -17.125 32.688 3.975 1 98.25 359 LYS A O 1
ATOM 2901 N N . HIS A 1 360 ? -18.719 31.266 4.586 1 90.88 360 HIS A N 1
ATOM 2902 C CA . HIS A 1 360 ? -19.797 32.25 4.535 1 90.88 360 HIS A CA 1
ATOM 2903 C C . HIS A 1 360 ? -20.141 32.75 5.93 1 90.88 360 HIS A C 1
ATOM 2905 O O . HIS A 1 360 ? -19.953 32.031 6.922 1 90.88 360 HIS A O 1
ATOM 2911 N N . MET B 1 1 ? -11.312 -32.906 -4.672 1 31.83 1 MET B N 1
ATOM 2912 C CA . MET B 1 1 ? -10.383 -32.719 -3.561 1 31.83 1 MET B CA 1
ATOM 2913 C C . MET B 1 1 ? -8.938 -32.75 -4.051 1 31.83 1 MET B C 1
ATOM 2915 O O . MET B 1 1 ? -8.602 -33.469 -4.992 1 31.83 1 MET B O 1
ATOM 2919 N N . PHE B 1 2 ? -8.289 -31.609 -3.865 1 42.59 2 PHE B N 1
ATOM 2920 C CA . PHE B 1 2 ? -6.906 -31.453 -4.297 1 42.59 2 PHE B CA 1
ATOM 2921 C C . PHE B 1 2 ? -6.062 -32.656 -3.844 1 42.59 2 PHE B C 1
ATOM 2923 O O . PHE B 1 2 ? -5.676 -32.719 -2.676 1 42.59 2 PHE B O 1
ATOM 2930 N N . LEU B 1 3 ? -6.43 -33.875 -4.094 1 36.97 3 LEU B N 1
ATOM 2931 C CA . LEU B 1 3 ? -5.957 -35.094 -3.424 1 36.97 3 LEU B CA 1
ATOM 2932 C C . LEU B 1 3 ? -4.492 -35.344 -3.748 1 36.97 3 LEU B C 1
ATOM 2934 O O . LEU B 1 3 ? -4.129 -35.531 -4.914 1 36.97 3 LEU B O 1
ATOM 2938 N N . ASN B 1 4 ? -3.648 -34.625 -3.143 1 43.81 4 ASN B N 1
ATOM 2939 C CA . ASN B 1 4 ? -2.322 -35.219 -3.119 1 43.81 4 ASN B CA 1
ATOM 2940 C C . ASN B 1 4 ? -2.381 -36.688 -2.693 1 43.81 4 ASN B C 1
ATOM 2942 O O . ASN B 1 4 ? -3.324 -37.094 -2.02 1 43.81 4 ASN B O 1
ATOM 2946 N N . ASP B 1 5 ? -1.785 -37.531 -3.395 1 42.78 5 ASP B N 1
ATOM 2947 C CA . ASP B 1 5 ? -1.658 -38.906 -2.98 1 42.78 5 ASP B CA 1
ATOM 2948 C C . ASP B 1 5 ? -1.241 -39.031 -1.516 1 42.78 5 ASP B C 1
ATOM 2950 O O . ASP B 1 5 ? -0.143 -38.594 -1.146 1 42.78 5 ASP B O 1
ATOM 2954 N N . PRO B 1 6 ? -2.115 -39.219 -0.583 1 47.22 6 PRO B N 1
ATOM 2955 C CA . PRO B 1 6 ? -1.866 -39.312 0.858 1 47.22 6 PRO B CA 1
ATOM 2956 C C . PRO B 1 6 ? -0.643 -40.156 1.194 1 47.22 6 PRO B C 1
ATOM 2958 O O . PRO B 1 6 ? -0.03 -39.969 2.25 1 47.22 6 PRO B O 1
ATOM 2961 N N . ASP B 1 7 ? -0.341 -41.125 0.457 1 49 7 ASP B N 1
ATOM 2962 C CA . ASP B 1 7 ? 0.663 -42.125 0.841 1 49 7 ASP B CA 1
ATOM 2963 C C . ASP B 1 7 ? 2.066 -41.5 0.802 1 49 7 ASP B C 1
ATOM 2965 O O . ASP B 1 7 ? 3.018 -42.125 1.312 1 49 7 ASP B O 1
ATOM 2969 N N . THR B 1 8 ? 2.217 -40.406 0.142 1 53.06 8 THR B N 1
ATOM 2970 C CA . THR B 1 8 ? 3.592 -40 -0.091 1 53.06 8 THR B CA 1
ATOM 2971 C C . THR B 1 8 ? 4 -38.906 0.917 1 53.06 8 THR B C 1
ATOM 2973 O O . THR B 1 8 ? 5.168 -38.531 0.983 1 53.06 8 THR B O 1
ATOM 2976 N N . VAL B 1 9 ? 3.096 -38.406 1.702 1 61.56 9 VAL B N 1
ATOM 2977 C CA . VAL B 1 9 ? 3.436 -37.344 2.635 1 61.56 9 VAL B CA 1
ATOM 2978 C C . VAL B 1 9 ? 3.553 -37.906 4.047 1 61.56 9 VAL B C 1
ATOM 2980 O O . VAL B 1 9 ? 2.691 -38.656 4.496 1 61.56 9 VAL B O 1
ATOM 2983 N N . PRO B 1 10 ? 4.734 -37.656 4.656 1 69.75 10 PRO B N 1
ATOM 2984 C CA . PRO B 1 10 ? 4.875 -38.094 6.047 1 69.75 10 PRO B CA 1
ATOM 2985 C C . PRO B 1 10 ? 3.668 -37.719 6.906 1 69.75 10 PRO B C 1
ATOM 2987 O O . PRO B 1 10 ? 3.029 -36.688 6.672 1 69.75 10 PRO B O 1
ATOM 2990 N N . GLU B 1 11 ? 3.309 -38.594 7.785 1 68.38 11 GLU B N 1
ATOM 2991 C CA . GLU B 1 11 ? 2.139 -38.438 8.641 1 68.38 11 GLU B CA 1
ATOM 2992 C C . GLU B 1 11 ? 2.141 -37.094 9.359 1 68.38 11 GLU B C 1
ATOM 2994 O O . GLU B 1 11 ? 1.1 -36.438 9.469 1 68.38 11 GLU B O 1
ATOM 2999 N N . ALA B 1 12 ? 3.271 -36.656 9.867 1 67.19 12 ALA B N 1
ATOM 3000 C CA . ALA B 1 12 ? 3.385 -35.406 10.602 1 67.19 12 ALA B CA 1
ATOM 3001 C C . ALA B 1 12 ? 2.996 -34.219 9.719 1 67.19 12 ALA B C 1
ATOM 3003 O O . ALA B 1 12 ? 2.328 -33.281 10.172 1 67.19 12 ALA B O 1
ATOM 3004 N N . ASP B 1 13 ? 3.418 -34.281 8.531 1 76.69 13 ASP B N 1
ATOM 3005 C CA . ASP B 1 13 ? 3.102 -33.219 7.574 1 76.69 13 ASP B CA 1
ATOM 3006 C C . ASP B 1 13 ? 1.615 -33.219 7.227 1 76.69 13 ASP B C 1
ATOM 3008 O O . ASP B 1 13 ? 1.013 -32.156 7.059 1 76.69 13 ASP B O 1
ATOM 3012 N N . ARG B 1 14 ? 1.106 -34.375 7.262 1 76.12 14 ARG B N 1
ATOM 3013 C CA . ARG B 1 14 ? -0.32 -34.5 6.984 1 76.12 14 ARG B CA 1
ATOM 3014 C C . ARG B 1 14 ? -1.154 -33.906 8.102 1 76.12 14 ARG B C 1
ATOM 3016 O O . ARG B 1 14 ? -2.152 -33.219 7.844 1 76.12 14 ARG B O 1
ATOM 3023 N N . LEU B 1 15 ? -0.688 -34.188 9.258 1 78.69 15 LEU B N 1
ATOM 3024 C CA . LEU B 1 15 ? -1.407 -33.625 10.406 1 78.69 15 LEU B CA 1
ATOM 3025 C C . LEU B 1 15 ? -1.335 -32.125 10.422 1 78.69 15 LEU B C 1
ATOM 3027 O O . LEU B 1 15 ? -2.332 -31.438 10.703 1 78.69 15 LEU B O 1
ATOM 3031 N N . LEU B 1 16 ? -0.142 -31.562 10.141 1 80.44 16 LEU B N 1
ATOM 3032 C CA . LEU B 1 16 ? 0.032 -30.109 10.102 1 80.44 16 LEU B CA 1
ATOM 3033 C C . LEU B 1 16 ? -0.827 -29.484 9.008 1 80.44 16 LEU B C 1
ATOM 3035 O O . LEU B 1 16 ? -1.421 -28.422 9.211 1 80.44 16 LEU B O 1
ATOM 3039 N N . GLU B 1 17 ? -0.877 -30.109 7.965 1 83.06 17 GLU B N 1
ATOM 3040 C CA . GLU B 1 17 ? -1.7 -29.641 6.855 1 83.06 17 GLU B CA 1
ATOM 3041 C C . GLU B 1 17 ? -3.182 -29.672 7.219 1 83.06 17 GLU B C 1
ATOM 3043 O O . GLU B 1 17 ? -3.922 -28.734 6.891 1 83.06 17 GLU B O 1
ATOM 3048 N N . ALA B 1 18 ? -3.578 -30.703 7.863 1 84.06 18 ALA B N 1
ATOM 3049 C CA . ALA B 1 18 ? -4.973 -30.828 8.289 1 84.06 18 ALA B CA 1
ATOM 3050 C C . ALA B 1 18 ? -5.34 -29.734 9.289 1 84.06 18 ALA B C 1
ATOM 3052 O O . ALA B 1 18 ? -6.43 -29.172 9.227 1 84.06 18 ALA B O 1
ATOM 3053 N N . GLN B 1 19 ? -4.465 -29.5 10.164 1 85.81 19 GLN B N 1
ATOM 3054 C CA . GLN B 1 19 ? -4.688 -28.453 11.148 1 85.81 19 GLN B CA 1
ATOM 3055 C C . GLN B 1 19 ? -4.793 -27.078 10.477 1 85.81 19 GLN B C 1
ATOM 3057 O O . GLN B 1 19 ? -5.648 -26.281 10.828 1 85.81 19 GLN B O 1
ATOM 3062 N N . HIS B 1 20 ? -3.875 -26.906 9.586 1 87.81 20 HIS B N 1
ATOM 3063 C CA . HIS B 1 20 ? -3.904 -25.641 8.852 1 87.81 20 HIS B CA 1
ATOM 3064 C C . HIS B 1 20 ? -5.203 -25.5 8.07 1 87.81 20 HIS B C 1
ATOM 3066 O O . HIS B 1 20 ? -5.801 -24.422 8.047 1 87.81 20 HIS B O 1
ATOM 3072 N N . PHE B 1 21 ? -5.594 -26.578 7.469 1 90.06 21 PHE B N 1
ATOM 3073 C CA . PHE B 1 21 ? -6.844 -26.562 6.719 1 90.06 21 PHE B CA 1
ATOM 3074 C C . PHE B 1 21 ? -8.023 -26.25 7.633 1 90.06 21 PHE B C 1
ATOM 3076 O O . PHE B 1 21 ? -8.883 -25.438 7.281 1 90.06 21 PHE B O 1
ATOM 3083 N N . ALA B 1 22 ? -8.07 -26.812 8.742 1 90.12 22 ALA B N 1
ATOM 3084 C CA . ALA B 1 22 ? -9.125 -26.562 9.719 1 90.12 22 ALA B CA 1
ATOM 3085 C C . ALA B 1 22 ? -9.148 -25.094 10.133 1 90.12 22 ALA B C 1
ATOM 3087 O O . ALA B 1 22 ? -10.227 -24.516 10.305 1 90.12 22 ALA B O 1
ATOM 3088 N N . LYS B 1 23 ? -8.008 -24.562 10.32 1 92.94 23 LYS B N 1
ATOM 3089 C CA . LYS B 1 23 ? -7.906 -23.156 10.672 1 92.94 23 LYS B CA 1
ATOM 3090 C C . LYS B 1 23 ? -8.484 -22.266 9.57 1 92.94 23 LYS B C 1
ATOM 3092 O O . LYS B 1 23 ? -9.141 -21.266 9.859 1 92.94 23 LYS B O 1
ATOM 3097 N N . VAL B 1 24 ? -8.18 -22.609 8.344 1 94.94 24 VAL B N 1
ATOM 3098 C CA . VAL B 1 24 ? -8.688 -21.859 7.207 1 94.94 24 VAL B CA 1
ATOM 3099 C C . VAL B 1 24 ? -10.211 -21.906 7.188 1 94.94 24 VAL B C 1
ATOM 3101 O O . VAL B 1 24 ? -10.867 -20.875 7.012 1 94.94 24 VAL B O 1
ATOM 3104 N N . ILE B 1 25 ? -10.797 -23.047 7.406 1 94.69 25 ILE B N 1
ATOM 3105 C CA . ILE B 1 25 ? -12.242 -23.188 7.453 1 94.69 25 ILE B CA 1
ATOM 3106 C C . ILE B 1 25 ? -12.812 -22.328 8.578 1 94.69 25 ILE B C 1
ATOM 3108 O O . ILE B 1 25 ? -13.82 -21.641 8.398 1 94.69 25 ILE B O 1
ATOM 3112 N N . GLU B 1 26 ? -12.164 -22.406 9.68 1 94.5 26 GLU B N 1
ATOM 3113 C CA . GLU B 1 26 ? -12.594 -21.594 10.812 1 94.5 26 GLU B CA 1
ATOM 3114 C C . GLU B 1 26 ? -12.555 -20.109 10.477 1 94.5 26 GLU B C 1
ATOM 3116 O O . GLU B 1 26 ? -13.438 -19.344 10.891 1 94.5 26 GLU B O 1
ATOM 3121 N N . ALA B 1 27 ? -11.492 -19.688 9.781 1 96.38 27 ALA B N 1
ATOM 3122 C CA . ALA B 1 27 ? -11.383 -18.281 9.367 1 96.38 27 ALA B CA 1
ATOM 3123 C C . ALA B 1 27 ? -12.57 -17.875 8.5 1 96.38 27 ALA B C 1
ATOM 3125 O O . ALA B 1 27 ? -13.18 -16.828 8.727 1 96.38 27 ALA B O 1
ATOM 3126 N N . PHE B 1 28 ? -12.938 -18.672 7.551 1 97.06 28 PHE B N 1
ATOM 3127 C CA . PHE B 1 28 ? -14.086 -18.406 6.699 1 97.06 28 PHE B CA 1
ATOM 3128 C C . PHE B 1 28 ? -15.359 -18.281 7.531 1 97.06 28 PHE B C 1
ATOM 3130 O O . PHE B 1 28 ? -16.141 -17.359 7.352 1 97.06 28 PHE B O 1
ATOM 3137 N N . ASN B 1 29 ? -15.523 -19.141 8.461 1 94.81 29 ASN B N 1
ATOM 3138 C CA . ASN B 1 29 ? -16.719 -19.172 9.289 1 94.81 29 ASN B CA 1
ATOM 3139 C C . ASN B 1 29 ? -16.781 -17.984 10.234 1 94.81 29 ASN B C 1
ATOM 3141 O O . ASN B 1 29 ? -17.859 -17.547 10.633 1 94.81 29 ASN B O 1
ATOM 3145 N N . HIS B 1 30 ? -15.641 -17.531 10.57 1 96.5 30 HIS B N 1
ATOM 3146 C CA . HIS B 1 30 ? -15.555 -16.438 11.531 1 96.5 30 HIS B CA 1
ATOM 3147 C C . HIS B 1 30 ? -15.781 -15.094 10.859 1 96.5 30 HIS B C 1
ATOM 3149 O O . HIS B 1 30 ? -15.891 -14.07 11.539 1 96.5 30 HIS B O 1
ATOM 3155 N N . TYR B 1 31 ? -15.828 -15.039 9.602 1 97.81 31 TYR B N 1
ATOM 3156 C CA . TYR B 1 31 ? -15.969 -13.812 8.828 1 97.81 31 TYR B CA 1
ATOM 3157 C C . TYR B 1 31 ? -17.156 -12.992 9.328 1 97.81 31 TYR B C 1
ATOM 3159 O O . TYR B 1 31 ? -17.016 -11.789 9.562 1 97.81 31 TYR B O 1
ATOM 3167 N N . ARG B 1 32 ? -18.312 -13.648 9.453 1 97.75 32 ARG B N 1
ATOM 3168 C CA . ARG B 1 32 ? -19.547 -12.953 9.812 1 97.75 32 ARG B CA 1
ATOM 3169 C C . ARG B 1 32 ? -19.391 -12.219 11.141 1 97.75 32 ARG B C 1
ATOM 3171 O O . ARG B 1 32 ? -19.594 -11.008 11.219 1 97.75 32 ARG B O 1
ATOM 3178 N N . LEU B 1 33 ? -19 -12.977 12.117 1 97.19 33 LEU B N 1
ATOM 3179 C CA . LEU B 1 33 ? -18.859 -12.414 13.453 1 97.19 33 LEU B CA 1
ATOM 3180 C C . LEU B 1 33 ? -17.828 -11.297 13.469 1 97.19 33 LEU B C 1
ATOM 3182 O O . LEU B 1 33 ? -18.062 -10.234 14.055 1 97.19 33 LEU B O 1
ATOM 3186 N N . HIS B 1 34 ? -16.703 -11.57 12.852 1 96.94 34 HIS B N 1
ATOM 3187 C CA . HIS B 1 34 ? -15.633 -10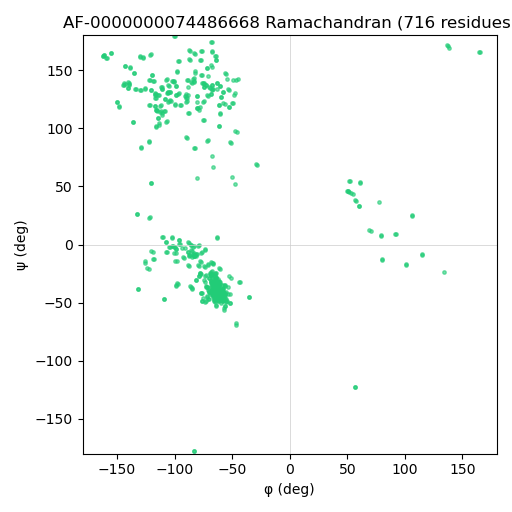.586 12.812 1 96.94 34 HIS B CA 1
ATOM 3188 C C . HIS B 1 34 ? -16.078 -9.297 12.133 1 96.94 34 HIS B C 1
ATOM 3190 O O . HIS B 1 34 ? -15.867 -8.211 12.664 1 96.94 34 HIS B O 1
ATOM 3196 N N . SER B 1 35 ? -16.656 -9.383 10.992 1 97.94 35 SER B N 1
ATOM 3197 C CA . SER B 1 35 ? -17.078 -8.227 10.211 1 97.94 35 SER B CA 1
ATOM 3198 C C . SER B 1 35 ? -18.172 -7.441 10.938 1 97.94 35 SER B C 1
ATOM 3200 O O . SER B 1 35 ? -18.172 -6.211 10.938 1 97.94 35 SER B O 1
ATOM 3202 N N . LEU B 1 36 ? -19.094 -8.156 11.516 1 98.12 36 LEU B N 1
ATOM 3203 C CA . LEU B 1 36 ? -20.156 -7.492 12.266 1 98.12 36 LEU B CA 1
ATOM 3204 C C . LEU B 1 36 ? -19.594 -6.758 13.477 1 98.12 36 LEU B C 1
ATOM 3206 O O . LEU B 1 36 ? -20.078 -5.68 13.836 1 98.12 36 LEU B O 1
ATOM 3210 N N . SER B 1 37 ? -18.609 -7.367 14.125 1 96.94 37 SER B N 1
ATOM 3211 C CA . SER B 1 37 ? -17.984 -6.723 15.266 1 96.94 37 SER B CA 1
ATOM 3212 C C . SER B 1 37 ? -17.297 -5.418 14.852 1 96.94 37 SER B C 1
ATOM 3214 O O . SER B 1 37 ? -17.375 -4.418 15.57 1 96.94 37 SER B O 1
ATOM 3216 N N . ARG B 1 38 ? -16.609 -5.441 13.742 1 95.94 38 ARG B N 1
ATOM 3217 C CA . ARG B 1 38 ? -15.977 -4.234 13.227 1 95.94 38 ARG B CA 1
ATOM 3218 C C . ARG B 1 38 ? -17.016 -3.156 12.922 1 95.94 38 ARG B C 1
ATOM 3220 O O . ARG B 1 38 ? -16.781 -1.973 13.18 1 95.94 38 ARG B O 1
ATOM 3227 N N . ASN B 1 39 ? -18.094 -3.59 12.367 1 96.75 39 ASN B N 1
ATOM 3228 C CA . ASN B 1 39 ? -19.172 -2.658 12.07 1 96.75 39 ASN B CA 1
ATOM 3229 C C . ASN B 1 39 ? -19.797 -2.104 13.352 1 96.75 39 ASN B C 1
ATOM 3231 O O . ASN B 1 39 ? -20.188 -0.934 13.398 1 96.75 39 ASN B O 1
ATOM 3235 N N . ALA B 1 40 ? -19.906 -2.912 14.352 1 96.75 40 ALA B N 1
ATOM 3236 C CA . ALA B 1 40 ? -20.422 -2.479 15.648 1 96.75 40 ALA B CA 1
ATOM 3237 C C . ALA B 1 40 ? -19.531 -1.413 16.266 1 96.75 40 ALA B C 1
ATOM 3239 O O . ALA B 1 40 ? -20.016 -0.483 16.922 1 96.75 40 ALA B O 1
ATOM 3240 N N . LYS B 1 41 ? -18.281 -1.569 16.109 1 97.44 41 LYS B N 1
ATOM 3241 C CA . LYS B 1 41 ? -17.344 -0.561 16.594 1 97.44 41 LYS B CA 1
ATOM 3242 C C . LYS B 1 41 ? -17.609 0.796 15.953 1 97.44 41 LYS B C 1
ATOM 3244 O O . LYS B 1 41 ? -17.531 1.832 16.609 1 97.44 41 LYS B O 1
ATOM 3249 N N . ARG B 1 42 ? -17.859 0.812 14.656 1 97.56 42 ARG B N 1
ATOM 3250 C CA . ARG B 1 42 ? -18.172 2.055 13.961 1 97.56 42 ARG B CA 1
ATOM 3251 C C . ARG B 1 42 ? -19.391 2.74 14.578 1 97.56 42 ARG B C 1
ATOM 3253 O O . ARG B 1 42 ? -19.406 3.963 14.734 1 97.56 42 ARG B O 1
ATOM 3260 N N . ARG B 1 43 ? -20.359 1.929 14.898 1 96.88 43 ARG B N 1
ATOM 3261 C CA . ARG B 1 43 ? -21.562 2.459 15.531 1 96.88 43 ARG B CA 1
ATOM 3262 C C . ARG B 1 43 ? -21.25 3.045 16.906 1 96.88 43 ARG B C 1
ATOM 3264 O O . ARG B 1 43 ? -21.781 4.102 17.266 1 96.88 43 ARG B O 1
ATOM 3271 N N . ARG B 1 44 ? -20.484 2.336 17.672 1 97.5 44 ARG B N 1
ATOM 3272 C CA . ARG B 1 44 ? -20.094 2.83 19 1 97.5 44 ARG B CA 1
ATOM 3273 C C . ARG B 1 44 ? -19.312 4.129 18.875 1 97.5 44 ARG B C 1
ATOM 3275 O O . ARG B 1 44 ? -19.5 5.055 19.672 1 97.5 44 ARG B O 1
ATOM 3282 N N . ASP B 1 45 ? -18.391 4.164 17.922 1 98.12 45 ASP B N 1
ATOM 3283 C CA . ASP B 1 45 ? -17.625 5.387 17.688 1 98.12 45 ASP B CA 1
ATOM 3284 C C . ASP B 1 45 ? -18.547 6.555 17.359 1 98.12 45 ASP B C 1
ATOM 3286 O O . ASP B 1 45 ? -18.391 7.648 17.906 1 98.12 45 ASP B O 1
ATOM 3290 N N . LEU B 1 46 ? -19.516 6.336 16.469 1 98.12 46 LEU B N 1
ATOM 3291 C CA . LEU B 1 46 ? -20.469 7.371 16.078 1 98.12 46 LEU B CA 1
ATOM 3292 C C . LEU B 1 46 ? -21.25 7.871 17.297 1 98.12 46 LEU B C 1
ATOM 3294 O O . LEU B 1 46 ? -21.453 9.07 17.453 1 98.12 46 LEU B O 1
ATOM 3298 N N . ALA B 1 47 ? -21.578 6.973 18.172 1 97.5 47 ALA B N 1
ATOM 3299 C CA . ALA B 1 47 ? -22.359 7.305 19.359 1 97.5 47 ALA B CA 1
ATOM 3300 C C . ALA B 1 47 ? -21.516 8.07 20.375 1 97.5 47 ALA B C 1
ATOM 3302 O O . ALA B 1 47 ? -22.062 8.711 21.281 1 97.5 47 ALA B O 1
ATOM 3303 N N . SER B 1 48 ? -20.234 7.996 20.281 1 97.62 48 SER B N 1
ATOM 3304 C CA . SER B 1 48 ? -19.344 8.547 21.297 1 97.62 48 SER B CA 1
ATOM 3305 C C . SER B 1 48 ? -18.953 9.977 20.969 1 97.62 48 SER B C 1
ATOM 3307 O O . SER B 1 48 ? -18.375 10.672 21.812 1 97.62 48 SER B O 1
ATOM 3309 N N . ILE B 1 49 ? -19.234 10.453 19.766 1 98.06 49 ILE B N 1
ATOM 3310 C CA . ILE B 1 49 ? -18.844 11.812 19.406 1 98.06 49 ILE B CA 1
ATOM 3311 C C . ILE B 1 49 ? -19.875 12.805 19.938 1 98.06 49 ILE B C 1
ATOM 3313 O O . ILE B 1 49 ? -20.969 12.406 20.344 1 98.06 49 ILE B O 1
ATOM 3317 N N . PRO B 1 50 ? -19.562 14.133 20.016 1 97.69 50 PRO B N 1
ATOM 3318 C CA . PRO B 1 50 ? -20.484 15.133 20.547 1 97.69 50 PRO B CA 1
ATOM 3319 C C . PRO B 1 50 ? -21.844 15.125 19.828 1 97.69 50 PRO B C 1
ATOM 3321 O O . PRO B 1 50 ? -21.891 14.859 18.609 1 97.69 50 PRO B O 1
ATOM 3324 N N . LYS B 1 51 ? -22.938 15.422 20.516 1 97.94 51 LYS B N 1
ATOM 3325 C CA . LYS B 1 51 ? -24.297 15.367 20 1 97.94 51 LYS B CA 1
ATOM 3326 C C . LYS B 1 51 ? -24.453 16.219 18.75 1 97.94 51 LYS B C 1
ATOM 3328 O O . LYS B 1 51 ? -25.156 15.844 17.812 1 97.94 51 LYS B O 1
ATOM 3333 N N . ALA B 1 52 ? -23.875 17.328 18.766 1 97.44 52 ALA B N 1
ATOM 3334 C CA . ALA B 1 52 ? -23.953 18.219 17.609 1 97.44 52 ALA B CA 1
ATOM 3335 C C . ALA B 1 52 ? -23.375 17.562 16.359 1 97.44 52 ALA B C 1
ATOM 3337 O O . ALA B 1 52 ? -23.906 17.734 15.258 1 97.44 52 ALA B O 1
ATOM 3338 N N . HIS B 1 53 ? -22.297 16.859 16.547 1 98.19 53 HIS B N 1
ATOM 3339 C CA . HIS B 1 53 ? -21.688 16.141 15.438 1 98.19 53 HIS B CA 1
ATOM 3340 C C . HIS B 1 53 ? -22.547 14.969 15 1 98.19 53 HIS B C 1
ATOM 3342 O O . HIS B 1 53 ? -22.672 14.688 13.805 1 98.19 53 HIS B O 1
ATOM 3348 N N . GLN B 1 54 ? -23.141 14.289 15.953 1 97.94 54 GLN B N 1
ATOM 3349 C CA . GLN B 1 54 ? -24.062 13.203 15.633 1 97.94 54 GLN B CA 1
ATOM 3350 C C . GLN B 1 54 ? -25.234 13.695 14.773 1 97.94 54 GLN B C 1
ATOM 3352 O O . GLN B 1 54 ? -25.656 13.008 13.844 1 97.94 54 GLN B O 1
ATOM 3357 N N . GLN B 1 55 ? -25.703 14.836 15.078 1 97 55 GLN B N 1
ATOM 3358 C CA . GLN B 1 55 ? -26.812 15.406 14.328 1 97 55 GLN B CA 1
ATOM 3359 C C . GLN B 1 55 ? -26.438 15.68 12.883 1 97 55 GLN B C 1
ATOM 3361 O O . GLN B 1 55 ? -27.266 15.562 11.977 1 97 55 GLN B O 1
ATOM 3366 N N . LEU B 1 56 ? -25.219 16.016 12.656 1 97.19 56 LEU B N 1
ATOM 3367 C CA . LEU B 1 56 ? -24.734 16.375 11.328 1 97.19 56 LEU B CA 1
ATOM 3368 C C . LEU B 1 56 ? -24.531 15.133 10.477 1 97.19 56 LEU B C 1
ATOM 3370 O O . LEU B 1 56 ? -24.859 15.125 9.281 1 97.19 56 LEU B O 1
ATOM 3374 N N . VAL B 1 57 ? -23.969 14.031 11.07 1 98.19 57 VAL B N 1
ATOM 3375 C CA . VAL B 1 57 ? -23.531 12.93 10.227 1 98.19 57 VAL B CA 1
ATOM 3376 C C . VAL B 1 57 ? -24.312 11.664 10.586 1 98.19 57 VAL B C 1
ATOM 3378 O O . VAL B 1 57 ? -24.266 10.672 9.852 1 98.19 57 VAL B O 1
ATOM 3381 N N . GLY B 1 58 ? -25.047 11.648 11.703 1 96.69 58 GLY B N 1
ATOM 3382 C CA . GLY B 1 58 ? -25.641 10.445 12.266 1 96.69 58 GLY B CA 1
ATOM 3383 C C . GLY B 1 58 ? -26.562 9.727 11.312 1 96.69 58 GLY B C 1
ATOM 3384 O O . GLY B 1 58 ? -26.516 8.5 11.188 1 96.69 58 GLY B O 1
ATOM 3385 N N . SER B 1 59 ? -27.391 10.469 10.609 1 95.31 59 SER B N 1
ATOM 3386 C CA . SER B 1 59 ? -28.406 9.859 9.75 1 95.31 59 SER B CA 1
ATOM 3387 C C . SER B 1 59 ? -27.766 9.07 8.617 1 95.31 59 SER B C 1
ATOM 3389 O O . SER B 1 59 ? -28.047 7.879 8.453 1 95.31 59 SER B O 1
ATOM 3391 N N . PHE B 1 60 ? -26.859 9.734 7.875 1 95.44 60 PHE B N 1
ATOM 3392 C CA . PHE B 1 60 ? -26.328 9.023 6.723 1 95.44 60 PHE B CA 1
ATOM 3393 C C . PHE B 1 60 ? -25.281 8 7.156 1 95.44 60 PHE B C 1
ATOM 3395 O O . PHE B 1 60 ? -25.094 6.977 6.496 1 95.44 60 PHE B O 1
ATOM 3402 N N . MET B 1 61 ? -24.656 8.219 8.312 1 97.69 61 MET B N 1
ATOM 3403 C CA . MET B 1 61 ? -23.688 7.234 8.797 1 97.69 61 MET B CA 1
ATOM 3404 C C . MET B 1 61 ? -24.391 5.973 9.281 1 97.69 61 MET B C 1
ATOM 3406 O O . MET B 1 61 ? -23.922 4.859 9.016 1 97.69 61 MET B O 1
ATOM 3410 N N . GLU B 1 62 ? -25.469 6.145 10.039 1 97.69 62 GLU B N 1
ATOM 3411 C CA . GLU B 1 62 ? -26.234 4.984 10.5 1 97.69 62 GLU B CA 1
ATOM 3412 C C . GLU B 1 62 ? -26.781 4.184 9.32 1 97.69 62 GLU B C 1
ATOM 3414 O O . GLU B 1 62 ? -26.75 2.951 9.336 1 97.69 62 GLU B O 1
ATOM 3419 N N . LYS B 1 63 ? -27.312 4.879 8.336 1 98.06 63 LYS B N 1
ATOM 3420 C CA . LYS B 1 63 ? -27.812 4.211 7.129 1 98.06 63 LYS B CA 1
ATOM 3421 C C . LYS B 1 63 ? -26.688 3.434 6.441 1 98.06 63 LYS B C 1
ATOM 3423 O O . LYS B 1 63 ? -26.891 2.303 5.996 1 98.06 63 LYS B O 1
ATOM 3428 N N . LYS B 1 64 ? -25.547 4.074 6.301 1 98.19 64 LYS B N 1
ATOM 3429 C CA . LYS B 1 64 ? -24.391 3.438 5.699 1 98.19 64 LYS B CA 1
ATOM 3430 C C . LYS B 1 64 ? -23.984 2.184 6.473 1 98.19 64 LYS B C 1
ATOM 3432 O O . LYS B 1 64 ? -23.781 1.123 5.879 1 98.19 64 LYS B O 1
ATOM 3437 N N . ILE B 1 65 ? -23.875 2.271 7.801 1 98.31 65 ILE B N 1
ATOM 3438 C CA . ILE B 1 65 ? -23.484 1.167 8.664 1 98.31 65 ILE B CA 1
ATOM 3439 C C . ILE B 1 65 ? -24.5 0.028 8.547 1 98.31 65 ILE B C 1
ATOM 3441 O O . ILE B 1 65 ? -24.109 -1.14 8.445 1 98.31 65 ILE B O 1
ATOM 3445 N N . ASN B 1 66 ? -25.781 0.369 8.547 1 98.44 66 ASN B N 1
ATOM 3446 C CA . ASN B 1 66 ? -26.828 -0.63 8.375 1 98.44 66 ASN B CA 1
ATOM 3447 C C . ASN B 1 66 ? -26.719 -1.338 7.027 1 98.44 66 ASN B C 1
ATOM 3449 O O . ASN B 1 66 ? -26.875 -2.557 6.949 1 98.44 66 ASN B O 1
ATOM 3453 N N . SER B 1 67 ? -26.516 -0.554 6.035 1 98.69 67 SER B N 1
ATOM 3454 C CA . SER B 1 67 ? -26.375 -1.127 4.699 1 98.69 67 SER B CA 1
ATOM 3455 C C . SER B 1 67 ? -25.188 -2.076 4.625 1 98.69 67 SER B C 1
ATOM 3457 O O . SER B 1 67 ? -25.25 -3.127 3.986 1 98.69 67 SER B O 1
ATOM 3459 N N . VAL B 1 68 ? -24.078 -1.686 5.219 1 98.69 68 VAL B N 1
ATOM 3460 C CA . VAL B 1 68 ? -22.891 -2.527 5.25 1 98.69 68 VAL B CA 1
ATOM 3461 C C . VAL B 1 68 ? -23.203 -3.83 5.988 1 98.69 68 VAL B C 1
ATOM 3463 O O . VAL B 1 68 ? -22.75 -4.902 5.57 1 98.69 68 VAL B O 1
ATOM 3466 N N . GLU B 1 69 ? -23.938 -3.746 7.105 1 98.44 69 GLU B N 1
ATOM 3467 C CA . GLU B 1 69 ? -24.312 -4.938 7.863 1 98.44 69 GLU B CA 1
ATOM 3468 C C . GLU B 1 69 ? -25.078 -5.926 6.984 1 98.44 69 GLU B C 1
ATOM 3470 O O . GLU B 1 69 ? -24.797 -7.129 7.02 1 98.44 69 GLU B O 1
ATOM 3475 N N . GLU B 1 70 ? -26.016 -5.418 6.25 1 98.56 70 GLU B N 1
ATOM 3476 C CA . GLU B 1 70 ? -26.781 -6.262 5.34 1 98.56 70 GLU B CA 1
ATOM 3477 C C . GLU B 1 70 ? -25.859 -6.945 4.324 1 98.56 70 GLU B C 1
ATOM 3479 O O . GLU B 1 70 ? -26.047 -8.125 4.012 1 98.56 70 GLU B O 1
ATOM 3484 N N . ARG B 1 71 ? -24.922 -6.219 3.822 1 98.75 71 ARG B N 1
ATOM 3485 C CA . ARG B 1 71 ? -24.031 -6.742 2.803 1 98.75 71 ARG B CA 1
ATOM 3486 C C . ARG B 1 71 ? -23.016 -7.719 3.408 1 98.75 71 ARG B C 1
ATOM 3488 O O . ARG B 1 71 ? -22.594 -8.672 2.75 1 98.75 71 ARG B O 1
ATOM 3495 N N . ILE B 1 72 ? -22.641 -7.5 4.688 1 98.69 72 ILE B N 1
ATOM 3496 C CA . ILE B 1 72 ? -21.812 -8.461 5.406 1 98.69 72 ILE B CA 1
ATOM 3497 C C . ILE B 1 72 ? -22.516 -9.82 5.445 1 98.69 72 ILE B C 1
ATOM 3499 O O . ILE B 1 72 ? -21.891 -10.852 5.211 1 98.69 72 ILE B O 1
ATOM 3503 N N . LEU B 1 73 ? -23.797 -9.82 5.723 1 98.62 73 LEU B N 1
ATOM 3504 C CA . LEU B 1 73 ? -24.562 -11.062 5.809 1 98.62 73 LEU B CA 1
ATOM 3505 C C . LEU B 1 73 ? -24.641 -11.75 4.449 1 98.62 73 LEU B C 1
ATOM 3507 O O . LEU B 1 73 ? -24.578 -12.977 4.363 1 98.62 73 LEU B O 1
ATOM 3511 N N . LYS B 1 74 ? -24.797 -10.961 3.404 1 98.62 74 LYS B N 1
ATOM 3512 C CA . LYS B 1 74 ? -24.781 -11.531 2.061 1 98.62 74 LYS B CA 1
ATOM 3513 C C . LYS B 1 74 ? -23.438 -12.156 1.732 1 98.62 74 LYS B C 1
ATOM 3515 O O . LYS B 1 74 ? -23.375 -13.266 1.203 1 98.62 74 LYS B O 1
ATOM 3520 N N . ASN B 1 75 ? -22.359 -11.422 2.051 1 98.75 75 ASN B N 1
ATOM 3521 C CA . ASN B 1 75 ? -21.016 -11.992 1.869 1 98.75 75 ASN B CA 1
ATOM 3522 C C . ASN B 1 75 ? -20.844 -13.273 2.678 1 98.75 75 ASN B C 1
ATOM 3524 O O . ASN B 1 75 ? -20.234 -14.234 2.201 1 98.75 75 ASN B O 1
ATOM 3528 N N . ALA B 1 76 ? -21.391 -13.234 3.91 1 98.44 76 ALA B N 1
ATOM 3529 C CA . ALA B 1 76 ? -21.266 -14.398 4.781 1 98.44 76 ALA B CA 1
ATOM 3530 C C . ALA B 1 76 ? -21.953 -15.617 4.164 1 98.44 76 ALA B C 1
ATOM 3532 O O . ALA B 1 76 ? -21.453 -16.734 4.258 1 98.44 76 ALA B O 1
ATOM 3533 N N . ALA B 1 77 ? -23.078 -15.414 3.562 1 98.12 77 ALA B N 1
ATOM 3534 C CA . ALA B 1 77 ? -23.797 -16.5 2.895 1 98.12 77 ALA B CA 1
ATOM 3535 C C . ALA B 1 77 ? -22.984 -17.062 1.731 1 98.12 77 ALA B C 1
ATOM 3537 O O . ALA B 1 77 ? -22.891 -18.281 1.557 1 98.12 77 ALA B O 1
ATOM 3538 N N . PHE B 1 78 ? -22.422 -16.203 0.964 1 98.19 78 PHE B N 1
ATOM 3539 C CA . PHE B 1 78 ? -21.578 -16.641 -0.138 1 98.19 78 PHE B CA 1
ATOM 3540 C C . PHE B 1 78 ? -20.375 -17.422 0.381 1 98.19 78 PHE B C 1
ATOM 3542 O O . PHE B 1 78 ? -20.047 -18.484 -0.138 1 98.19 78 PHE B O 1
ATOM 3549 N N . ILE B 1 79 ? -19.703 -16.844 1.419 1 98.12 79 ILE B N 1
ATOM 3550 C CA . ILE B 1 79 ? -18.516 -17.469 2.012 1 98.12 79 ILE B CA 1
ATOM 3551 C C . ILE B 1 79 ? -18.875 -18.859 2.537 1 98.12 79 ILE B C 1
ATOM 3553 O O . ILE B 1 79 ? -18.094 -19.797 2.387 1 98.12 79 ILE B O 1
ATOM 3557 N N . ALA B 1 80 ? -20.047 -18.984 3.107 1 96.38 80 ALA B N 1
ATOM 3558 C CA . ALA B 1 80 ? -20.516 -20.281 3.588 1 96.38 80 ALA B CA 1
ATOM 3559 C C . ALA B 1 80 ? -20.641 -21.281 2.439 1 96.38 80 ALA B C 1
ATOM 3561 O O . ALA B 1 80 ? -20.375 -22.469 2.619 1 96.38 80 ALA B O 1
ATOM 3562 N N . SER B 1 81 ? -21.031 -20.797 1.292 1 96.5 81 SER B N 1
ATOM 3563 C CA . SER B 1 81 ? -21.125 -21.656 0.125 1 96.5 81 SER B CA 1
ATOM 3564 C C . SER B 1 81 ? -19.766 -22.172 -0.305 1 96.5 81 SER B C 1
ATOM 3566 O O . SER B 1 81 ? -19.641 -23.297 -0.807 1 96.5 81 SER B O 1
ATOM 3568 N N . ILE B 1 82 ? -18.75 -21.375 -0.146 1 96.69 82 ILE B N 1
ATOM 3569 C CA . ILE B 1 82 ? -17.391 -21.75 -0.533 1 96.69 82 ILE B CA 1
ATOM 3570 C C . ILE B 1 82 ? -16.922 -22.938 0.305 1 96.69 82 ILE B C 1
ATOM 3572 O O . ILE B 1 82 ? -16.266 -23.844 -0.207 1 96.69 82 ILE B O 1
ATOM 3576 N N . VAL B 1 83 ? -17.297 -22.922 1.563 1 95.06 83 VAL B N 1
ATOM 3577 C CA . VAL B 1 83 ? -16.734 -23.922 2.463 1 95.06 83 VAL B CA 1
ATOM 3578 C C . VAL B 1 83 ? -17.75 -25.031 2.715 1 95.06 83 VAL B C 1
ATOM 3580 O O . VAL B 1 83 ? -17.5 -25.938 3.518 1 95.06 83 VAL B O 1
ATOM 3583 N N . ALA B 1 84 ? -18.828 -24.875 1.942 1 88.62 84 ALA B N 1
ATOM 3584 C CA . ALA B 1 84 ? -19.859 -25.891 2.111 1 88.62 84 ALA B CA 1
ATOM 3585 C C . ALA B 1 84 ? -19.328 -27.281 1.791 1 88.62 84 ALA B C 1
ATOM 3587 O O . ALA B 1 84 ? -18.656 -27.469 0.775 1 88.62 84 ALA B O 1
ATOM 3588 N N . GLY B 1 85 ? -19.438 -28.234 2.596 1 81.56 85 GLY B N 1
ATOM 3589 C CA . GLY B 1 85 ? -19.016 -29.609 2.373 1 81.56 85 GLY B CA 1
ATOM 3590 C C . GLY B 1 85 ? -17.688 -29.938 3.041 1 81.56 85 GLY B C 1
ATOM 3591 O O . GLY B 1 85 ? -17.25 -31.094 3.027 1 81.56 85 GLY B O 1
ATOM 3592 N N . HIS B 1 86 ? -17.031 -28.938 3.383 1 80.94 86 HIS B N 1
ATOM 3593 C CA . HIS B 1 86 ? -15.742 -29.156 4.023 1 80.94 86 HIS B CA 1
ATOM 3594 C C . HIS B 1 86 ? -15.844 -29 5.535 1 80.94 86 HIS B C 1
ATOM 3596 O O . HIS B 1 86 ? -14.844 -29.109 6.246 1 80.94 86 HIS B O 1
ATOM 3602 N N . GLN B 1 87 ? -17.047 -28.656 5.957 1 69.06 87 GLN B N 1
ATOM 3603 C CA . GLN B 1 87 ? -17.234 -28.391 7.379 1 69.06 87 GLN B CA 1
ATOM 3604 C C . GLN B 1 87 ? -17.188 -29.688 8.188 1 69.06 87 GLN B C 1
ATOM 3606 O O . GLN B 1 87 ? -17.766 -30.703 7.781 1 69.06 87 GLN B O 1
ATOM 3611 N N . ASN B 1 88 ? -16.125 -30.109 8.617 1 56.72 88 ASN B N 1
ATOM 3612 C CA . ASN B 1 88 ? -16.078 -31.312 9.453 1 56.72 88 ASN B CA 1
ATOM 3613 C C . ASN B 1 88 ? -16.891 -31.141 10.742 1 56.72 88 ASN B C 1
ATOM 3615 O O . ASN B 1 88 ? -16.812 -30.094 11.383 1 56.72 88 ASN B O 1
ATOM 3619 N N . GLU B 1 89 ? -17.984 -31.875 10.898 1 48.62 89 GLU B N 1
ATOM 3620 C CA . GLU B 1 89 ? -18.766 -32 12.125 1 48.62 89 GLU B CA 1
ATOM 3621 C C . GLU B 1 89 ? -17.859 -31.969 13.359 1 48.62 89 GLU B C 1
ATOM 3623 O O . GLU B 1 89 ? -18.297 -31.578 14.445 1 48.62 89 GLU B O 1
ATOM 3628 N N . GLU B 1 90 ? -16.719 -32.719 13.344 1 45.06 90 GLU B N 1
ATOM 3629 C CA . GLU B 1 90 ? -15.977 -33.031 14.562 1 45.06 90 GLU B CA 1
ATOM 3630 C C . GLU B 1 90 ? -15.227 -31.797 15.078 1 45.06 90 GLU B C 1
ATOM 3632 O O . GLU B 1 90 ? -14.359 -31.922 15.945 1 45.06 90 GLU B O 1
ATOM 3637 N N . THR B 1 91 ? -15.266 -30.766 14.383 1 45.38 91 THR B N 1
ATOM 3638 C CA . THR B 1 91 ? -14.461 -29.656 14.891 1 45.38 91 THR B CA 1
ATOM 3639 C C . THR B 1 91 ? -14.984 -29.188 16.25 1 45.38 91 THR B C 1
ATOM 3641 O O . THR B 1 91 ? -14.867 -28.016 16.594 1 45.38 91 THR B O 1
ATOM 3644 N N . ASN B 1 92 ? -15.898 -29.875 16.734 1 42.19 92 ASN B N 1
ATOM 3645 C CA . ASN B 1 92 ? -16.391 -29.5 18.047 1 42.19 92 ASN B CA 1
ATOM 3646 C C . ASN B 1 92 ? -15.25 -29.234 19.031 1 42.19 92 ASN B C 1
ATOM 3648 O O . ASN B 1 92 ? -15.359 -28.391 19.906 1 42.19 92 ASN B O 1
ATOM 3652 N N . GLY B 1 93 ? -14.391 -30.344 19.469 1 40.84 93 GLY B N 1
ATOM 3653 C CA . GLY B 1 93 ? -13.578 -30.438 20.688 1 40.84 93 GLY B CA 1
ATOM 3654 C C . GLY B 1 93 ? -12.312 -29.594 20.609 1 40.84 93 GLY B C 1
ATOM 3655 O O . GLY B 1 93 ? -11.508 -29.594 21.547 1 40.84 93 GLY B O 1
ATOM 3656 N N . GLY B 1 94 ? -11.523 -29.625 19.484 1 41.16 94 GLY B N 1
ATOM 3657 C CA . GLY B 1 94 ? -10.148 -29.188 19.641 1 41.16 94 GLY B CA 1
ATOM 3658 C C . GLY B 1 94 ? -10.016 -27.703 19.953 1 41.16 94 GLY B C 1
ATOM 3659 O O . GLY B 1 94 ? -11.008 -26.984 19.969 1 41.16 94 GLY B O 1
ATOM 3660 N N . THR B 1 95 ? -8.742 -27.203 20.25 1 46.34 95 THR B N 1
ATOM 3661 C CA . THR B 1 95 ? -8.195 -25.906 20.641 1 46.34 95 THR B CA 1
ATOM 3662 C C . THR B 1 95 ? -8.672 -24.812 19.688 1 46.34 95 THR B C 1
ATOM 3664 O O . THR B 1 95 ? -8.367 -24.859 18.484 1 46.34 95 THR B O 1
ATOM 3667 N N . LYS B 1 96 ? -9.734 -24.219 19.891 1 51.25 96 LYS B N 1
ATOM 3668 C CA . LYS B 1 96 ? -10.164 -22.953 19.266 1 51.25 96 LYS B CA 1
ATOM 3669 C C . LYS B 1 96 ? -8.961 -22.094 18.891 1 51.25 96 LYS B C 1
ATOM 3671 O O . LYS B 1 96 ? -8.352 -21.453 19.75 1 51.25 96 LYS B O 1
ATOM 3676 N N . SER B 1 97 ? -8.266 -22.641 17.891 1 63.44 97 SER B N 1
ATOM 3677 C CA . SER B 1 97 ? -7.207 -21.734 17.469 1 63.44 97 SER B CA 1
ATOM 3678 C C . SER B 1 97 ? -7.742 -20.328 17.219 1 63.44 97 SER B C 1
ATOM 3680 O O . SER B 1 97 ? -8.836 -20.172 16.688 1 63.44 97 SER B O 1
ATOM 3682 N N . GLN B 1 98 ? -7.297 -19.344 17.844 1 81.25 98 GLN B N 1
ATOM 3683 C CA . GLN B 1 98 ? -7.695 -17.938 17.766 1 81.25 98 GLN B CA 1
ATOM 3684 C C . GLN B 1 98 ? -7.461 -17.391 16.359 1 81.25 98 GLN B C 1
ATOM 3686 O O . GLN B 1 98 ? -6.336 -17.422 15.859 1 81.25 98 GLN B O 1
ATOM 3691 N N . VAL B 1 99 ? -8.594 -17.25 15.461 1 90.12 99 VAL B N 1
ATOM 3692 C CA . VAL B 1 99 ? -8.555 -16.609 14.156 1 90.12 99 VAL B CA 1
ATOM 3693 C C . VAL B 1 99 ? -7.961 -15.211 14.281 1 90.12 99 VAL B C 1
ATOM 3695 O O . VAL B 1 99 ? -8.445 -14.391 15.07 1 90.12 99 VAL B O 1
ATOM 3698 N N . SER B 1 100 ? -6.867 -15 13.617 1 91.12 100 SER B N 1
ATOM 3699 C CA . SER B 1 100 ? -6.156 -13.727 13.688 1 91.12 100 SER B CA 1
ATOM 3700 C C . SER B 1 100 ? -6.688 -12.734 12.664 1 91.12 100 SER B C 1
ATOM 3702 O O . SER B 1 100 ? -7.461 -13.102 11.773 1 91.12 100 SER B O 1
ATOM 3704 N N . GLU B 1 101 ? -6.301 -11.469 12.82 1 91.56 101 GLU B N 1
ATOM 3705 C CA . GLU B 1 101 ? -6.629 -10.453 11.82 1 91.56 101 GLU B CA 1
ATOM 3706 C C . GLU B 1 101 ? -6.02 -10.797 10.469 1 91.56 101 GLU B C 1
ATOM 3708 O O . GLU B 1 101 ? -6.613 -10.516 9.422 1 91.56 101 GLU B O 1
ATOM 3713 N N . GLY B 1 102 ? -4.898 -11.422 10.539 1 92.94 102 GLY B N 1
ATOM 3714 C CA . GLY B 1 102 ? -4.273 -11.867 9.305 1 92.94 102 GLY B CA 1
ATOM 3715 C C . GLY B 1 102 ? -5.113 -12.891 8.547 1 92.94 102 GLY B C 1
ATOM 3716 O O . GLY B 1 102 ? -5.188 -12.852 7.32 1 92.94 102 GLY B O 1
ATOM 3717 N N . ASP B 1 103 ? -5.738 -13.766 9.266 1 94.75 103 ASP B N 1
ATOM 3718 C CA . ASP B 1 103 ? -6.637 -14.75 8.656 1 94.75 103 ASP B CA 1
ATOM 3719 C C . ASP B 1 103 ? -7.84 -14.062 8.016 1 94.75 103 ASP B C 1
ATOM 3721 O O . ASP B 1 103 ? -8.25 -14.438 6.91 1 94.75 103 ASP B O 1
ATOM 3725 N N . MET B 1 104 ? -8.344 -13.086 8.695 1 96.19 104 MET B N 1
ATOM 3726 C CA . MET B 1 104 ? -9.5 -12.359 8.172 1 96.19 104 MET B CA 1
ATOM 3727 C C . MET B 1 104 ? -9.141 -11.594 6.91 1 96.19 104 MET B C 1
ATOM 3729 O O . MET B 1 104 ? -9.945 -11.5 5.98 1 96.19 104 MET B O 1
ATOM 3733 N N . ASP B 1 105 ? -7.973 -11.102 6.938 1 95.75 105 ASP B N 1
ATOM 3734 C CA . ASP B 1 105 ? -7.504 -10.406 5.742 1 95.75 105 ASP B 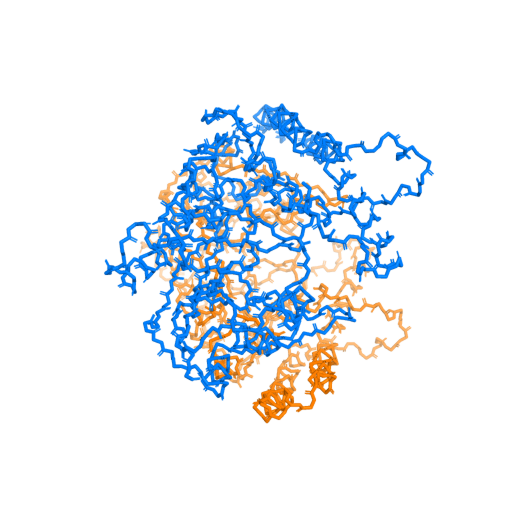CA 1
ATOM 3735 C C . ASP B 1 105 ? -7.461 -11.344 4.539 1 95.75 105 ASP B C 1
ATOM 3737 O O . ASP B 1 105 ? -7.746 -10.93 3.414 1 95.75 105 ASP B O 1
ATOM 3741 N N . LYS B 1 106 ? -7.059 -12.547 4.719 1 97 106 LYS B N 1
ATOM 3742 C CA . LYS B 1 106 ? -7.023 -13.531 3.639 1 97 106 LYS B CA 1
ATOM 3743 C C . LYS B 1 106 ? -8.43 -13.836 3.127 1 97 106 LYS B C 1
ATOM 3745 O O . LYS B 1 106 ? -8.633 -14.008 1.923 1 97 106 LYS B O 1
ATOM 3750 N N . VAL B 1 107 ? -9.344 -13.875 4.043 1 97.88 107 VAL B N 1
ATOM 3751 C CA . VAL B 1 107 ? -10.727 -14.125 3.646 1 97.88 107 VAL B CA 1
ATOM 3752 C C . VAL B 1 107 ? -11.242 -12.953 2.811 1 97.88 107 VAL B C 1
ATOM 3754 O O . VAL B 1 107 ? -11.828 -13.156 1.741 1 97.88 107 VAL B O 1
ATOM 3757 N N . ARG B 1 108 ? -11.008 -11.75 3.297 1 97.5 108 ARG B N 1
ATOM 3758 C CA . ARG B 1 108 ? -11.422 -10.562 2.557 1 97.5 108 ARG B CA 1
ATOM 3759 C C . ARG B 1 108 ? -10.734 -10.492 1.199 1 97.5 108 ARG B C 1
ATOM 3761 O O . ARG B 1 108 ? -11.344 -10.094 0.204 1 97.5 108 ARG B O 1
ATOM 3768 N N . SER B 1 109 ? -9.477 -10.891 1.211 1 97 109 SER B N 1
ATOM 3769 C CA . SER B 1 109 ? -8.719 -10.914 -0.036 1 97 109 SER B CA 1
ATOM 3770 C C . SER B 1 109 ? -9.32 -11.906 -1.029 1 97 109 SER B C 1
ATOM 3772 O O . SER B 1 109 ? -9.312 -11.664 -2.238 1 97 109 SER B O 1
ATOM 3774 N N . THR B 1 110 ? -9.812 -12.984 -0.538 1 97.88 110 THR B N 1
ATOM 3775 C CA . THR B 1 110 ? -10.453 -13.977 -1.396 1 97.88 110 THR B CA 1
ATOM 3776 C C . THR B 1 110 ? -11.625 -13.359 -2.15 1 97.88 110 THR B C 1
ATOM 3778 O O . THR B 1 110 ? -11.789 -13.586 -3.352 1 97.88 110 THR B O 1
ATOM 3781 N N . LEU B 1 111 ? -12.391 -12.508 -1.499 1 97.94 111 LEU B N 1
ATOM 3782 C CA . LEU B 1 111 ? -13.508 -11.82 -2.145 1 97.94 111 LEU B CA 1
ATOM 3783 C C . LEU B 1 111 ? -13.016 -10.93 -3.279 1 97.94 111 LEU B C 1
ATOM 3785 O O . LEU B 1 111 ? -13.594 -10.922 -4.367 1 97.94 111 LEU B O 1
ATOM 3789 N N . ARG B 1 112 ? -11.969 -10.25 -3.031 1 97.94 112 ARG B N 1
ATOM 3790 C CA . ARG B 1 112 ? -11.422 -9.359 -4.051 1 97.94 112 ARG B CA 1
ATOM 3791 C C . ARG B 1 112 ? -10.844 -10.156 -5.219 1 97.94 112 ARG B C 1
ATOM 3793 O O . ARG B 1 112 ? -10.906 -9.711 -6.367 1 97.94 112 ARG B O 1
ATOM 3800 N N . GLN B 1 113 ? -10.32 -11.305 -4.922 1 98.25 113 GLN B N 1
ATOM 3801 C CA . GLN B 1 113 ? -9.781 -12.156 -5.98 1 98.25 113 GLN B CA 1
ATOM 3802 C C . GLN B 1 113 ? -10.898 -12.68 -6.883 1 98.25 113 GLN B C 1
ATOM 3804 O O . GLN B 1 113 ? -10.695 -12.867 -8.086 1 98.25 113 GLN B O 1
ATOM 3809 N N . PHE B 1 114 ? -12.062 -12.914 -6.289 1 98.62 114 PHE B N 1
ATOM 3810 C CA . PHE B 1 114 ? -13.219 -13.273 -7.109 1 98.62 114 PHE B CA 1
ATOM 3811 C C . PHE B 1 114 ? -13.547 -12.156 -8.094 1 98.62 114 PHE B C 1
ATOM 3813 O O . PHE B 1 114 ? -13.914 -12.422 -9.242 1 98.62 114 PHE B O 1
ATOM 3820 N N . VAL B 1 115 ? -13.43 -10.914 -7.586 1 98.31 115 VAL B N 1
ATOM 3821 C CA . VAL B 1 115 ? -13.688 -9.773 -8.461 1 98.31 115 VAL B CA 1
ATOM 3822 C C . VAL B 1 115 ? -12.664 -9.742 -9.594 1 98.31 115 VAL B C 1
ATOM 3824 O O . VAL B 1 115 ? -13.031 -9.641 -10.766 1 98.31 115 VAL B O 1
ATOM 3827 N N . ARG B 1 116 ? -11.414 -9.898 -9.281 1 98 116 ARG B N 1
ATOM 3828 C CA . ARG B 1 116 ? -10.336 -9.828 -10.266 1 98 116 ARG B CA 1
ATOM 3829 C C . ARG B 1 116 ? -10.484 -10.93 -11.32 1 98 116 ARG B C 1
ATOM 3831 O O . ARG B 1 116 ? -10.391 -10.664 -12.516 1 98 116 ARG B O 1
ATOM 3838 N N . ASP B 1 117 ? -10.789 -12.117 -10.922 1 98.12 117 ASP B N 1
ATOM 3839 C CA . ASP B 1 117 ? -10.648 -13.281 -11.789 1 98.12 117 ASP B CA 1
ATOM 3840 C C . ASP B 1 117 ? -11.984 -13.648 -12.438 1 98.12 117 ASP B C 1
ATOM 3842 O O . ASP B 1 117 ? -12.016 -14.133 -13.57 1 98.12 117 ASP B O 1
ATOM 3846 N N . TRP B 1 118 ? -13.117 -13.414 -11.711 1 98.25 118 TRP B N 1
ATOM 3847 C CA . TRP B 1 118 ? -14.32 -14.094 -12.18 1 98.25 118 TRP B CA 1
ATOM 3848 C C . TRP B 1 118 ? -15.5 -13.133 -12.258 1 98.25 118 TRP B C 1
ATOM 3850 O O . TRP B 1 118 ? -16.656 -13.531 -12.07 1 98.25 118 TRP B O 1
ATOM 3860 N N . SER B 1 119 ? -15.18 -11.859 -12.445 1 98.25 119 SER B N 1
ATOM 3861 C CA . SER B 1 119 ? -16.25 -10.883 -12.648 1 98.25 119 SER B CA 1
ATOM 3862 C C . SER B 1 119 ? -15.969 -10.016 -13.875 1 98.25 119 SER B C 1
ATOM 3864 O O . SER B 1 119 ? -14.836 -9.961 -14.367 1 98.25 119 SER B O 1
ATOM 3866 N N . GLU B 1 120 ? -17.016 -9.367 -14.367 1 97.75 120 GLU B N 1
ATOM 3867 C CA . GLU B 1 120 ? -16.875 -8.398 -15.445 1 97.75 120 GLU B CA 1
ATOM 3868 C C . GLU B 1 120 ? -16.016 -7.211 -15.008 1 97.75 120 GLU B C 1
ATOM 3870 O O . GLU B 1 120 ? -15.242 -6.676 -15.805 1 97.75 120 GLU B O 1
ATOM 3875 N N . GLU B 1 121 ? -16.125 -6.828 -13.766 1 96.94 121 GLU B N 1
ATOM 3876 C CA . GLU B 1 121 ? -15.391 -5.691 -13.219 1 96.94 121 GLU B CA 1
ATOM 3877 C C . GLU B 1 121 ? -13.891 -5.938 -13.242 1 96.94 121 GLU B C 1
ATOM 3879 O O . GLU B 1 121 ? -13.102 -4.992 -13.32 1 96.94 121 GLU B O 1
ATOM 3884 N N . GLY B 1 122 ? -13.484 -7.207 -13.18 1 97.38 122 GLY B N 1
ATOM 3885 C CA . GLY B 1 122 ? -12.07 -7.547 -13.18 1 97.38 122 GLY B CA 1
ATOM 3886 C C . GLY B 1 122 ? -11.484 -7.652 -14.578 1 97.38 122 GLY B C 1
ATOM 3887 O O . GLY B 1 122 ? -10.281 -7.867 -14.734 1 97.38 122 GLY B O 1
ATOM 3888 N N . ARG B 1 123 ? -12.281 -7.445 -15.602 1 97.44 123 ARG B N 1
ATOM 3889 C CA . ARG B 1 123 ? -11.891 -7.691 -16.984 1 97.44 123 ARG B CA 1
ATOM 3890 C C . ARG B 1 123 ? -10.711 -6.805 -17.375 1 97.44 123 ARG B C 1
ATOM 3892 O O . ARG B 1 123 ? -9.789 -7.258 -18.062 1 97.44 123 ARG B O 1
ATOM 3899 N N . GLU B 1 124 ? -10.742 -5.574 -17 1 96.38 124 GLU B N 1
ATOM 3900 C CA . GLU B 1 124 ? -9.672 -4.652 -17.375 1 96.38 124 GLU B CA 1
ATOM 3901 C C . GLU B 1 124 ? -8.336 -5.09 -16.797 1 96.38 124 GLU B C 1
ATOM 3903 O O . GLU B 1 124 ? -7.312 -5.051 -17.484 1 96.38 124 GLU B O 1
ATOM 3908 N N . GLU B 1 125 ? -8.305 -5.422 -15.578 1 96.94 125 GLU B N 1
ATOM 3909 C CA . GLU B 1 125 ? -7.086 -5.906 -14.938 1 96.94 125 GLU B CA 1
ATOM 3910 C C . GLU B 1 125 ? -6.594 -7.195 -15.586 1 96.94 125 GLU B C 1
ATOM 3912 O O . GLU B 1 125 ? -5.395 -7.371 -15.805 1 96.94 125 GLU B O 1
ATOM 3917 N N . ARG B 1 126 ? -7.488 -8.117 -15.922 1 98 126 ARG B N 1
ATOM 3918 C CA . ARG B 1 126 ? -7.117 -9.352 -16.609 1 98 126 ARG B CA 1
ATOM 3919 C C . ARG B 1 126 ? -6.57 -9.07 -18 1 98 126 ARG B C 1
ATOM 3921 O O . ARG B 1 126 ? -5.621 -9.719 -18.438 1 98 126 ARG B O 1
ATOM 3928 N N . ALA B 1 127 ? -7.172 -8.125 -18.656 1 98.06 127 ALA B N 1
ATOM 3929 C CA . ALA B 1 127 ? -6.695 -7.75 -19.984 1 98.06 127 ALA B CA 1
ATOM 3930 C C . ALA B 1 127 ? -5.242 -7.289 -19.938 1 98.06 127 ALA B C 1
ATOM 3932 O O . ALA B 1 127 ? -4.457 -7.59 -20.828 1 98.06 127 ALA B O 1
ATOM 3933 N N . ARG B 1 128 ? -4.902 -6.641 -18.859 1 97.5 128 ARG B N 1
ATOM 3934 C CA . ARG B 1 128 ? -3.545 -6.121 -18.734 1 97.5 128 ARG B CA 1
ATOM 3935 C C . ARG B 1 128 ? -2.57 -7.223 -18.344 1 97.5 128 ARG B C 1
ATOM 3937 O O . ARG B 1 128 ? -1.385 -7.16 -18.672 1 97.5 128 ARG B O 1
ATOM 3944 N N . THR B 1 129 ? -3.039 -8.227 -17.688 1 98.06 129 THR B N 1
ATOM 3945 C CA . THR B 1 129 ? -2.135 -9.211 -17.109 1 98.06 129 THR B CA 1
ATOM 3946 C C . THR B 1 129 ? -2.211 -10.531 -17.859 1 98.06 129 THR B C 1
ATOM 3948 O O . THR B 1 129 ? -1.184 -11.086 -18.266 1 98.06 129 THR B O 1
ATOM 3951 N N . TYR B 1 130 ? -3.424 -11.062 -18.156 1 98.62 130 TYR B N 1
ATOM 3952 C CA . TYR B 1 130 ? -3.607 -12.383 -18.75 1 98.62 130 TYR B CA 1
ATOM 3953 C C . TYR B 1 130 ? -3.508 -12.328 -20.266 1 98.62 130 TYR B C 1
ATOM 3955 O O . TYR B 1 130 ? -2.941 -13.227 -20.891 1 98.62 130 TYR B O 1
ATOM 3963 N N . ASP B 1 131 ? -4.008 -11.25 -20.859 1 98.62 131 ASP B N 1
ATOM 3964 C CA . ASP B 1 131 ? -4.059 -11.18 -22.312 1 98.62 131 ASP B CA 1
ATOM 3965 C C . ASP B 1 131 ? -2.658 -11.25 -22.906 1 98.62 131 ASP B C 1
ATOM 3967 O O . ASP B 1 131 ? -2.432 -11.977 -23.891 1 98.62 131 ASP B O 1
ATOM 3971 N N . PRO B 1 132 ? -1.697 -10.484 -22.359 1 98.75 132 PRO B N 1
ATOM 3972 C CA . PRO B 1 132 ? -0.354 -10.602 -22.938 1 98.75 132 PRO B CA 1
ATOM 3973 C C . PRO B 1 132 ? 0.176 -12.031 -22.922 1 98.75 132 PRO B C 1
ATOM 3975 O O . PRO B 1 132 ? 0.895 -12.445 -23.828 1 98.75 132 PRO B O 1
ATOM 3978 N N . ILE B 1 133 ? -0.144 -12.781 -21.922 1 98.88 133 ILE B N 1
ATOM 3979 C CA . ILE B 1 133 ? 0.293 -14.164 -21.781 1 98.88 133 ILE B CA 1
ATOM 3980 C C . ILE B 1 133 ? -0.413 -15.039 -22.812 1 98.88 133 ILE B C 1
ATOM 3982 O O . ILE B 1 133 ? 0.231 -15.812 -23.531 1 98.88 133 ILE B O 1
ATOM 3986 N N . LEU B 1 134 ? -1.714 -14.875 -22.938 1 98.75 134 LEU B N 1
ATOM 3987 C CA . LEU B 1 134 ? -2.516 -15.641 -23.875 1 98.75 134 LEU B CA 1
ATOM 3988 C C . LEU B 1 134 ? -2.105 -15.336 -25.312 1 98.75 134 LEU B C 1
ATOM 3990 O O . LEU B 1 134 ? -2.023 -16.234 -26.156 1 98.75 134 LEU B O 1
ATOM 3994 N N . ASP B 1 135 ? -1.858 -14.062 -25.547 1 98.62 135 ASP B N 1
ATOM 3995 C CA . ASP B 1 135 ? -1.419 -13.648 -26.875 1 98.62 135 ASP B CA 1
ATOM 3996 C C . ASP B 1 135 ? -0.084 -14.289 -27.234 1 98.62 135 ASP B C 1
ATOM 3998 O O . ASP B 1 135 ? 0.12 -14.695 -28.391 1 98.62 135 ASP B O 1
ATOM 4002 N N . GLU B 1 136 ? 0.82 -14.344 -26.297 1 98.62 136 GLU B N 1
ATOM 4003 C CA . GLU B 1 136 ? 2.115 -14.977 -26.531 1 98.62 136 GLU B CA 1
ATOM 4004 C C . GLU B 1 136 ? 1.956 -16.453 -26.875 1 98.62 136 GLU B C 1
ATOM 4006 O O . GLU B 1 136 ? 2.611 -16.953 -27.781 1 98.62 136 GLU B O 1
ATOM 4011 N N . LEU B 1 137 ? 1.085 -17.188 -26.172 1 98.56 137 LEU B N 1
ATOM 4012 C CA . LEU B 1 137 ? 0.81 -18.578 -26.453 1 98.56 137 LEU B CA 1
ATOM 4013 C C . LEU B 1 137 ? 0.261 -18.75 -27.859 1 98.56 137 LEU B C 1
ATOM 4015 O O . LEU B 1 137 ? 0.711 -19.625 -28.609 1 98.56 137 LEU B O 1
ATOM 4019 N N . GLN B 1 138 ? -0.669 -17.875 -28.203 1 97.88 138 GLN B N 1
ATOM 4020 C CA . GLN B 1 138 ? -1.265 -17.938 -29.531 1 97.88 138 GLN B CA 1
ATOM 4021 C C . GLN B 1 138 ? -0.215 -17.703 -30.609 1 97.88 138 GLN B C 1
ATOM 4023 O O . GLN B 1 138 ? -0.224 -18.375 -31.641 1 97.88 138 GLN B O 1
ATOM 4028 N N . THR B 1 139 ? 0.621 -16.766 -30.344 1 97.81 139 THR B N 1
ATOM 4029 C CA . THR B 1 139 ? 1.653 -16.422 -31.312 1 97.81 139 THR B CA 1
ATOM 4030 C C . THR B 1 139 ? 2.65 -17.578 -31.469 1 97.81 139 THR B C 1
ATOM 4032 O O . THR B 1 139 ? 2.99 -17.969 -32.594 1 97.81 139 THR B O 1
ATOM 4035 N N . ARG B 1 140 ? 3.076 -18.203 -30.391 1 97.44 140 ARG B N 1
ATOM 4036 C CA . ARG B 1 140 ? 4.117 -19.219 -30.375 1 97.44 140 ARG B CA 1
ATOM 4037 C C . ARG B 1 140 ? 3.607 -20.531 -30.969 1 97.44 140 ARG B C 1
ATOM 4039 O O . ARG B 1 140 ? 4.375 -21.281 -31.578 1 97.44 140 ARG B O 1
ATOM 4046 N N . PHE B 1 141 ? 2.271 -20.719 -30.875 1 97.75 141 PHE B N 1
ATOM 4047 C CA . PHE B 1 141 ? 1.724 -22 -31.312 1 97.75 141 PHE B CA 1
ATOM 4048 C C . PHE B 1 141 ? 0.678 -21.797 -32.406 1 97.75 141 PHE B C 1
ATOM 4050 O O . PHE B 1 141 ? -0.289 -22.547 -32.5 1 97.75 141 PHE B O 1
ATOM 4057 N N . LYS B 1 142 ? 0.691 -20.719 -33.125 1 94.06 142 LYS B N 1
ATOM 4058 C CA . LYS B 1 142 ? -0.245 -20.375 -34.188 1 94.06 142 LYS B CA 1
ATOM 4059 C C . LYS B 1 142 ? -0.366 -21.516 -35.188 1 94.06 142 LYS B C 1
ATOM 4061 O O . LYS B 1 142 ? -1.442 -21.734 -35.75 1 94.06 142 LYS B O 1
ATOM 4066 N N . GLY B 1 143 ? 0.583 -22.359 -35.438 1 91.88 143 GLY B N 1
ATOM 4067 C CA . GLY B 1 143 ? 0.565 -23.406 -36.438 1 91.88 143 GLY B CA 1
ATOM 4068 C C . GLY B 1 143 ? 0.053 -24.734 -35.938 1 91.88 143 GLY B C 1
ATOM 4069 O O . GLY B 1 143 ? -0.15 -25.672 -36.719 1 91.88 143 GLY B O 1
ATOM 4070 N N . VAL B 1 144 ? -0.223 -24.766 -34.75 1 94.62 144 VAL B N 1
ATOM 4071 C CA . VAL B 1 144 ? -0.683 -26.016 -34.156 1 94.62 144 VAL B CA 1
ATOM 4072 C C . VAL B 1 144 ? -2.203 -26.109 -34.25 1 94.62 144 VAL B C 1
ATOM 4074 O O . VAL B 1 144 ? -2.914 -25.156 -33.906 1 94.62 144 VAL B O 1
ATOM 4077 N N . SER B 1 145 ? -2.688 -27.219 -34.75 1 92.5 145 SER B N 1
ATOM 4078 C CA . SER B 1 145 ? -4.129 -27.406 -34.875 1 92.5 145 SER B CA 1
ATOM 4079 C C . SER B 1 145 ? -4.793 -27.531 -33.531 1 92.5 145 SER B C 1
ATOM 4081 O O . SER B 1 145 ? -4.148 -27.906 -32.531 1 92.5 145 SER B O 1
ATOM 4083 N N . MET B 1 146 ? -6.051 -27.203 -33.438 1 88.69 146 MET B N 1
ATOM 4084 C CA . MET B 1 146 ? -6.809 -27.281 -32.188 1 88.69 146 MET B CA 1
ATOM 4085 C C . MET B 1 146 ? -6.75 -28.688 -31.609 1 88.69 146 MET B C 1
ATOM 4087 O O . MET B 1 146 ? -6.703 -28.859 -30.391 1 88.69 146 MET B O 1
ATOM 4091 N N . GLU B 1 147 ? -6.758 -29.656 -32.5 1 87.81 147 GLU B N 1
ATOM 4092 C CA . GLU B 1 147 ? -6.723 -31.047 -32.062 1 87.81 147 GLU B CA 1
ATOM 4093 C C . GLU B 1 147 ? -5.391 -31.391 -31.422 1 87.81 147 GLU B C 1
ATOM 4095 O O . GLU B 1 147 ? -5.336 -32.219 -30.5 1 87.81 147 GLU B O 1
ATOM 4100 N N . ASP B 1 148 ? -4.395 -30.656 -31.844 1 95 148 ASP B N 1
ATOM 4101 C CA . ASP B 1 148 ? -3.057 -30.984 -31.359 1 95 148 ASP B CA 1
ATOM 4102 C C . ASP B 1 148 ? -2.648 -30.062 -30.219 1 95 148 ASP B C 1
ATOM 4104 O O . ASP B 1 148 ? -1.692 -30.359 -29.5 1 95 148 ASP B O 1
ATOM 4108 N N . LYS B 1 149 ? -3.324 -28.984 -29.984 1 95.94 149 LYS B N 1
ATOM 4109 C CA . LYS B 1 149 ? -2.986 -28.031 -28.938 1 95.94 149 LYS B CA 1
ATOM 4110 C C . LYS B 1 149 ? -3.074 -28.688 -27.562 1 95.94 149 LYS B C 1
ATOM 4112 O O . LYS B 1 149 ? -2.338 -28.312 -26.641 1 95.94 149 LYS B O 1
ATOM 4117 N N . GLY B 1 150 ? -3.945 -29.641 -27.469 1 96.25 150 GLY B N 1
ATOM 4118 C CA . GLY B 1 150 ? -4.121 -30.328 -26.203 1 96.25 150 GLY B CA 1
ATOM 4119 C C . GLY B 1 150 ? -2.867 -31.047 -25.734 1 96.25 150 GLY B C 1
ATOM 4120 O O . GLY B 1 150 ? -2.727 -31.344 -24.547 1 96.25 150 GLY B O 1
ATOM 4121 N N . LYS B 1 151 ? -1.973 -31.312 -26.656 1 97.25 151 LYS B N 1
ATOM 4122 C CA . LYS B 1 151 ? -0.725 -32 -26.328 1 97.25 151 LYS B CA 1
ATOM 4123 C C . LYS B 1 151 ? 0.288 -31.031 -25.719 1 97.25 151 LYS B C 1
ATOM 4125 O O . LYS B 1 151 ? 1.291 -31.453 -25.141 1 97.25 151 LYS B O 1
ATOM 4130 N N . ILE B 1 152 ? 0.057 -29.75 -25.906 1 98.31 152 ILE B N 1
ATOM 4131 C CA . ILE B 1 152 ? 0.918 -28.734 -25.312 1 98.31 152 ILE B CA 1
ATOM 4132 C C . ILE B 1 152 ? 0.553 -28.547 -23.844 1 98.31 152 ILE B C 1
ATOM 4134 O O . ILE B 1 152 ? -0.567 -28.156 -23.516 1 98.31 152 ILE B O 1
ATOM 4138 N N . LYS B 1 153 ? 1.488 -28.828 -22.938 1 98.62 153 LYS B N 1
ATOM 4139 C CA . LYS B 1 153 ? 1.256 -28.812 -21.5 1 98.62 153 LYS B CA 1
ATOM 4140 C C . LYS B 1 153 ? 1.76 -27.5 -20.891 1 98.62 153 LYS B C 1
ATOM 4142 O O . LYS B 1 153 ? 2.955 -27.203 -20.953 1 98.62 153 LYS B O 1
ATOM 4147 N N . VAL B 1 154 ? 0.881 -26.766 -20.266 1 98.88 154 VAL B N 1
ATOM 4148 C CA . VAL B 1 154 ? 1.19 -25.484 -19.656 1 98.88 154 VAL B CA 1
ATOM 4149 C C . VAL B 1 154 ? 1.027 -25.578 -18.141 1 98.88 154 VAL B C 1
ATOM 4151 O O . VAL B 1 154 ? 0.004 -26.062 -17.656 1 98.88 154 VAL B O 1
ATOM 4154 N N . LEU B 1 155 ? 2.027 -25.172 -17.406 1 98.94 155 LEU B N 1
ATOM 4155 C CA . LEU B 1 155 ? 1.963 -25.109 -15.945 1 98.94 155 LEU B CA 1
ATOM 4156 C C . LEU B 1 155 ? 1.793 -23.672 -15.469 1 98.94 155 LEU B C 1
ATOM 4158 O O . LEU B 1 155 ? 2.504 -22.766 -15.922 1 98.94 155 LEU B O 1
ATOM 4162 N N . VAL B 1 156 ? 0.858 -23.438 -14.594 1 98.88 156 VAL B N 1
ATOM 4163 C CA . VAL B 1 156 ? 0.626 -22.109 -14 1 98.88 156 VAL B CA 1
ATOM 4164 C C . VAL B 1 156 ? 0.745 -22.203 -12.484 1 98.88 156 VAL B C 1
ATOM 4166 O O . VAL B 1 156 ? -0.26 -22.359 -11.781 1 98.88 156 VAL B O 1
ATOM 4169 N N . PRO B 1 157 ? 1.946 -22.031 -11.914 1 98.75 157 PRO B N 1
ATOM 4170 C CA . PRO B 1 157 ? 2.076 -21.969 -10.453 1 98.75 157 PRO B CA 1
ATOM 4171 C C . PRO B 1 157 ? 1.521 -20.672 -9.867 1 98.75 157 PRO B C 1
ATOM 4173 O O . PRO B 1 157 ? 1.586 -19.625 -10.516 1 98.75 157 PRO B O 1
ATOM 4176 N N . GLY B 1 158 ? 1.06 -20.766 -8.602 1 98.06 158 GLY B N 1
ATOM 4177 C CA . GLY B 1 158 ? 0.371 -19.609 -8.039 1 98.06 158 GLY B CA 1
ATOM 4178 C C . GLY B 1 158 ? -0.882 -19.234 -8.812 1 98.06 158 GLY B C 1
ATOM 4179 O O . GLY B 1 158 ? -1.058 -18.078 -9.188 1 98.06 158 GLY B O 1
ATOM 4180 N N . ALA B 1 159 ? -1.756 -20.188 -9.008 1 98.31 159 ALA B N 1
ATOM 4181 C CA . ALA B 1 159 ? -2.848 -20.047 -9.969 1 98.31 159 ALA B CA 1
ATOM 4182 C C . ALA B 1 159 ? -4.027 -19.297 -9.352 1 98.31 159 ALA B C 1
ATOM 4184 O O . ALA B 1 159 ? -4.98 -18.938 -10.047 1 98.31 159 ALA B O 1
ATOM 4185 N N . GLY B 1 160 ? -3.969 -19.031 -8.039 1 97.31 160 GLY B N 1
ATOM 4186 C CA . GLY B 1 160 ? -5.062 -18.328 -7.398 1 97.31 160 GLY B CA 1
ATOM 4187 C C . GLY B 1 160 ? -6.406 -19.016 -7.578 1 97.31 160 GLY B C 1
ATOM 4188 O O . GLY B 1 160 ? -6.543 -20.203 -7.289 1 97.31 160 GLY B O 1
ATOM 4189 N N . LEU B 1 161 ? -7.336 -18.328 -8.125 1 97.69 161 LEU B N 1
ATOM 4190 C CA . LEU B 1 161 ? -8.672 -18.891 -8.289 1 97.69 161 LEU B CA 1
ATOM 4191 C C . LEU B 1 161 ? -8.781 -19.656 -9.602 1 97.69 161 LEU B C 1
ATOM 4193 O O . LEU B 1 161 ? -9.859 -20.109 -9.969 1 97.69 161 LEU B O 1
ATOM 4197 N N . GLY B 1 162 ? -7.727 -19.734 -10.375 1 97.56 162 GLY B N 1
ATOM 4198 C CA . GLY B 1 162 ? -7.645 -20.641 -11.5 1 97.56 162 GLY B CA 1
ATOM 4199 C C . GLY B 1 162 ? -8.109 -20.031 -12.805 1 97.56 162 GLY B C 1
ATOM 4200 O O . GLY B 1 162 ? -8.242 -20.719 -13.82 1 97.56 162 GLY B O 1
ATOM 4201 N N . ARG B 1 163 ? -8.352 -18.75 -12.82 1 98.25 163 ARG B N 1
ATOM 4202 C CA . ARG B 1 163 ? -8.906 -18.109 -14.016 1 98.25 163 ARG B CA 1
ATOM 4203 C C . ARG B 1 163 ? -7.926 -18.172 -15.18 1 98.25 163 ARG B C 1
ATOM 4205 O O . ARG B 1 163 ? -8.297 -18.531 -16.297 1 98.25 163 ARG B O 1
ATOM 4212 N N . LEU B 1 164 ? -6.668 -17.781 -14.953 1 98.62 164 LEU B N 1
ATOM 4213 C CA . LEU B 1 164 ? -5.676 -17.812 -16.016 1 98.62 164 LEU B CA 1
ATOM 4214 C C . LEU B 1 164 ? -5.508 -19.234 -16.562 1 98.62 164 LEU B C 1
ATOM 4216 O O . LEU B 1 164 ? -5.457 -19.422 -17.781 1 98.62 164 LEU B O 1
ATOM 4220 N N . ALA B 1 165 ? -5.402 -20.203 -15.664 1 98.25 165 ALA B N 1
ATOM 4221 C CA . ALA B 1 165 ? -5.305 -21.594 -16.094 1 98.25 165 ALA B CA 1
ATOM 4222 C C . ALA B 1 165 ? -6.5 -22 -16.953 1 98.25 165 ALA B C 1
ATOM 4224 O O . ALA B 1 165 ? -6.34 -22.641 -17.984 1 98.25 165 ALA B O 1
ATOM 4225 N N . TYR B 1 166 ? -7.668 -21.562 -16.531 1 97.69 166 TYR B N 1
ATOM 4226 C CA . TYR B 1 166 ? -8.891 -21.844 -17.266 1 97.69 166 TYR B CA 1
ATOM 4227 C C . TYR B 1 166 ? -8.844 -21.203 -18.656 1 97.69 166 TYR B C 1
ATOM 4229 O O . TYR B 1 166 ? -9.18 -21.844 -19.656 1 97.69 166 TYR B O 1
ATOM 4237 N N . ASP B 1 167 ? -8.43 -19.938 -18.719 1 97.81 167 ASP B N 1
ATOM 4238 C CA . ASP B 1 167 ? -8.367 -19.219 -19.984 1 97.81 167 ASP B CA 1
ATOM 4239 C C . ASP B 1 167 ? -7.383 -19.891 -20.938 1 97.81 167 ASP B C 1
ATOM 4241 O O . ASP B 1 167 ? -7.605 -19.922 -22.156 1 97.81 167 ASP B O 1
ATOM 4245 N N . ILE B 1 168 ? -6.316 -20.422 -20.406 1 98.25 168 ILE B N 1
ATOM 4246 C CA . ILE B 1 168 ? -5.32 -21.125 -21.219 1 98.25 168 ILE B CA 1
ATOM 4247 C C . ILE B 1 168 ? -5.93 -22.406 -21.781 1 98.25 168 ILE B C 1
ATOM 4249 O O . ILE B 1 168 ? -5.781 -22.688 -22.969 1 98.25 168 ILE B O 1
ATOM 4253 N N . VAL B 1 169 ? -6.68 -23.172 -20.984 1 97.25 169 VAL B N 1
ATOM 4254 C CA . VAL B 1 169 ? -7.305 -24.406 -21.422 1 97.25 169 VAL B CA 1
ATOM 4255 C C . VAL B 1 169 ? -8.367 -24.109 -22.484 1 97.25 169 VAL B C 1
ATOM 4257 O O . VAL B 1 169 ? -8.523 -24.859 -23.438 1 97.25 169 VAL B O 1
ATOM 4260 N N . LYS B 1 170 ? -9.031 -23.016 -22.312 1 95.44 170 LYS B N 1
ATOM 4261 C CA . LYS B 1 170 ? -10.078 -22.609 -23.25 1 95.44 170 LYS B CA 1
ATOM 4262 C C . LYS B 1 170 ? -9.5 -22.328 -24.625 1 95.44 170 LYS B C 1
ATOM 4264 O O . LYS B 1 170 ? -10.195 -22.453 -25.641 1 95.44 170 LYS B O 1
ATOM 4269 N N . GLN B 1 171 ? -8.258 -22 -24.656 1 95.62 171 GLN B N 1
ATOM 4270 C CA . GLN B 1 171 ? -7.582 -21.781 -25.938 1 95.62 171 GLN B CA 1
ATOM 4271 C C . GLN B 1 171 ? -7.16 -23.109 -26.562 1 95.62 171 GLN B C 1
ATOM 4273 O O . GLN B 1 171 ? -6.676 -23.141 -27.703 1 95.62 171 GLN B O 1
ATOM 4278 N N . GLY B 1 172 ? -7.293 -24.172 -25.828 1 96.19 172 GLY B N 1
ATOM 4279 C CA . GLY B 1 172 ? -7.059 -25.5 -26.391 1 96.19 172 GLY B CA 1
ATOM 4280 C C . GLY B 1 172 ? -5.871 -26.203 -25.781 1 96.19 172 GLY B C 1
ATOM 4281 O O . GLY B 1 172 ? -5.648 -27.391 -26.031 1 96.19 172 GLY B O 1
ATOM 4282 N N . TYR B 1 173 ? -5.07 -25.516 -24.953 1 98.12 173 TYR B N 1
ATOM 4283 C CA . TYR B 1 173 ? -3.885 -26.109 -24.344 1 98.12 173 TYR B CA 1
ATOM 4284 C C . TYR B 1 173 ? -4.258 -26.922 -23.109 1 98.12 173 TYR B C 1
ATOM 4286 O O . TYR B 1 173 ? -5.242 -26.609 -22.438 1 98.12 173 TYR B O 1
ATOM 4294 N N . SER B 1 174 ? -3.512 -28 -22.828 1 98.06 174 SER B N 1
ATOM 4295 C CA . SER B 1 174 ? -3.617 -28.609 -21.5 1 98.06 174 SER B CA 1
ATOM 4296 C C . SER B 1 174 ? -2.947 -27.734 -20.438 1 98.06 174 SER B C 1
ATOM 4298 O O . SER B 1 174 ? -1.892 -27.156 -20.688 1 98.06 174 SER B O 1
ATOM 4300 N N . CYS B 1 175 ? -3.604 -27.609 -19.344 1 98.25 175 CYS B N 1
ATOM 4301 C CA . CYS B 1 175 ? -3.059 -26.703 -18.328 1 98.25 175 CYS B CA 1
ATOM 4302 C C . CYS B 1 175 ? -3.229 -27.281 -16.938 1 98.25 175 CYS B C 1
ATOM 4304 O O . CYS B 1 175 ? -4.273 -27.844 -16.609 1 98.25 175 CYS B O 1
ATOM 4306 N N . GLN B 1 176 ? -2.193 -27.219 -16.125 1 98.5 176 GLN B N 1
ATOM 4307 C CA . GLN B 1 176 ? -2.234 -27.547 -14.695 1 98.5 176 GLN B CA 1
ATOM 4308 C C . GLN B 1 176 ? -1.929 -26.312 -13.852 1 98.5 176 GLN B C 1
ATOM 4310 O O . GLN B 1 176 ? -0.866 -25.703 -13.992 1 98.5 176 GLN B O 1
ATOM 4315 N N . GLY B 1 177 ? -2.885 -25.859 -13.062 1 98.44 177 GLY B N 1
ATOM 4316 C CA . GLY B 1 177 ? -2.643 -24.844 -12.055 1 98.44 177 GLY B CA 1
ATOM 4317 C C . GLY B 1 177 ? -2.109 -25.406 -10.75 1 98.44 177 GLY B C 1
ATOM 4318 O O . GLY B 1 177 ? -2.514 -26.5 -10.328 1 98.44 177 GLY B O 1
ATOM 4319 N N . ASN B 1 178 ? -1.2 -24.703 -10.094 1 98.56 178 ASN B N 1
ATOM 4320 C CA . ASN B 1 178 ? -0.66 -25.062 -8.789 1 98.56 178 ASN B CA 1
ATOM 4321 C C . ASN B 1 178 ? -0.925 -23.969 -7.754 1 98.56 178 ASN B C 1
ATOM 4323 O O . ASN B 1 178 ? -0.782 -22.781 -8.047 1 98.56 178 ASN B O 1
ATOM 4327 N N . GLU B 1 179 ? -1.385 -24.391 -6.648 1 97.38 179 GLU B N 1
ATOM 4328 C CA . GLU B 1 179 ? -1.71 -23.422 -5.602 1 97.38 179 GLU B CA 1
ATOM 4329 C C . GLU B 1 179 ? -1.394 -23.984 -4.215 1 97.38 179 GLU B C 1
ATOM 4331 O O . GLU B 1 179 ? -1.683 -25.156 -3.932 1 97.38 179 GLU B O 1
ATOM 4336 N N . PHE B 1 180 ? -0.811 -23.141 -3.398 1 94.62 180 PHE B N 1
ATOM 4337 C CA . PHE B 1 180 ? -0.4 -23.516 -2.053 1 94.62 180 PHE B CA 1
ATOM 4338 C C . PHE B 1 180 ? -1.431 -23.062 -1.024 1 94.62 180 PHE B C 1
ATOM 4340 O O . PHE B 1 180 ? -1.668 -23.766 -0.034 1 94.62 180 PHE B O 1
ATOM 4347 N N . SER B 1 181 ? -2.064 -21.984 -1.156 1 95.44 181 SER B N 1
ATOM 4348 C CA . SER B 1 181 ? -2.967 -21.375 -0.184 1 95.44 181 SER B CA 1
ATOM 4349 C C . SER B 1 181 ? -4.301 -22.125 -0.13 1 95.44 181 SER B C 1
ATOM 4351 O O . SER B 1 181 ? -5.059 -22.109 -1.103 1 95.44 181 SER B O 1
ATOM 4353 N N . PHE B 1 182 ? -4.648 -22.578 1.053 1 94.56 182 PHE B N 1
ATOM 4354 C CA . PHE B 1 182 ? -5.93 -23.266 1.225 1 94.56 182 PHE B CA 1
ATOM 4355 C C . PHE B 1 182 ? -7.09 -22.297 1.007 1 94.56 182 PHE B C 1
ATOM 4357 O O . PHE B 1 182 ? -8.156 -22.703 0.537 1 94.56 182 PHE B O 1
ATOM 4364 N N . TYR B 1 183 ? -6.891 -21.016 1.312 1 96.56 183 TYR B N 1
ATOM 4365 C CA . TYR B 1 183 ? -7.922 -20.016 1.027 1 96.56 183 TYR B CA 1
ATOM 4366 C C . TYR B 1 183 ? -8.266 -20 -0.458 1 96.56 183 TYR B C 1
ATOM 4368 O O . TYR B 1 183 ? -9.438 -20.047 -0.832 1 96.56 183 TYR B O 1
ATOM 4376 N N . MET B 1 184 ? -7.223 -19.984 -1.272 1 97.38 184 MET B N 1
ATOM 4377 C CA . MET B 1 184 ? -7.391 -19.922 -2.721 1 97.38 184 MET B CA 1
ATOM 4378 C C . MET B 1 184 ? -7.918 -21.234 -3.27 1 97.38 184 MET B C 1
ATOM 4380 O O . MET B 1 184 ? -8.742 -21.25 -4.184 1 97.38 184 MET B O 1
ATOM 4384 N N . LEU B 1 185 ? -7.434 -22.344 -2.656 1 96.12 185 LEU B N 1
ATOM 4385 C CA . LEU B 1 185 ? -7.836 -23.656 -3.135 1 96.12 185 LEU B CA 1
ATOM 4386 C C . LEU B 1 185 ? -9.336 -23.875 -2.93 1 96.12 185 LEU B C 1
ATOM 4388 O O . LEU B 1 185 ? -10.016 -24.391 -3.816 1 96.12 185 LEU B O 1
ATOM 4392 N N . LEU B 1 186 ? -9.82 -23.516 -1.785 1 95.81 186 LEU B N 1
ATOM 4393 C CA . LEU B 1 186 ? -11.242 -23.641 -1.502 1 95.81 186 LEU B CA 1
ATOM 4394 C C . LEU B 1 186 ? -12.062 -22.781 -2.461 1 95.81 186 LEU B C 1
ATOM 4396 O O . LEU B 1 186 ? -13.07 -23.25 -3.01 1 95.81 186 LEU B O 1
ATOM 4400 N N . ALA B 1 187 ? -11.617 -21.594 -2.641 1 97.31 187 ALA B N 1
ATOM 4401 C CA . ALA B 1 187 ? -12.32 -20.656 -3.512 1 97.31 187 ALA B CA 1
ATOM 4402 C C . ALA B 1 187 ? -12.266 -21.109 -4.965 1 97.31 187 ALA B C 1
ATOM 4404 O O . ALA B 1 187 ? -13.266 -21.031 -5.684 1 97.31 187 ALA B O 1
ATOM 4405 N N . SER B 1 188 ? -11.109 -21.516 -5.426 1 96.81 188 SER B N 1
ATOM 4406 C CA . SER B 1 188 ? -10.977 -21.984 -6.801 1 96.81 188 SER B CA 1
ATOM 4407 C C . SER B 1 188 ? -11.82 -23.234 -7.051 1 96.81 188 SER B C 1
ATOM 4409 O O . SER B 1 188 ? -12.453 -23.359 -8.102 1 96.81 188 SER B O 1
ATOM 4411 N N . HIS B 1 189 ? -11.828 -24.156 -6.078 1 95.06 189 HIS B N 1
ATOM 4412 C CA . HIS B 1 189 ? -12.672 -25.328 -6.195 1 95.06 189 HIS B CA 1
ATOM 4413 C C . HIS B 1 189 ? -14.141 -24.953 -6.348 1 95.06 189 HIS B C 1
ATOM 4415 O O . HIS B 1 189 ? -14.844 -25.5 -7.195 1 95.06 189 HIS B O 1
ATOM 4421 N N . PHE B 1 190 ? -14.578 -24.094 -5.531 1 96.31 190 PHE B N 1
ATOM 4422 C CA . PHE B 1 190 ? -15.961 -23.641 -5.551 1 96.31 190 PHE B CA 1
ATOM 4423 C C . PHE B 1 190 ? -16.328 -23.078 -6.918 1 96.31 190 PHE B C 1
ATOM 4425 O O . PHE B 1 190 ? -17.312 -23.5 -7.523 1 96.31 190 PHE B O 1
ATOM 4432 N N . VAL B 1 191 ? -15.539 -22.109 -7.453 1 96.75 191 VAL B N 1
ATOM 4433 C CA . VAL B 1 191 ? -15.938 -21.391 -8.664 1 96.75 191 VAL B CA 1
ATOM 4434 C C . VAL B 1 191 ? -15.797 -22.312 -9.875 1 96.75 191 VAL B C 1
ATOM 4436 O O . VAL B 1 191 ? -16.609 -22.281 -10.789 1 96.75 191 VAL B O 1
ATOM 4439 N N . LEU B 1 192 ? -14.781 -23.172 -9.898 1 95.25 192 LEU B N 1
ATOM 4440 C CA . LEU B 1 192 ? -14.516 -24.031 -11.047 1 95.25 192 LEU B CA 1
ATOM 4441 C C . LEU B 1 192 ? -15.484 -25.203 -11.086 1 95.25 192 LEU B C 1
ATOM 4443 O O . LEU B 1 192 ? -15.812 -25.703 -12.164 1 95.25 192 LEU B O 1
ATOM 4447 N N . ASN B 1 193 ? -16.031 -25.594 -9.859 1 93.38 193 ASN B N 1
ATOM 4448 C CA . ASN B 1 193 ? -16.734 -26.875 -9.859 1 93.38 193 ASN B CA 1
ATOM 4449 C C . ASN B 1 193 ? -18.156 -26.734 -9.328 1 93.38 193 ASN B C 1
ATOM 4451 O O . ASN B 1 193 ? -18.984 -27.625 -9.492 1 93.38 193 ASN B O 1
ATOM 4455 N N . GLN B 1 194 ? -18.438 -25.641 -8.703 1 93.5 194 GLN B N 1
ATOM 4456 C CA . GLN B 1 194 ? -19.703 -25.625 -7.988 1 93.5 194 GLN B CA 1
ATOM 4457 C C . GLN B 1 194 ? -20.609 -24.516 -8.508 1 93.5 194 GLN B C 1
ATOM 4459 O O . GLN B 1 194 ? -21.734 -24.359 -8.047 1 93.5 194 GLN B O 1
ATOM 4464 N N . THR B 1 195 ? -20.125 -23.703 -9.398 1 94.56 195 THR B N 1
ATOM 4465 C CA . THR B 1 195 ? -20.984 -22.672 -9.984 1 94.56 195 THR B CA 1
ATOM 4466 C C . THR B 1 195 ? -21.766 -23.234 -11.172 1 94.56 195 THR B C 1
ATOM 4468 O O . THR B 1 195 ? -21.219 -24.016 -11.961 1 94.56 195 THR B O 1
ATOM 4471 N N . GLN B 1 196 ? -23.062 -22.859 -11.32 1 94.38 196 GLN B N 1
ATOM 4472 C CA . GLN B 1 196 ? -23.938 -23.484 -12.305 1 94.38 196 GLN B CA 1
ATOM 4473 C C . GLN B 1 196 ? -24.531 -22.438 -13.242 1 94.38 196 GLN B C 1
ATOM 4475 O O . GLN B 1 196 ? -25.062 -22.781 -14.305 1 94.38 196 GLN B O 1
ATOM 4480 N N . GLN B 1 197 ? -24.547 -21.219 -12.852 1 96.25 197 GLN B N 1
ATOM 4481 C CA . GLN B 1 197 ? -25.141 -20.156 -13.656 1 96.25 197 GLN B CA 1
ATOM 4482 C C . GLN B 1 197 ? -24.25 -18.922 -13.695 1 96.25 197 GLN B C 1
ATOM 4484 O O . GLN B 1 197 ? -23.5 -18.656 -12.758 1 96.25 197 GLN B O 1
ATOM 4489 N N . LEU B 1 198 ? -24.344 -18.25 -14.867 1 96.56 198 LEU B N 1
ATOM 4490 C CA . LEU B 1 198 ? -23.688 -16.953 -14.969 1 96.56 198 LEU B CA 1
ATOM 4491 C C . LEU B 1 198 ? -24.25 -15.969 -13.945 1 96.56 198 LEU B C 1
ATOM 4493 O O . LEU B 1 198 ? -25.469 -15.914 -13.734 1 96.56 198 LEU B O 1
ATOM 4497 N N . HIS B 1 199 ? -23.344 -15.234 -13.297 1 97.56 199 HIS B N 1
ATOM 4498 C CA . HIS B 1 199 ? -23.734 -14.211 -12.336 1 97.56 199 HIS B CA 1
ATOM 4499 C C . HIS B 1 199 ? -24.609 -14.797 -11.227 1 97.56 199 HIS B C 1
ATOM 4501 O O . HIS B 1 199 ? -25.578 -14.164 -10.789 1 97.56 199 HIS B O 1
ATOM 4507 N N . GLN B 1 200 ? -24.266 -16.016 -10.797 1 97.38 200 GLN B N 1
ATOM 4508 C CA . GLN B 1 200 ? -25.031 -16.766 -9.812 1 97.38 200 GLN B CA 1
ATOM 4509 C C . GLN B 1 200 ? -24.984 -16.094 -8.445 1 97.38 200 GLN B C 1
ATOM 4511 O O . GLN B 1 200 ? -25.953 -16.125 -7.703 1 97.38 200 GLN B O 1
ATOM 4516 N N . TYR B 1 201 ? -23.875 -15.484 -8.094 1 98 201 TYR B N 1
ATOM 4517 C CA . TYR B 1 201 ? -23.688 -14.922 -6.762 1 98 201 TYR B CA 1
ATOM 4518 C C . TYR B 1 201 ? -23.438 -13.414 -6.844 1 98 201 TYR B C 1
ATOM 4520 O O . TYR B 1 201 ? -22.844 -12.93 -7.805 1 98 201 TYR B O 1
ATOM 4528 N N . GLU B 1 202 ? -23.906 -12.742 -5.902 1 98.5 202 GLU B N 1
ATOM 4529 C CA . GLU B 1 202 ? -23.656 -11.312 -5.699 1 98.5 202 GLU B CA 1
ATOM 4530 C C . GLU B 1 202 ? -22.797 -11.078 -4.453 1 98.5 202 GLU B C 1
ATOM 4532 O O . GLU B 1 202 ? -23.188 -11.469 -3.352 1 98.5 202 GLU B O 1
ATOM 4537 N N . ILE B 1 203 ? -21.641 -10.477 -4.625 1 98.69 203 ILE B N 1
ATOM 4538 C CA . ILE B 1 203 ? -20.75 -10.258 -3.484 1 98.69 203 ILE B CA 1
ATOM 4539 C C . ILE B 1 203 ? -20.469 -8.766 -3.33 1 98.69 203 ILE B C 1
ATOM 4541 O O . ILE B 1 203 ? -20.703 -7.984 -4.254 1 98.69 203 ILE B O 1
ATOM 4545 N N . PHE B 1 204 ? -19.984 -8.375 -2.195 1 98.62 204 PHE B N 1
ATOM 4546 C CA . PHE B 1 204 ? -19.703 -6.992 -1.831 1 98.62 204 PHE B CA 1
ATOM 4547 C C . PHE B 1 204 ? -18.281 -6.852 -1.293 1 98.62 204 PHE B C 1
ATOM 4549 O O . PHE B 1 204 ? -18.078 -6.758 -0.081 1 98.62 204 PHE B O 1
ATOM 4556 N N . PRO B 1 205 ? -17.312 -6.723 -2.193 1 98.12 205 PRO B N 1
ATOM 4557 C CA . PRO B 1 205 ? -15.898 -6.859 -1.824 1 98.12 205 PRO B CA 1
ATOM 4558 C C . PRO B 1 205 ? -15.352 -5.617 -1.127 1 98.12 205 PRO B C 1
ATOM 4560 O O . PRO B 1 205 ? -14.305 -5.684 -0.473 1 98.12 205 PRO B O 1
ATOM 4563 N N . TRP B 1 206 ? -16.016 -4.449 -1.171 1 97.81 206 TRP B N 1
ATOM 4564 C CA . TRP B 1 206 ? -15.375 -3.189 -0.816 1 97.81 206 TRP B CA 1
ATOM 4565 C C . TRP B 1 206 ? -15.922 -2.643 0.496 1 97.81 206 TRP B C 1
ATOM 4567 O O . TRP B 1 206 ? -15.539 -1.56 0.938 1 97.81 206 TRP B O 1
ATOM 4577 N N . ILE B 1 207 ? -16.75 -3.391 1.17 1 98.25 207 ILE B N 1
ATOM 4578 C CA . ILE B 1 207 ? -17.516 -2.857 2.287 1 98.25 207 ILE B CA 1
ATOM 4579 C C . ILE B 1 207 ? -16.688 -2.922 3.566 1 98.25 207 ILE B C 1
ATOM 4581 O O . ILE B 1 207 ? -17.109 -2.42 4.613 1 98.25 207 ILE B O 1
ATOM 4585 N N . HIS B 1 208 ? -15.477 -3.512 3.531 1 97.44 208 HIS B N 1
ATOM 4586 C CA . HIS B 1 208 ? -14.758 -3.846 4.754 1 97.44 208 HIS B CA 1
ATOM 4587 C C . HIS B 1 208 ? -13.891 -2.68 5.215 1 97.44 208 HIS B C 1
ATOM 4589 O O . HIS B 1 208 ? -13.305 -2.73 6.301 1 97.44 208 HIS B O 1
ATOM 4595 N N . SER B 1 209 ? -13.773 -1.631 4.465 1 97.12 209 SER B N 1
ATOM 4596 C CA . SER B 1 209 ? -13.086 -0.396 4.836 1 97.12 209 SER B CA 1
ATOM 4597 C C . SER B 1 209 ? -13.852 0.828 4.344 1 97.12 209 SER B C 1
ATOM 4599 O O . SER B 1 209 ? -14.367 0.836 3.225 1 97.12 209 SER B O 1
ATOM 4601 N N . PHE B 1 210 ? -13.914 1.827 5.172 1 98.12 210 PHE B N 1
ATOM 4602 C CA . PHE B 1 210 ? -14.57 3.074 4.797 1 98.12 210 PHE B CA 1
ATOM 4603 C C . PHE B 1 210 ? -13.555 4.082 4.266 1 98.12 210 PHE B C 1
ATOM 4605 O O . PHE B 1 210 ? -13.93 5.164 3.811 1 98.12 210 PHE B O 1
ATOM 4612 N N . SER B 1 211 ? -12.281 3.719 4.211 1 98.06 211 SER B N 1
ATOM 4613 C CA . SER B 1 211 ? -11.219 4.605 3.736 1 98.06 211 SER B CA 1
ATOM 4614 C C . SER B 1 211 ? -11.227 4.711 2.215 1 98.06 211 SER B C 1
ATOM 4616 O O . SER B 1 211 ? -11.586 3.754 1.522 1 98.06 211 SER B O 1
ATOM 4618 N N . ASN B 1 212 ? -10.875 5.918 1.758 1 98 212 ASN B N 1
ATOM 4619 C CA . ASN B 1 212 ? -10.594 6.16 0.347 1 98 212 ASN B CA 1
ATOM 4620 C C . ASN B 1 212 ? -11.805 5.848 -0.527 1 98 212 ASN B C 1
ATOM 4622 O O . ASN B 1 212 ? -11.656 5.332 -1.638 1 98 212 ASN B O 1
ATOM 4626 N N . SER B 1 213 ? -12.961 6.074 -0 1 97.69 213 SER B N 1
ATOM 4627 C CA . SER B 1 213 ? -14.18 5.91 -0.776 1 97.69 213 SER B CA 1
ATOM 4628 C C . SER B 1 213 ? -14.688 7.25 -1.303 1 97.69 213 SER B C 1
ATOM 4630 O O . SER B 1 213 ? -14.734 8.234 -0.565 1 97.69 213 SER B O 1
ATOM 4632 N N . THR B 1 214 ? -15.094 7.273 -2.539 1 97.69 214 THR B N 1
ATOM 4633 C CA . THR B 1 214 ? -15.602 8.508 -3.125 1 97.69 214 THR B CA 1
ATOM 4634 C C . THR B 1 214 ? -17.062 8.742 -2.732 1 97.69 214 THR B C 1
ATOM 4636 O O . THR B 1 214 ? -17.516 9.883 -2.676 1 97.69 214 THR B O 1
ATOM 4639 N N . SER B 1 215 ? -17.734 7.586 -2.553 1 97.56 215 SER B N 1
ATOM 4640 C CA . SER B 1 215 ? -19.141 7.668 -2.166 1 97.56 215 SER B CA 1
ATOM 4641 C C . SER B 1 215 ? -19.609 6.371 -1.511 1 97.56 215 SER B C 1
ATOM 4643 O O . SER B 1 215 ? -18.969 5.328 -1.652 1 97.56 215 SER B O 1
ATOM 4645 N N . THR B 1 216 ? -20.688 6.496 -0.801 1 96.31 216 THR B N 1
ATOM 4646 C CA . THR B 1 216 ? -21.281 5.316 -0.181 1 96.31 216 THR B CA 1
ATOM 4647 C C . THR B 1 216 ? -21.75 4.324 -1.243 1 96.31 216 THR B C 1
ATOM 4649 O O . THR B 1 216 ? -21.656 3.109 -1.042 1 96.31 216 THR B O 1
ATOM 4652 N N . ASP B 1 217 ? -22.156 4.836 -2.371 1 96.31 217 ASP B N 1
ATOM 4653 C CA . ASP B 1 217 ? -22.578 3.963 -3.463 1 96.31 217 ASP B CA 1
ATOM 4654 C C . ASP B 1 217 ? -21.422 3.088 -3.943 1 96.31 217 ASP B C 1
ATOM 4656 O O . ASP B 1 217 ? -21.609 1.903 -4.23 1 96.31 217 ASP B O 1
ATOM 4660 N N . VAL B 1 218 ? -20.312 3.672 -4.039 1 95.56 218 VAL B N 1
ATOM 4661 C CA . VAL B 1 218 ? -19.141 2.928 -4.469 1 95.56 218 VAL B CA 1
ATOM 4662 C C . VAL B 1 218 ? -18.781 1.878 -3.418 1 95.56 218 VAL B C 1
ATOM 4664 O O . VAL B 1 218 ? -18.5 0.728 -3.758 1 95.56 218 VAL B O 1
ATOM 4667 N N . LEU B 1 219 ? -18.859 2.264 -2.199 1 96.94 219 LEU B N 1
ATOM 4668 C CA . LEU B 1 219 ? -18.578 1.385 -1.072 1 96.94 219 LEU B CA 1
ATOM 4669 C C . LEU B 1 219 ? -19.5 0.169 -1.074 1 96.94 219 LEU B C 1
ATOM 4671 O O . LEU B 1 219 ? -19.047 -0.954 -0.828 1 96.94 219 LEU B O 1
ATOM 4675 N N . LEU B 1 220 ? -20.75 0.366 -1.404 1 98 220 LEU B N 1
ATOM 4676 C CA . LEU B 1 220 ? -21.781 -0.658 -1.271 1 98 220 LEU B CA 1
ATOM 4677 C C . LEU B 1 220 ? -21.984 -1.394 -2.59 1 98 220 LEU B C 1
ATOM 4679 O O . LEU B 1 220 ? -22.875 -2.244 -2.697 1 98 220 LEU B O 1
ATOM 4683 N N . SER B 1 221 ? -21.172 -1.052 -3.578 1 97.25 221 SER B N 1
ATOM 4684 C CA . SER B 1 221 ? -21.375 -1.626 -4.902 1 97.25 221 SER B CA 1
ATOM 4685 C C . SER B 1 221 ? -21.188 -3.141 -4.883 1 97.25 221 SER B C 1
ATOM 4687 O O . SER B 1 221 ? -20.312 -3.656 -4.203 1 97.25 221 SER B O 1
ATOM 4689 N N . SER B 1 222 ? -22.031 -3.842 -5.578 1 97.75 222 SER B N 1
ATOM 4690 C CA . SER B 1 222 ? -21.969 -5.297 -5.676 1 97.75 222 SER B CA 1
ATOM 4691 C C . SER B 1 222 ? -21.234 -5.738 -6.938 1 97.75 222 SER B C 1
ATOM 4693 O O . SER B 1 222 ? -21.094 -4.965 -7.887 1 97.75 222 SER B O 1
ATOM 4695 N N . VAL B 1 223 ? -20.75 -6.883 -6.922 1 98.38 223 VAL B N 1
ATOM 4696 C CA . VAL B 1 223 ? -20.141 -7.555 -8.062 1 98.38 223 VAL B CA 1
ATOM 4697 C C . VAL B 1 223 ? -20.75 -8.945 -8.227 1 98.38 223 VAL B C 1
ATOM 4699 O O . VAL B 1 223 ? -20.938 -9.672 -7.25 1 98.38 223 VAL B O 1
ATOM 4702 N N . ARG B 1 224 ? -21.109 -9.266 -9.43 1 98.5 224 ARG B N 1
ATOM 4703 C CA . ARG B 1 224 ? -21.688 -10.586 -9.68 1 98.5 224 ARG B CA 1
ATOM 4704 C C . ARG B 1 224 ? -20.656 -11.539 -10.266 1 98.5 224 ARG B C 1
ATOM 4706 O O . ARG B 1 224 ? -19.828 -11.141 -11.086 1 98.5 224 ARG B O 1
ATOM 4713 N N . ILE B 1 225 ? -20.719 -12.758 -9.812 1 98.38 225 ILE B N 1
ATOM 4714 C CA . ILE B 1 225 ? -19.797 -13.781 -10.266 1 98.38 225 ILE B CA 1
ATOM 4715 C C . ILE B 1 225 ? -20.547 -15.094 -10.484 1 98.38 225 ILE B C 1
ATOM 4717 O O . ILE B 1 225 ? -21.578 -15.336 -9.867 1 98.38 225 ILE B O 1
ATOM 4721 N N . PRO B 1 226 ? -20.109 -15.938 -11.32 1 98 226 PRO B N 1
ATOM 4722 C CA . PRO B 1 226 ? -18.984 -15.711 -12.234 1 98 226 PRO B CA 1
ATOM 4723 C C . PRO B 1 226 ? -19.406 -15.055 -13.539 1 98 226 PRO B C 1
ATOM 4725 O O . PRO B 1 226 ? -20.594 -15.055 -13.883 1 98 226 PRO B O 1
ATOM 4728 N N . ASP B 1 227 ? -18.484 -14.43 -14.242 1 97.75 227 ASP B N 1
ATOM 4729 C CA . ASP B 1 227 ? -18.781 -13.797 -15.516 1 97.75 227 ASP B CA 1
ATOM 4730 C C . ASP B 1 227 ? -18.656 -14.797 -16.672 1 97.75 227 ASP B C 1
ATOM 4732 O O . ASP B 1 227 ? -19.062 -14.5 -17.797 1 97.75 227 ASP B O 1
ATOM 4736 N N . VAL B 1 228 ? -18.141 -15.953 -16.375 1 96.25 228 VAL B N 1
ATOM 4737 C CA . VAL B 1 228 ? -18.109 -17.078 -17.297 1 96.25 228 VAL B CA 1
ATOM 4738 C C . VAL B 1 228 ? -18.344 -18.391 -16.531 1 96.25 228 VAL B C 1
ATOM 4740 O O . VAL B 1 228 ? -17.938 -18.5 -15.375 1 96.25 228 VAL B O 1
ATOM 4743 N N . LEU B 1 229 ? -19.094 -19.266 -17.031 1 93.75 229 LEU B N 1
ATOM 4744 C CA . LEU B 1 229 ? -19.25 -20.562 -16.406 1 93.75 229 LEU B CA 1
ATOM 4745 C C . LEU B 1 229 ? -18.062 -21.469 -16.719 1 93.75 229 LEU B C 1
ATOM 4747 O O . LEU B 1 229 ? -17.766 -21.734 -17.891 1 93.75 229 LEU B O 1
ATOM 4751 N N . PRO B 1 230 ? -17.484 -21.688 -15.523 1 87.31 230 PRO B N 1
ATOM 4752 C CA . PRO B 1 230 ? -16.391 -22.609 -15.781 1 87.31 230 PRO B CA 1
ATOM 4753 C C . PRO B 1 230 ? -16.875 -23.953 -16.312 1 87.31 230 PRO B C 1
ATOM 4755 O O . PRO B 1 230 ? -18 -24.375 -16.031 1 87.31 230 PRO B O 1
ATOM 4758 N N . GLY B 1 231 ? -16.312 -24.406 -17.234 1 79.12 231 GLY B N 1
ATOM 4759 C CA . GLY B 1 231 ? -16.734 -25.609 -17.938 1 79.12 231 GLY B CA 1
ATOM 4760 C C . GLY B 1 231 ? -16.625 -25.516 -19.438 1 79.12 231 GLY B C 1
ATOM 4761 O O . GLY B 1 231 ? -16.141 -24.5 -19.969 1 79.12 231 GLY B O 1
ATOM 4762 N N . ASP B 1 232 ? -16.75 -26.469 -20.094 1 82.38 232 ASP B N 1
ATOM 4763 C CA . ASP B 1 232 ? -16.656 -26.547 -21.547 1 82.38 232 ASP B CA 1
ATOM 4764 C C . ASP B 1 232 ? -15.195 -26.531 -22 1 82.38 232 ASP B C 1
ATOM 4766 O O . ASP B 1 232 ? -14.828 -25.75 -22.891 1 82.38 232 ASP B O 1
ATOM 4770 N N . VAL B 1 233 ? -14.523 -27.141 -21.234 1 88.06 233 VAL B N 1
ATOM 4771 C CA . VAL B 1 233 ? -13.133 -27.344 -21.594 1 88.06 233 VAL B CA 1
ATOM 4772 C C . VAL B 1 233 ? -13.039 -28.266 -22.812 1 88.06 233 VAL B C 1
ATOM 4774 O O . VAL B 1 233 ? -13.789 -29.234 -22.906 1 88.06 233 VAL B O 1
ATOM 4777 N N . PRO B 1 234 ? -12.219 -27.812 -23.75 1 91.38 234 PRO B N 1
ATOM 4778 C CA . PRO B 1 234 ? -12.062 -28.688 -24.906 1 91.38 234 PRO B CA 1
ATOM 4779 C C . PRO B 1 234 ? -11.75 -30.125 -24.516 1 91.38 234 PRO B C 1
ATOM 4781 O O . PRO B 1 234 ? -10.977 -30.359 -23.578 1 91.38 234 PRO B O 1
ATOM 4784 N N . ARG B 1 235 ? -12.297 -31.078 -25.219 1 91 235 ARG B N 1
ATOM 4785 C CA . ARG B 1 235 ? -12.156 -32.5 -24.906 1 91 235 ARG B CA 1
ATOM 4786 C C . ARG B 1 235 ? -10.711 -32.938 -25.062 1 91 235 ARG B C 1
ATOM 4788 O O . ARG B 1 235 ? -10.281 -33.906 -24.406 1 91 235 ARG B O 1
ATOM 4795 N N . THR B 1 236 ? -10.016 -32.25 -25.859 1 93 236 THR B N 1
ATOM 4796 C CA . THR B 1 236 ? -8.648 -32.656 -26.156 1 93 236 THR B CA 1
ATOM 4797 C C . THR B 1 236 ? -7.676 -32.125 -25.109 1 93 236 THR B C 1
ATOM 4799 O O . THR B 1 236 ? -6.508 -32.531 -25.094 1 93 236 THR B O 1
ATOM 4802 N N . ALA B 1 237 ? -8.148 -31.266 -24.297 1 93.62 237 ALA B N 1
ATOM 4803 C CA . ALA B 1 237 ? -7.262 -30.609 -23.328 1 93.62 237 ALA B CA 1
ATOM 4804 C C . ALA B 1 237 ? -7.5 -31.141 -21.922 1 93.62 237 ALA B C 1
ATOM 4806 O O . ALA B 1 237 ? -8.641 -31.391 -21.531 1 93.62 237 ALA B O 1
ATOM 4807 N N . ASP B 1 238 ? -6.422 -31.281 -21.172 1 95.25 238 ASP B N 1
ATOM 4808 C CA . ASP B 1 238 ? -6.5 -31.641 -19.766 1 95.25 238 ASP B CA 1
ATOM 4809 C C . ASP B 1 238 ? -6.426 -30.391 -18.875 1 95.25 238 ASP B C 1
ATOM 4811 O O . ASP B 1 238 ? -5.594 -29.516 -19.109 1 95.25 238 ASP B O 1
ATOM 4815 N N . PHE B 1 239 ? -7.34 -30.297 -17.984 1 96.06 239 PHE B N 1
ATOM 4816 C CA . PHE B 1 239 ? -7.359 -29.188 -17.031 1 96.06 239 PHE B CA 1
ATOM 4817 C C . PHE B 1 239 ? -7.305 -29.719 -15.602 1 96.06 239 PHE B C 1
ATOM 4819 O O . PHE B 1 239 ? -8.172 -30.484 -15.188 1 96.06 239 PHE B O 1
ATOM 4826 N N . SER B 1 240 ? -6.277 -29.344 -14.852 1 95.94 240 SER B N 1
ATOM 4827 C CA . SER B 1 240 ? -6.18 -29.828 -13.477 1 95.94 240 SER B CA 1
ATOM 4828 C C . SER B 1 240 ? -5.609 -28.75 -12.562 1 95.94 240 SER B C 1
ATOM 4830 O O . SER B 1 240 ? -4.977 -27.797 -13.031 1 95.94 240 SER B O 1
ATOM 4832 N N . MET B 1 241 ? -5.934 -28.797 -11.32 1 95.75 241 MET B N 1
ATOM 4833 C CA . MET B 1 241 ? -5.375 -27.984 -10.242 1 95.75 241 MET B CA 1
ATOM 4834 C C . MET B 1 241 ? -4.66 -28.859 -9.219 1 95.75 241 MET B C 1
ATOM 4836 O O . MET B 1 241 ? -5.23 -29.828 -8.711 1 95.75 241 MET B O 1
ATOM 4840 N N . VAL B 1 242 ? -3.461 -28.516 -8.906 1 96.62 242 VAL B N 1
ATOM 4841 C CA . VAL B 1 242 ? -2.686 -29.281 -7.945 1 96.62 242 VAL B CA 1
ATOM 4842 C C . VAL B 1 242 ? -2.377 -28.438 -6.719 1 96.62 242 VAL B C 1
ATOM 4844 O O . VAL B 1 242 ? -1.905 -27.297 -6.848 1 96.62 242 VAL B O 1
ATOM 4847 N N . ALA B 1 243 ? -2.656 -28.984 -5.523 1 95.06 243 ALA B N 1
ATOM 4848 C CA . ALA B 1 243 ? -2.363 -28.312 -4.262 1 95.06 243 ALA B CA 1
ATOM 4849 C C . ALA B 1 243 ? -0.953 -28.641 -3.779 1 95.06 243 ALA B C 1
ATOM 4851 O O . ALA B 1 243 ? -0.49 -29.781 -3.924 1 95.06 243 ALA B O 1
ATOM 4852 N N . GLY B 1 244 ? -0.275 -27.641 -3.203 1 94.69 244 GLY B N 1
ATOM 4853 C CA . GLY B 1 244 ? 1.011 -27.906 -2.576 1 94.69 244 GLY B CA 1
ATOM 4854 C C . GLY B 1 244 ? 2.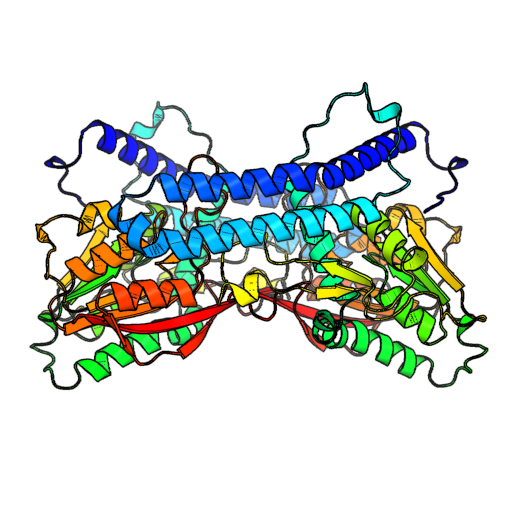057 -26.859 -2.896 1 94.69 244 GLY B C 1
ATOM 4855 O O . GLY B 1 244 ? 1.827 -25.984 -3.73 1 94.69 244 GLY B O 1
ATOM 4856 N N . ASP B 1 245 ? 3.057 -27 -2.242 1 95.44 245 ASP B N 1
ATOM 4857 C CA . ASP B 1 245 ? 4.195 -26.109 -2.473 1 95.44 245 ASP B CA 1
ATOM 4858 C C . ASP B 1 245 ? 4.844 -26.391 -3.826 1 95.44 245 ASP B C 1
ATOM 4860 O O . ASP B 1 245 ? 5.062 -27.547 -4.188 1 95.44 245 ASP B O 1
ATOM 4864 N N . PHE B 1 246 ? 5.156 -25.359 -4.57 1 98 246 PHE B N 1
ATOM 4865 C CA . PHE B 1 246 ? 5.707 -25.453 -5.918 1 98 246 PHE B CA 1
ATOM 4866 C C . PHE B 1 246 ? 6.969 -26.312 -5.922 1 98 246 PHE B C 1
ATOM 4868 O O . PHE B 1 246 ? 7.109 -27.219 -6.746 1 98 246 PHE B O 1
ATOM 4875 N N . CYS B 1 247 ? 7.891 -26.047 -4.996 1 97.25 247 CYS B N 1
ATOM 4876 C CA . CYS B 1 247 ? 9.172 -26.75 -4.965 1 97.25 247 CYS B CA 1
ATOM 4877 C C . CYS B 1 247 ? 8.977 -28.219 -4.598 1 97.25 247 CYS B C 1
ATOM 4879 O O . CYS B 1 247 ? 9.641 -29.094 -5.156 1 97.25 247 CYS B O 1
ATOM 4881 N N . GLU B 1 248 ? 8.078 -28.469 -3.688 1 95.38 248 GLU B N 1
ATOM 4882 C CA . GLU B 1 248 ? 7.84 -29.844 -3.242 1 95.38 248 GLU B CA 1
ATOM 4883 C C . GLU B 1 248 ? 7.168 -30.672 -4.336 1 95.38 248 GLU B C 1
ATOM 4885 O O . GLU B 1 248 ? 7.531 -31.828 -4.555 1 95.38 248 GLU B O 1
ATOM 4890 N N . VAL B 1 249 ? 6.23 -30.062 -5.023 1 96.62 249 VAL B N 1
ATOM 4891 C CA . VAL B 1 249 ? 5.461 -30.797 -6.027 1 96.62 249 VAL B CA 1
ATOM 4892 C C . VAL B 1 249 ? 6.309 -30.984 -7.285 1 96.62 249 VAL B C 1
ATOM 4894 O O . VAL B 1 249 ? 6.508 -32.125 -7.738 1 96.62 249 VAL B O 1
ATOM 4897 N N . TYR B 1 250 ? 6.934 -29.969 -7.801 1 98 250 TYR B N 1
ATOM 4898 C CA . TYR B 1 250 ? 7.512 -30.016 -9.141 1 98 250 TYR B CA 1
ATOM 4899 C C . TYR B 1 250 ? 9.016 -30.234 -9.07 1 98 250 TYR B C 1
ATOM 4901 O O . TYR B 1 250 ? 9.68 -30.375 -10.109 1 98 250 TYR B O 1
ATOM 4909 N N . GLY B 1 251 ? 9.523 -30.312 -7.816 1 95.5 251 GLY B N 1
ATOM 4910 C CA . GLY B 1 251 ? 10.922 -30.688 -7.645 1 95.5 251 GLY B CA 1
ATOM 4911 C C . GLY B 1 251 ? 11.156 -32.188 -7.832 1 95.5 251 GLY B C 1
ATOM 4912 O O . GLY B 1 251 ? 12.305 -32.625 -7.953 1 95.5 251 GLY B O 1
ATOM 4913 N N . GLU B 1 252 ? 10.148 -32.938 -7.965 1 94.38 252 GLU B N 1
ATOM 4914 C CA . GLU B 1 252 ? 10.242 -34.375 -8.094 1 94.38 252 GLU B CA 1
ATOM 4915 C C . GLU B 1 252 ? 10.688 -34.781 -9.5 1 94.38 252 GLU B C 1
ATOM 4917 O O . GLU B 1 252 ? 10.422 -34.062 -10.469 1 94.38 252 GLU B O 1
ATOM 4922 N N . GLU B 1 253 ? 11.211 -35.938 -9.656 1 95.38 253 GLU B N 1
ATOM 4923 C CA . GLU B 1 253 ? 11.82 -36.406 -10.891 1 95.38 253 GLU B CA 1
ATOM 4924 C C . GLU B 1 253 ? 10.773 -36.625 -11.977 1 95.38 253 GLU B C 1
ATOM 4926 O O . GLU B 1 253 ? 11.062 -36.469 -13.172 1 95.38 253 GLU B O 1
ATOM 4931 N N . GLU B 1 254 ? 9.586 -36.875 -11.547 1 95.12 254 GLU B N 1
ATOM 4932 C CA . GLU B 1 254 ? 8.539 -37.188 -12.508 1 95.12 254 GLU B CA 1
ATOM 4933 C C . GLU B 1 254 ? 8.195 -36 -13.383 1 95.12 254 GLU B C 1
ATOM 4935 O O . GLU B 1 254 ? 7.594 -36.125 -14.453 1 95.12 254 GLU B O 1
ATOM 4940 N N . HIS B 1 255 ? 8.594 -34.844 -12.992 1 97.38 255 HIS B N 1
ATOM 4941 C CA . HIS B 1 255 ? 8.234 -33.625 -13.719 1 97.38 255 HIS B CA 1
ATOM 4942 C C . HIS B 1 255 ? 9.367 -33.188 -14.633 1 97.38 255 HIS B C 1
ATOM 4944 O O . HIS B 1 255 ? 9.219 -32.219 -15.383 1 97.38 255 HIS B O 1
ATOM 4950 N N . ILE B 1 256 ? 10.484 -33.844 -14.609 1 98.25 256 ILE B N 1
ATOM 4951 C CA . ILE B 1 256 ? 11.633 -33.469 -15.422 1 98.25 256 ILE B CA 1
ATOM 4952 C C . ILE B 1 256 ? 11.234 -33.438 -16.891 1 98.25 256 ILE B C 1
ATOM 4954 O O . ILE B 1 256 ? 10.727 -34.406 -17.422 1 98.25 256 ILE B O 1
ATOM 4958 N N . GLU B 1 257 ? 11.391 -32.281 -17.516 1 98.31 257 GLU B N 1
ATOM 4959 C CA . GLU B 1 257 ? 11.141 -32.062 -18.938 1 98.31 257 GLU B CA 1
ATOM 4960 C C . GLU B 1 257 ? 9.758 -32.562 -19.344 1 98.31 257 GLU B C 1
ATOM 4962 O O . GLU B 1 257 ? 9.617 -33.25 -20.359 1 98.31 257 GLU B O 1
ATOM 4967 N N . SER B 1 258 ? 8.789 -32.219 -18.516 1 98.31 258 SER B N 1
ATOM 4968 C CA . SER B 1 258 ? 7.434 -32.688 -18.734 1 98.31 258 SER B CA 1
ATOM 4969 C C . SER B 1 258 ? 6.527 -31.578 -19.25 1 98.31 258 SER B C 1
ATOM 4971 O O . SER B 1 258 ? 5.391 -31.828 -19.656 1 98.31 258 SER B O 1
ATOM 4973 N N . TRP B 1 259 ? 7.02 -30.359 -19.297 1 98.81 259 TRP B N 1
ATOM 4974 C CA . TRP B 1 259 ? 6.164 -29.219 -19.609 1 98.81 259 TRP B CA 1
ATOM 4975 C C . TRP B 1 259 ? 6.68 -28.469 -20.828 1 98.81 259 TRP B C 1
ATOM 4977 O O . TRP B 1 259 ? 7.891 -28.312 -21 1 98.81 259 TRP B O 1
ATOM 4987 N N . ASP B 1 260 ? 5.781 -28.016 -21.656 1 98.75 260 ASP B N 1
ATOM 4988 C CA . ASP B 1 260 ? 6.125 -27.203 -22.812 1 98.75 260 ASP B CA 1
ATOM 4989 C C . ASP B 1 260 ? 6.25 -25.734 -22.438 1 98.75 260 ASP B C 1
ATOM 4991 O O . ASP B 1 260 ? 7.078 -25 -22.984 1 98.75 260 ASP B O 1
ATOM 4995 N N . VAL B 1 261 ? 5.383 -25.281 -21.531 1 98.94 261 VAL B N 1
ATOM 4996 C CA . VAL B 1 261 ? 5.328 -23.875 -21.125 1 98.94 261 VAL B CA 1
ATOM 4997 C C . VAL B 1 261 ? 5.113 -23.781 -19.625 1 98.94 261 VAL B C 1
ATOM 4999 O O . VAL B 1 261 ? 4.332 -24.531 -19.047 1 98.94 261 VAL B O 1
ATOM 5002 N N . VAL B 1 262 ? 5.797 -22.875 -18.953 1 98.94 262 VAL B N 1
ATOM 5003 C CA . VAL B 1 262 ? 5.527 -22.453 -17.578 1 98.94 262 VAL B CA 1
ATOM 5004 C C . VAL B 1 262 ? 5.148 -20.984 -17.562 1 98.94 262 VAL B C 1
ATOM 5006 O O . VAL B 1 262 ? 5.859 -20.141 -18.125 1 98.94 262 VAL B O 1
ATOM 5009 N N . VAL B 1 263 ? 4.027 -20.656 -16.984 1 98.94 263 VAL B N 1
ATOM 5010 C CA . VAL B 1 263 ? 3.549 -19.281 -16.891 1 98.94 263 VAL B CA 1
ATOM 5011 C C . VAL B 1 263 ? 3.58 -18.828 -15.43 1 98.94 263 VAL B C 1
ATOM 5013 O O . VAL B 1 263 ? 2.895 -19.391 -14.578 1 98.94 263 VAL B O 1
ATOM 5016 N N . THR B 1 264 ? 4.391 -17.875 -15.133 1 98.94 264 THR B N 1
ATOM 5017 C CA . THR B 1 264 ? 4.43 -17.281 -13.805 1 98.94 264 THR B CA 1
ATOM 5018 C C . THR B 1 264 ? 3.816 -15.883 -13.82 1 98.94 264 THR B C 1
ATOM 5020 O O . THR B 1 264 ? 4.41 -14.945 -14.352 1 98.94 264 THR B O 1
ATOM 5023 N N . CYS B 1 265 ? 2.676 -15.742 -13.312 1 98.81 265 CYS B N 1
ATOM 5024 C CA . CYS B 1 265 ? 1.941 -14.492 -13.203 1 98.81 265 CYS B CA 1
ATOM 5025 C C . CYS B 1 265 ? 1.768 -14.086 -11.742 1 98.81 265 CYS B C 1
ATOM 5027 O O . CYS B 1 265 ? 0.997 -14.703 -11.008 1 98.81 265 CYS B O 1
ATOM 5029 N N . PHE B 1 266 ? 2.484 -13 -11.281 1 98.31 266 PHE B N 1
ATOM 5030 C CA . PHE B 1 266 ? 2.51 -12.602 -9.883 1 98.31 266 PHE B CA 1
ATOM 5031 C C . PHE B 1 266 ? 2.871 -13.789 -8.992 1 98.31 266 PHE B C 1
ATOM 5033 O O . PHE B 1 266 ? 2.18 -14.07 -8.008 1 98.31 266 PHE B O 1
ATOM 5040 N N . PHE B 1 267 ? 4.031 -14.43 -9.297 1 98.75 267 PHE B N 1
ATOM 5041 C CA . PHE B 1 267 ? 4.324 -15.68 -8.602 1 98.75 267 PHE B CA 1
ATOM 5042 C C . PHE B 1 267 ? 5.75 -15.68 -8.062 1 98.75 267 PHE B C 1
ATOM 5044 O O . PHE B 1 267 ? 6 -16.156 -6.953 1 98.75 267 PHE B O 1
ATOM 5051 N N . MET B 1 268 ? 6.684 -15.141 -8.773 1 98.81 268 MET B N 1
ATOM 5052 C CA . MET B 1 268 ? 8.102 -15.328 -8.477 1 98.81 268 MET B CA 1
ATOM 5053 C C . MET B 1 268 ? 8.461 -14.711 -7.125 1 98.81 268 MET B C 1
ATOM 5055 O O . MET B 1 268 ? 9.336 -15.211 -6.422 1 98.81 268 MET B O 1
ATOM 5059 N N . ASP B 1 269 ? 7.695 -13.648 -6.754 1 98.12 269 ASP B N 1
ATOM 5060 C CA . ASP B 1 269 ? 8.016 -12.938 -5.516 1 98.12 269 ASP B CA 1
ATOM 5061 C C . ASP B 1 269 ? 7.5 -13.703 -4.301 1 98.12 269 ASP B C 1
ATOM 5063 O O . ASP B 1 269 ? 7.723 -13.289 -3.16 1 98.12 269 ASP B O 1
ATOM 5067 N N . THR B 1 270 ? 6.84 -14.859 -4.52 1 97.75 270 THR B N 1
ATOM 5068 C CA . THR B 1 270 ? 6.391 -15.703 -3.42 1 97.75 270 THR B CA 1
ATOM 5069 C C . THR B 1 270 ? 7.516 -16.609 -2.939 1 97.75 270 THR B C 1
ATOM 5071 O O . THR B 1 270 ? 7.406 -17.25 -1.888 1 97.75 270 THR B O 1
ATOM 5074 N N . ALA B 1 271 ? 8.617 -16.688 -3.623 1 97.88 271 ALA B N 1
ATOM 5075 C CA . ALA B 1 271 ? 9.711 -17.609 -3.33 1 97.88 271 ALA B CA 1
ATOM 5076 C C . ALA B 1 271 ? 10.5 -17.156 -2.102 1 97.88 271 ALA B C 1
ATOM 5078 O O . ALA B 1 271 ? 10.766 -15.961 -1.932 1 97.88 271 ALA B O 1
ATOM 5079 N N . LYS B 1 272 ? 10.805 -18.156 -1.32 1 97.69 272 LYS B N 1
ATOM 5080 C CA . LYS B 1 272 ? 11.812 -17.891 -0.292 1 97.69 272 LYS B CA 1
ATOM 5081 C C . LYS B 1 272 ? 13.203 -17.766 -0.902 1 97.69 272 LYS B C 1
ATOM 5083 O O . LYS B 1 272 ? 13.938 -16.812 -0.588 1 97.69 272 LYS B O 1
ATOM 5088 N N . ASN B 1 273 ? 13.516 -18.672 -1.682 1 98.25 273 ASN B N 1
ATOM 5089 C CA . ASN B 1 273 ? 14.703 -18.672 -2.525 1 98.25 273 ASN B CA 1
ATOM 5090 C C . ASN B 1 273 ? 14.344 -18.656 -4.008 1 98.25 273 ASN B C 1
ATOM 5092 O O . ASN B 1 273 ? 14.078 -19.719 -4.586 1 98.25 273 ASN B O 1
ATOM 5096 N N . ILE B 1 274 ? 14.43 -17.516 -4.648 1 98.56 274 ILE B N 1
ATOM 5097 C CA . ILE B 1 274 ? 13.938 -17.312 -6.008 1 98.56 274 ILE B CA 1
ATOM 5098 C C . ILE B 1 274 ? 14.805 -18.094 -6.988 1 98.56 274 ILE B C 1
ATOM 5100 O O . ILE B 1 274 ? 14.336 -18.5 -8.055 1 98.56 274 ILE B O 1
ATOM 5104 N N . VAL B 1 275 ? 16.047 -18.422 -6.695 1 98.56 275 VAL B N 1
ATOM 5105 C CA . VAL B 1 275 ? 16.922 -19.203 -7.551 1 98.56 275 VAL B CA 1
ATOM 5106 C C . VAL B 1 275 ? 16.422 -20.641 -7.652 1 98.56 275 VAL B C 1
ATOM 5108 O O . VAL B 1 275 ? 16.531 -21.266 -8.703 1 98.56 275 VAL B O 1
ATOM 5111 N N . GLU B 1 276 ? 15.906 -21.094 -6.555 1 98.44 276 GLU B N 1
ATOM 5112 C CA . GLU B 1 276 ? 15.344 -22.438 -6.559 1 98.44 276 GLU B CA 1
ATOM 5113 C C . GLU B 1 276 ? 14.156 -22.531 -7.52 1 98.44 276 GLU B C 1
ATOM 5115 O O . GLU B 1 276 ? 14 -23.547 -8.219 1 98.44 276 GLU B O 1
ATOM 5120 N N . TYR B 1 277 ? 13.266 -21.516 -7.535 1 98.75 277 TYR B N 1
ATOM 5121 C CA . TYR B 1 277 ? 12.164 -21.469 -8.484 1 98.75 277 TYR B CA 1
ATOM 5122 C C . TYR B 1 277 ? 12.68 -21.547 -9.922 1 98.75 277 TYR B C 1
ATOM 5124 O O . TYR B 1 277 ? 12.156 -22.312 -10.734 1 98.75 277 TYR B O 1
ATOM 5132 N N . ILE B 1 278 ? 13.75 -20.797 -10.203 1 98.75 278 ILE B N 1
ATOM 5133 C CA . ILE B 1 278 ? 14.32 -20.766 -11.539 1 98.75 278 ILE B CA 1
ATOM 5134 C C . ILE B 1 278 ? 14.867 -22.156 -11.898 1 98.75 278 ILE B C 1
ATOM 5136 O O . ILE B 1 278 ? 14.641 -22.641 -13.008 1 98.75 278 ILE B O 1
ATOM 5140 N N . ASP B 1 279 ? 15.523 -22.781 -10.945 1 98.06 279 ASP B N 1
ATOM 5141 C CA . ASP B 1 279 ? 16.078 -24.109 -11.156 1 98.06 279 ASP B CA 1
ATOM 5142 C C . ASP B 1 279 ? 14.977 -25.109 -11.516 1 98.06 279 ASP B C 1
ATOM 5144 O O . ASP B 1 279 ? 15.133 -25.906 -12.445 1 98.06 279 ASP B O 1
ATOM 5148 N N . ILE B 1 280 ? 13.953 -25.062 -10.75 1 98.62 280 ILE B N 1
ATOM 5149 C CA . ILE B 1 280 ? 12.859 -26 -10.969 1 98.62 280 ILE B CA 1
ATOM 5150 C C . ILE B 1 280 ? 12.203 -25.734 -12.32 1 98.62 280 ILE B C 1
ATOM 5152 O O . ILE B 1 280 ? 11.938 -26.656 -13.086 1 98.62 280 ILE B O 1
ATOM 5156 N N . ILE B 1 281 ? 11.961 -24.453 -12.688 1 98.88 281 ILE B N 1
ATOM 5157 C CA . ILE B 1 281 ? 11.359 -24.094 -13.969 1 98.88 281 ILE B CA 1
ATOM 5158 C C . ILE B 1 281 ? 12.227 -24.625 -15.109 1 98.88 281 ILE B C 1
ATOM 5160 O O . ILE B 1 281 ? 11.719 -25.219 -16.062 1 98.88 281 ILE B O 1
ATOM 5164 N N . LYS B 1 282 ? 13.547 -24.438 -15 1 98.5 282 LYS B N 1
ATOM 5165 C CA . LYS B 1 282 ? 14.477 -24.922 -16.016 1 98.5 282 LYS B CA 1
ATOM 5166 C C . LYS B 1 282 ? 14.391 -26.453 -16.141 1 98.5 282 LYS B C 1
ATOM 5168 O O . LYS B 1 282 ? 14.344 -26.984 -17.25 1 98.5 282 LYS B O 1
ATOM 5173 N N . ARG B 1 283 ? 14.359 -27.078 -15 1 98.31 283 ARG B N 1
ATOM 5174 C CA . ARG B 1 283 ? 14.406 -28.531 -14.961 1 98.31 283 ARG B CA 1
ATOM 5175 C C . ARG B 1 283 ? 13.133 -29.141 -15.547 1 98.31 283 ARG B C 1
ATOM 5177 O O . ARG B 1 283 ? 13.188 -30.141 -16.25 1 98.31 283 ARG B O 1
ATOM 5184 N N . ILE B 1 284 ? 12.008 -28.547 -15.281 1 98.75 284 ILE B N 1
ATOM 5185 C CA . ILE B 1 284 ? 10.742 -29.188 -15.633 1 98.75 284 ILE B CA 1
ATOM 5186 C C . ILE B 1 284 ? 10.359 -28.828 -17.062 1 98.75 284 ILE B C 1
ATOM 5188 O O . ILE B 1 284 ? 9.523 -29.516 -17.672 1 98.75 284 ILE B O 1
ATOM 5192 N N . LEU B 1 285 ? 10.914 -27.797 -17.641 1 98.81 285 LEU B N 1
ATOM 5193 C CA . LEU B 1 285 ? 10.641 -27.406 -19.016 1 98.81 285 LEU B CA 1
ATOM 5194 C C . LEU B 1 285 ? 11.359 -28.312 -20 1 98.81 285 LEU B C 1
ATOM 5196 O O . LEU B 1 285 ? 12.516 -28.688 -19.781 1 98.81 285 LEU B O 1
ATOM 5200 N N . LYS B 1 286 ? 10.719 -28.688 -21.078 1 98.56 286 LYS B N 1
ATOM 5201 C CA . LYS B 1 286 ? 11.359 -29.375 -22.203 1 98.56 286 LYS B CA 1
ATOM 5202 C C . LYS B 1 286 ? 12.398 -28.469 -22.875 1 98.56 286 LYS B C 1
ATOM 5204 O O . LYS B 1 286 ? 12.367 -27.25 -22.703 1 98.56 286 LYS B O 1
ATOM 5209 N N . PRO B 1 287 ? 13.352 -29.141 -23.609 1 97.81 287 PRO B N 1
ATOM 5210 C CA . PRO B 1 287 ? 14.227 -28.297 -24.438 1 97.81 287 PRO B CA 1
ATOM 5211 C C . PRO B 1 287 ? 13.445 -27.359 -25.359 1 97.81 287 PRO B C 1
ATOM 5213 O O . PRO B 1 287 ? 12.445 -27.781 -25.969 1 97.81 287 PRO B O 1
ATOM 5216 N N . ASN B 1 288 ? 13.805 -26.141 -25.406 1 97.88 288 ASN B N 1
ATOM 5217 C CA . ASN B 1 288 ? 13.156 -25.094 -26.172 1 97.88 288 ASN B CA 1
ATOM 5218 C C . ASN B 1 288 ? 11.797 -24.719 -25.578 1 97.88 288 ASN B C 1
ATOM 5220 O O . ASN B 1 288 ? 10.984 -24.062 -26.234 1 97.88 288 ASN B O 1
ATOM 5224 N N . GLY B 1 289 ? 11.547 -25.219 -24.344 1 98.62 289 GLY B N 1
ATOM 5225 C CA . GLY B 1 289 ? 10.32 -24.844 -23.656 1 98.62 289 GLY B CA 1
ATOM 5226 C C . GLY B 1 289 ? 10.266 -23.359 -23.328 1 98.62 289 GLY B C 1
ATOM 5227 O O . GLY B 1 289 ? 11.289 -22.672 -23.359 1 98.62 289 GLY B O 1
ATOM 5228 N N . LEU B 1 290 ? 9.062 -22.844 -23.047 1 98.81 290 LEU B N 1
ATOM 5229 C CA . LEU B 1 290 ? 8.836 -21.422 -22.859 1 98.81 290 LEU B CA 1
ATOM 5230 C C . LEU B 1 290 ? 8.5 -21.125 -21.391 1 98.81 290 LEU B C 1
ATOM 5232 O O . LEU B 1 290 ? 7.754 -21.875 -20.766 1 98.81 290 LEU B O 1
ATOM 5236 N N . TRP B 1 291 ? 9.086 -20.109 -20.844 1 98.94 291 TRP B N 1
ATOM 5237 C CA . TRP B 1 291 ? 8.734 -19.5 -19.562 1 98.94 291 TRP B CA 1
ATOM 5238 C C . TRP B 1 291 ? 8.188 -18.094 -19.75 1 98.94 291 TRP B C 1
ATOM 5240 O O . TRP B 1 291 ? 8.945 -17.172 -20.047 1 98.94 291 TRP B O 1
ATOM 5250 N N . ILE B 1 292 ? 6.898 -17.922 -19.656 1 98.94 292 ILE B N 1
ATOM 5251 C CA . ILE B 1 292 ? 6.266 -16.625 -19.766 1 98.94 292 ILE B CA 1
ATOM 5252 C C . ILE B 1 292 ? 6.059 -16.031 -18.359 1 98.94 292 ILE B C 1
ATOM 5254 O O . ILE B 1 292 ? 5.352 -16.609 -17.531 1 98.94 292 ILE B O 1
ATOM 5258 N N . ASN B 1 293 ? 6.648 -14.898 -18.141 1 98.94 293 ASN B N 1
ATOM 5259 C CA . ASN B 1 293 ? 6.594 -14.281 -16.812 1 98.94 293 ASN B CA 1
ATOM 5260 C C . ASN B 1 293 ? 5.898 -12.922 -16.859 1 98.94 293 ASN B C 1
ATOM 5262 O O . ASN B 1 293 ? 6.062 -12.164 -17.828 1 98.94 293 ASN B O 1
ATOM 5266 N N . LEU B 1 294 ? 5.121 -12.656 -15.875 1 98.88 294 LEU B N 1
ATOM 5267 C CA . LEU B 1 294 ? 4.562 -11.328 -15.641 1 98.88 294 LEU B CA 1
ATOM 5268 C C . LEU B 1 294 ? 4.375 -11.078 -14.148 1 98.88 294 LEU B C 1
ATOM 5270 O O . LEU B 1 294 ? 3.613 -11.789 -13.484 1 98.88 294 LEU B O 1
ATOM 5274 N N . GLY B 1 295 ? 5.055 -10.062 -13.602 1 98.56 295 GLY B N 1
ATOM 5275 C CA . GLY B 1 295 ? 4.824 -9.75 -12.195 1 98.56 295 GLY B CA 1
ATOM 5276 C C . GLY B 1 295 ? 5.887 -8.844 -11.609 1 98.56 295 GLY B C 1
ATOM 5277 O O . GLY B 1 295 ? 6.93 -8.617 -12.219 1 98.56 295 GLY B O 1
ATOM 5278 N N . PRO B 1 296 ? 5.582 -8.305 -10.469 1 98.19 296 PRO B N 1
ATOM 5279 C CA . PRO B 1 296 ? 6.562 -7.527 -9.711 1 98.19 296 PRO B CA 1
ATOM 5280 C C . PRO B 1 296 ? 7.484 -8.406 -8.867 1 98.19 296 PRO B C 1
ATOM 5282 O O . PRO B 1 296 ? 7.465 -9.633 -8.992 1 98.19 296 PRO B O 1
ATOM 5285 N N . LEU B 1 297 ? 8.383 -7.801 -8.109 1 98.56 297 LEU B N 1
ATOM 5286 C CA . LEU B 1 297 ? 9.266 -8.508 -7.184 1 98.56 297 LEU B CA 1
ATOM 5287 C C . LEU B 1 297 ? 9.055 -8.016 -5.754 1 98.56 297 LEU B C 1
ATOM 5289 O O . LEU B 1 297 ? 10.008 -7.613 -5.082 1 98.56 297 LEU B O 1
ATOM 5293 N N . LEU B 1 298 ? 7.781 -8.047 -5.32 1 98.06 298 LEU B N 1
ATOM 5294 C CA . LEU B 1 298 ? 7.43 -7.758 -3.936 1 98.06 298 LEU B CA 1
ATOM 5295 C C . LEU B 1 298 ? 7.613 -8.992 -3.061 1 98.06 298 LEU B C 1
ATOM 5297 O O . LEU B 1 298 ? 6.645 -9.672 -2.727 1 98.06 298 LEU B O 1
ATOM 5301 N N . TYR B 1 299 ? 8.797 -9.234 -2.629 1 98.31 299 TYR B N 1
ATOM 5302 C CA . TYR B 1 299 ? 9.164 -10.477 -1.96 1 98.31 299 TYR B CA 1
ATOM 5303 C C . TYR B 1 299 ? 8.359 -10.664 -0.679 1 98.31 299 TYR B C 1
ATOM 5305 O O . TYR B 1 299 ? 8.508 -9.898 0.274 1 98.31 299 TYR B O 1
ATOM 5313 N N . HIS B 1 300 ? 7.617 -11.719 -0.603 1 96.69 300 HIS B N 1
ATOM 5314 C CA . HIS B 1 300 ? 6.645 -11.977 0.454 1 96.69 300 HIS B CA 1
ATOM 5315 C C . HIS B 1 300 ? 7.34 -12.227 1.79 1 96.69 300 HIS B C 1
ATOM 5317 O O . HIS B 1 300 ? 6.766 -11.961 2.85 1 96.69 300 HIS B O 1
ATOM 5323 N N . TRP B 1 301 ? 8.547 -12.688 1.759 1 97 301 TRP B N 1
ATOM 5324 C CA . TRP B 1 301 ? 9.18 -13.172 2.977 1 97 301 TRP B CA 1
ATOM 5325 C C . TRP B 1 301 ? 10.258 -12.203 3.449 1 97 301 TRP B C 1
ATOM 5327 O O . TRP B 1 301 ? 10.93 -12.445 4.457 1 97 301 TRP B O 1
ATOM 5337 N N . GLU B 1 302 ? 10.398 -11.164 2.771 1 97.31 302 GLU B N 1
ATOM 5338 C CA . GLU B 1 302 ? 11.438 -10.211 3.152 1 97.31 302 GLU B CA 1
ATOM 5339 C C . GLU B 1 302 ? 11.234 -9.719 4.582 1 97.31 302 GLU B C 1
ATOM 5341 O O . GLU B 1 302 ? 10.133 -9.297 4.949 1 97.31 302 GLU B O 1
ATOM 5346 N N . GLY B 1 303 ? 12.242 -9.75 5.328 1 92.81 303 GLY B N 1
ATOM 5347 C CA . GLY B 1 303 ? 12.234 -9.141 6.648 1 92.81 303 GLY B CA 1
ATOM 5348 C C . GLY B 1 303 ? 11.57 -10.016 7.699 1 92.81 303 GLY B C 1
ATOM 5349 O O . GLY B 1 303 ? 11.586 -9.688 8.891 1 92.81 303 GLY B O 1
ATOM 5350 N N . MET B 1 304 ? 10.836 -11.094 7.324 1 93.06 304 MET B N 1
ATOM 5351 C CA . MET B 1 304 ? 10.18 -11.961 8.297 1 93.06 304 MET B CA 1
ATOM 5352 C C . MET B 1 304 ? 11.211 -12.719 9.125 1 93.06 304 MET B C 1
ATOM 5354 O O . MET B 1 304 ? 12.117 -13.359 8.57 1 93.06 304 MET B O 1
ATOM 5358 N N . GLN B 1 305 ? 10.836 -12.633 10.391 1 88.38 305 GLN B N 1
ATOM 5359 C CA . GLN B 1 305 ? 11.758 -13.305 11.305 1 88.38 305 GLN B CA 1
ATOM 5360 C C . GLN B 1 305 ? 11.711 -14.82 11.117 1 88.38 305 GLN B C 1
ATOM 5362 O O . GLN B 1 305 ? 10.648 -15.391 10.891 1 88.38 305 GLN B O 1
ATOM 5367 N N . ASN B 1 306 ? 12.695 -15.508 10.969 1 90.5 306 ASN B N 1
ATOM 5368 C CA . ASN B 1 306 ? 12.867 -16.953 10.945 1 90.5 306 ASN B CA 1
ATOM 5369 C C . ASN B 1 306 ? 12.469 -17.547 9.594 1 90.5 306 ASN B C 1
ATOM 5371 O O . ASN B 1 306 ? 12.133 -18.719 9.492 1 90.5 306 ASN B O 1
ATOM 5375 N N . GLU B 1 307 ? 12.195 -16.688 8.641 1 94.88 307 GLU B N 1
ATOM 5376 C CA . GLU B 1 307 ? 11.938 -17.156 7.277 1 94.88 307 GLU B CA 1
ATOM 5377 C C . GLU B 1 307 ? 13.07 -16.75 6.336 1 94.88 307 GLU B C 1
ATOM 5379 O O . GLU B 1 307 ? 13.555 -15.625 6.387 1 94.88 307 GLU B O 1
ATOM 5384 N N . LEU B 1 308 ? 13.453 -17.688 5.586 1 97.25 308 LEU B N 1
ATOM 5385 C CA . LEU B 1 308 ? 14.438 -17.438 4.547 1 97.25 308 LEU B CA 1
ATOM 5386 C C . LEU B 1 308 ? 13.867 -16.531 3.457 1 97.25 308 LEU B C 1
ATOM 5388 O O . LEU B 1 308 ? 12.703 -16.688 3.064 1 97.25 308 LEU B O 1
ATOM 5392 N N . SER B 1 309 ? 14.656 -15.594 3.014 1 98 309 SER B N 1
ATOM 5393 C CA . SER B 1 309 ? 14.258 -14.773 1.874 1 98 309 SER B CA 1
ATOM 5394 C C . SER B 1 309 ? 15.469 -14.297 1.085 1 98 309 SER B C 1
ATOM 5396 O O . SER B 1 309 ? 16.391 -13.703 1.652 1 98 309 SER B O 1
ATOM 5398 N N . ILE B 1 310 ? 15.5 -14.609 -0.14 1 98.44 310 ILE B N 1
ATOM 5399 C CA . ILE B 1 310 ? 16.5 -14.086 -1.073 1 98.44 310 ILE B CA 1
ATOM 5400 C C . ILE B 1 310 ? 15.836 -13.102 -2.031 1 98.44 310 ILE B C 1
ATOM 5402 O O . ILE B 1 310 ? 14.969 -13.477 -2.822 1 98.44 310 ILE B O 1
ATOM 5406 N N . GLU B 1 311 ? 16.219 -11.836 -1.961 1 98.38 311 GLU B N 1
ATOM 5407 C CA . GLU B 1 311 ? 15.57 -10.789 -2.752 1 98.38 311 GLU B CA 1
ATOM 5408 C C . GLU B 1 311 ? 16.516 -10.266 -3.834 1 98.38 311 GLU B C 1
ATOM 5410 O O . GLU B 1 311 ? 17.516 -9.625 -3.529 1 98.38 311 GLU B O 1
ATOM 5415 N N . LEU B 1 312 ? 16.203 -10.508 -5.062 1 98.56 312 LEU B N 1
ATOM 5416 C CA . LEU B 1 312 ? 16.969 -10.023 -6.207 1 98.56 312 LEU B CA 1
ATOM 5417 C C . LEU B 1 312 ? 16.281 -8.828 -6.852 1 98.56 312 LEU B C 1
ATOM 5419 O O . LEU B 1 312 ? 15.055 -8.781 -6.93 1 98.56 312 LEU B O 1
ATOM 5423 N N . SER B 1 313 ? 17.094 -7.836 -7.273 1 98.25 313 SER B N 1
ATOM 5424 C CA . SER B 1 313 ? 16.547 -6.812 -8.156 1 98.25 313 SER B CA 1
ATOM 5425 C C . SER B 1 313 ? 16.188 -7.395 -9.523 1 98.25 313 SER B C 1
ATOM 5427 O O . SER B 1 313 ? 16.562 -8.523 -9.844 1 98.25 313 SER B O 1
ATOM 5429 N N . LEU B 1 314 ? 15.445 -6.672 -10.297 1 98.56 314 LEU B N 1
ATOM 5430 C CA . LEU B 1 314 ? 14.992 -7.16 -11.602 1 98.56 314 LEU B CA 1
ATOM 5431 C C . LEU B 1 314 ? 16.188 -7.504 -12.492 1 98.56 314 LEU B C 1
ATOM 5433 O O . LEU B 1 314 ? 16.172 -8.539 -13.172 1 98.56 314 LEU B O 1
ATOM 5437 N N . ASP B 1 315 ? 17.172 -6.629 -12.547 1 97.88 315 ASP B N 1
ATOM 5438 C CA . ASP B 1 315 ? 18.344 -6.883 -13.383 1 97.88 315 ASP B CA 1
ATOM 5439 C C . ASP B 1 315 ? 19.094 -8.125 -12.914 1 97.88 315 ASP B C 1
ATOM 5441 O O . ASP B 1 315 ? 19.531 -8.938 -13.734 1 97.88 315 ASP B O 1
ATOM 5445 N N . GLU B 1 316 ? 19.25 -8.305 -11.586 1 98.38 316 GLU B N 1
ATOM 5446 C CA . GLU B 1 316 ? 19.875 -9.5 -11.031 1 98.38 316 GLU B CA 1
ATOM 5447 C C . GLU B 1 316 ? 19.062 -10.75 -11.359 1 98.38 316 GLU B C 1
ATOM 5449 O O . GLU B 1 316 ? 19.625 -11.781 -11.719 1 98.38 316 GLU B O 1
ATOM 5454 N N . PHE B 1 317 ? 17.781 -10.625 -11.203 1 98.62 317 PHE B N 1
ATOM 5455 C CA . PHE B 1 317 ? 16.859 -11.711 -11.531 1 98.62 317 PHE B CA 1
ATOM 5456 C C . PHE B 1 317 ? 17.047 -12.18 -12.961 1 98.62 317 PHE B C 1
ATOM 5458 O O . PHE B 1 317 ? 17.25 -13.375 -13.211 1 98.62 317 PHE B O 1
ATOM 5465 N N . LYS B 1 318 ? 17.094 -11.289 -13.883 1 98.5 318 LYS B N 1
ATOM 5466 C CA . LYS B 1 318 ? 17.266 -11.602 -15.297 1 98.5 318 LYS B CA 1
ATOM 5467 C C . LYS B 1 318 ? 18.641 -12.188 -15.562 1 98.5 318 LYS B C 1
ATOM 5469 O O . LYS B 1 318 ? 18.797 -13.062 -16.422 1 98.5 318 LYS B O 1
ATOM 5474 N N . GLN B 1 319 ? 19.641 -11.656 -14.859 1 97.94 319 GLN B N 1
ATOM 5475 C CA . GLN B 1 319 ? 20.984 -12.195 -15.008 1 97.94 319 GLN B CA 1
ATOM 5476 C C . GLN B 1 319 ? 21.031 -13.672 -14.625 1 97.94 319 GLN B C 1
ATOM 5478 O O . GLN B 1 319 ? 21.656 -14.484 -15.312 1 97.94 319 GLN B O 1
ATOM 5483 N N . VAL B 1 320 ? 20.406 -14 -13.508 1 98.5 320 VAL B N 1
ATOM 5484 C CA . VAL B 1 320 ? 20.359 -15.391 -13.062 1 98.5 320 VAL B CA 1
ATOM 5485 C C . VAL B 1 320 ? 19.641 -16.25 -14.094 1 98.5 320 VAL B C 1
ATOM 5487 O O . VAL B 1 320 ? 20.078 -17.344 -14.414 1 98.5 320 VAL B O 1
ATOM 5490 N N . ILE B 1 321 ? 18.531 -15.75 -14.633 1 98.69 321 ILE B N 1
ATOM 5491 C CA . ILE B 1 321 ? 17.734 -16.469 -15.633 1 98.69 321 ILE B CA 1
ATOM 5492 C C . ILE B 1 321 ? 18.609 -16.781 -16.844 1 98.69 321 ILE B C 1
ATOM 5494 O O . ILE B 1 321 ? 18.625 -17.922 -17.328 1 98.69 321 ILE B O 1
ATOM 5498 N N . ARG B 1 322 ? 19.375 -15.828 -17.344 1 98.25 322 ARG B N 1
ATOM 5499 C CA . ARG B 1 322 ? 20.266 -16.031 -18.5 1 98.25 322 ARG B CA 1
ATOM 5500 C C . ARG B 1 322 ? 21.359 -17.031 -18.172 1 98.25 322 ARG B C 1
ATOM 5502 O O . ARG B 1 322 ? 21.656 -17.922 -18.984 1 98.25 322 ARG B O 1
ATOM 5509 N N . THR B 1 323 ? 21.906 -16.906 -17 1 97.75 323 THR B N 1
ATOM 5510 C CA . THR B 1 323 ? 23 -17.781 -16.594 1 97.75 323 THR B CA 1
ATOM 5511 C C . THR B 1 323 ? 22.516 -19.234 -16.5 1 97.75 323 THR B C 1
ATOM 5513 O O . THR B 1 323 ? 23.281 -20.156 -16.781 1 97.75 323 THR B O 1
ATOM 5516 N N . LYS B 1 324 ? 21.266 -19.422 -16.188 1 97.44 324 LYS B N 1
ATOM 5517 C CA . LYS B 1 324 ? 20.703 -20.766 -16.016 1 97.44 324 LYS B CA 1
ATOM 5518 C C . LYS B 1 324 ? 20.297 -21.359 -17.359 1 97.44 324 LYS B C 1
ATOM 5520 O O . LYS B 1 324 ? 19.844 -22.5 -17.438 1 97.44 324 LYS B O 1
ATOM 5525 N N . GLY B 1 325 ? 20.469 -20.594 -18.422 1 97.19 325 GLY B N 1
ATOM 5526 C CA . GLY B 1 325 ? 20.312 -21.172 -19.734 1 97.19 325 GLY B CA 1
ATOM 5527 C C . GLY B 1 325 ? 19.031 -20.75 -20.438 1 97.19 325 GLY B C 1
ATOM 5528 O O . GLY B 1 325 ? 18.5 -21.484 -21.266 1 97.19 325 GLY B O 1
ATOM 5529 N N . PHE B 1 326 ? 18.5 -19.609 -20.078 1 98.69 326 PHE B N 1
ATOM 5530 C CA . PHE B 1 326 ? 17.328 -19.078 -20.766 1 98.69 326 PHE B CA 1
ATOM 5531 C C . PHE B 1 326 ? 17.734 -17.906 -21.672 1 98.69 326 PHE B C 1
ATOM 5533 O O . PHE B 1 326 ? 18.562 -17.078 -21.281 1 98.69 326 PHE B O 1
ATOM 5540 N N . LYS B 1 327 ? 17.203 -17.906 -22.812 1 98.5 327 LYS B N 1
ATOM 5541 C CA . LYS B 1 327 ? 17.188 -16.688 -23.625 1 98.5 327 LYS B CA 1
ATOM 5542 C C . LYS B 1 327 ? 15.945 -15.852 -23.359 1 98.5 327 LYS B C 1
ATOM 5544 O O . LYS B 1 327 ? 14.82 -16.344 -23.469 1 98.5 327 LYS B O 1
ATOM 5549 N N . ILE B 1 328 ? 16.094 -14.633 -22.969 1 98.44 328 ILE B N 1
ATOM 5550 C CA . ILE B 1 328 ? 14.961 -13.766 -22.672 1 98.44 328 ILE B CA 1
ATOM 5551 C C . ILE B 1 328 ? 14.531 -13.008 -23.922 1 98.44 328 ILE B C 1
ATOM 5553 O O . ILE B 1 328 ? 15.359 -12.398 -24.609 1 98.44 328 ILE B O 1
ATOM 5557 N N . GLU B 1 329 ? 13.25 -13.133 -24.172 1 98.12 329 GLU B N 1
ATOM 5558 C CA . GLU B 1 329 ? 12.656 -12.477 -25.328 1 98.12 329 GLU B CA 1
ATOM 5559 C C . GLU B 1 329 ? 11.438 -11.641 -24.938 1 98.12 329 GLU B C 1
ATOM 5561 O O . GLU B 1 329 ? 10.914 -11.797 -23.828 1 98.12 329 GLU B O 1
ATOM 5566 N N . ASN B 1 330 ? 11.109 -10.719 -25.859 1 98 330 ASN B N 1
ATOM 5567 C CA . ASN B 1 330 ? 9.867 -9.961 -25.781 1 98 330 ASN B CA 1
ATOM 5568 C C . ASN B 1 330 ? 9.703 -9.281 -24.422 1 98 330 ASN B C 1
ATOM 5570 O O . ASN B 1 330 ? 8.656 -9.383 -23.797 1 98 330 ASN B O 1
ATOM 5574 N N . GLU B 1 331 ? 10.758 -8.688 -23.969 1 98 331 GLU B N 1
ATOM 5575 C CA . GLU B 1 331 ? 10.75 -8.031 -22.672 1 98 331 GLU B CA 1
ATOM 5576 C C . GLU B 1 331 ? 9.992 -6.707 -22.719 1 98 331 GLU B C 1
ATOM 5578 O O . GLU B 1 331 ? 10.164 -5.926 -23.656 1 98 331 GLU B O 1
ATOM 5583 N N . ARG B 1 332 ? 9.164 -6.422 -21.766 1 97.88 332 ARG B N 1
ATOM 5584 C CA . ARG B 1 332 ? 8.523 -5.117 -21.609 1 97.88 332 ARG B CA 1
ATOM 5585 C C . ARG B 1 332 ? 7.98 -4.938 -20.203 1 97.88 332 ARG B C 1
ATOM 5587 O O . ARG B 1 332 ? 7.926 -5.895 -19.422 1 97.88 332 ARG B O 1
ATOM 5594 N N . THR B 1 333 ? 7.703 -3.785 -19.828 1 98.25 333 THR B N 1
ATOM 5595 C CA . THR B 1 333 ? 7.074 -3.451 -18.562 1 98.25 333 THR B CA 1
ATOM 5596 C C . THR B 1 333 ? 5.574 -3.23 -18.734 1 98.25 333 THR B C 1
ATOM 5598 O O . THR B 1 333 ? 5.152 -2.508 -19.641 1 98.25 333 THR B O 1
ATOM 5601 N N . ILE B 1 334 ? 4.785 -3.881 -17.938 1 98.5 334 ILE B N 1
ATOM 5602 C CA . ILE B 1 334 ? 3.334 -3.74 -18 1 98.5 334 ILE B CA 1
ATOM 5603 C C . ILE B 1 334 ? 2.812 -3.156 -16.688 1 98.5 334 ILE B C 1
ATOM 5605 O O . ILE B 1 334 ? 3.041 -3.721 -15.617 1 98.5 334 ILE B O 1
ATOM 5609 N N . GLU B 1 335 ? 2.182 -1.992 -16.781 1 97.81 335 GLU B N 1
ATOM 5610 C CA . GLU B 1 335 ? 1.553 -1.381 -15.617 1 97.81 335 GLU B CA 1
ATOM 5611 C C . GLU B 1 335 ? 0.184 -1.997 -15.336 1 97.81 335 GLU B C 1
ATOM 5613 O O . GLU B 1 335 ? -0.643 -2.117 -16.25 1 97.81 335 GLU B O 1
ATOM 5618 N N . THR B 1 336 ? 0.025 -2.41 -14.109 1 97.88 336 THR B N 1
ATOM 5619 C CA . THR B 1 336 ? -1.26 -2.998 -13.75 1 97.88 336 THR B CA 1
ATOM 5620 C C . THR B 1 336 ? -1.511 -2.865 -12.25 1 97.88 336 THR B C 1
ATOM 5622 O O . THR B 1 336 ? -0.628 -2.438 -11.5 1 97.88 336 THR B O 1
ATOM 5625 N N . THR B 1 337 ? -2.727 -3.061 -11.844 1 96.75 337 THR B N 1
ATOM 5626 C CA . THR B 1 337 ? -3.105 -3.166 -10.438 1 96.75 337 THR B CA 1
ATOM 5627 C C . THR B 1 337 ? -3.275 -4.629 -10.031 1 96.75 337 THR B C 1
ATOM 5629 O O . THR B 1 337 ? -3.002 -5.531 -10.828 1 96.75 337 THR B O 1
ATOM 5632 N N . TYR B 1 338 ? -3.594 -4.848 -8.805 1 95.25 338 TYR B N 1
ATOM 5633 C CA . TYR B 1 338 ? -3.84 -6.195 -8.297 1 95.25 338 TYR B CA 1
ATOM 5634 C C . TYR B 1 338 ? -5.074 -6.223 -7.402 1 95.25 338 TYR B C 1
ATOM 5636 O O . TYR B 1 338 ? -5.039 -5.734 -6.27 1 95.25 338 TYR B O 1
ATOM 5644 N N . ALA B 1 339 ? -6.172 -6.734 -7.836 1 94.31 339 ALA B N 1
ATOM 5645 C CA . ALA B 1 339 ? -7.445 -6.852 -7.125 1 94.31 339 ALA B CA 1
ATOM 5646 C C . ALA B 1 339 ? -7.855 -5.516 -6.512 1 94.31 339 ALA B C 1
ATOM 5648 O O . ALA B 1 339 ? -8.211 -5.453 -5.332 1 94.31 339 ALA B O 1
ATOM 5649 N N . SER B 1 340 ? -7.762 -4.531 -7.238 1 90 340 SER B N 1
ATOM 5650 C CA . SER B 1 340 ? -7.949 -3.172 -6.734 1 90 340 SER B CA 1
ATOM 5651 C C . SER B 1 340 ? -9.367 -2.672 -7.012 1 90 340 SER B C 1
ATOM 5653 O O . SER B 1 340 ? -10 -3.09 -7.984 1 90 340 SER B O 1
ATOM 5655 N N . ASN B 1 341 ? -9.875 -1.808 -6.121 1 91.69 341 ASN B N 1
ATOM 5656 C CA . ASN B 1 341 ? -11.078 -1.026 -6.395 1 91.69 341 ASN B CA 1
ATOM 5657 C C . ASN B 1 341 ? -10.789 0.123 -7.355 1 91.69 341 ASN B C 1
ATOM 5659 O O . ASN B 1 341 ? -10.203 1.134 -6.969 1 91.69 341 ASN B O 1
ATOM 5663 N N . THR B 1 342 ? -11.219 0.022 -8.547 1 91.88 342 THR B N 1
ATOM 5664 C CA . THR B 1 342 ? -10.891 0.982 -9.594 1 91.88 342 THR B CA 1
ATOM 5665 C C . THR B 1 342 ? -11.539 2.334 -9.305 1 91.88 342 THR B C 1
ATOM 5667 O O . THR B 1 342 ? -11.156 3.35 -9.891 1 91.88 342 THR B O 1
ATOM 5670 N N . ARG B 1 343 ? -12.477 2.383 -8.445 1 94.5 343 ARG B N 1
ATOM 5671 C CA . ARG B 1 343 ? -13.211 3.619 -8.18 1 94.5 343 ARG B CA 1
ATOM 5672 C C . ARG B 1 343 ? -12.758 4.242 -6.859 1 94.5 343 ARG B C 1
ATOM 5674 O O . ARG B 1 343 ? -13.297 5.27 -6.438 1 94.5 343 ARG B O 1
ATOM 5681 N N . GLY B 1 344 ? -11.828 3.58 -6.137 1 95.69 344 GLY B N 1
ATOM 5682 C CA . GLY B 1 344 ? -11.305 4.109 -4.891 1 95.69 344 GLY B CA 1
ATOM 5683 C C . GLY B 1 344 ? -10.289 5.219 -5.09 1 95.69 344 GLY B C 1
ATOM 5684 O O . GLY B 1 344 ? -9.789 5.414 -6.199 1 95.69 344 GLY B O 1
ATOM 5685 N N . MET B 1 345 ? -9.945 5.961 -4.055 1 98 345 MET B N 1
ATOM 5686 C CA . MET B 1 345 ? -9.023 7.09 -4.098 1 98 345 MET B CA 1
ATOM 5687 C C . MET B 1 345 ? -7.578 6.617 -4.023 1 98 345 MET B C 1
ATOM 5689 O O . MET B 1 345 ? -6.652 7.406 -4.215 1 98 345 MET B O 1
ATOM 5693 N N . LEU B 1 346 ? -7.398 5.336 -3.73 1 97.19 346 LEU B N 1
ATOM 5694 C CA . LEU B 1 346 ? -6.059 4.762 -3.645 1 97.19 346 LEU B CA 1
ATOM 5695 C C . LEU B 1 346 ? -5.926 3.551 -4.559 1 97.19 346 LEU B C 1
ATOM 5697 O O . LEU B 1 346 ? -6.797 2.676 -4.57 1 97.19 346 LEU B O 1
ATOM 5701 N N . LYS B 1 347 ? -4.844 3.506 -5.293 1 95.69 347 LYS B N 1
ATOM 5702 C CA . LYS B 1 347 ? -4.52 2.365 -6.145 1 95.69 347 LYS B CA 1
ATOM 5703 C C . LYS B 1 347 ? -3.059 1.954 -5.977 1 95.69 347 LYS B C 1
ATOM 5705 O O . LYS B 1 347 ? -2.174 2.809 -5.895 1 95.69 347 LYS B O 1
ATOM 5710 N N . TYR B 1 348 ? -2.844 0.692 -5.836 1 95.31 348 TYR B N 1
ATOM 5711 C CA . TYR B 1 348 ? -1.505 0.122 -5.934 1 95.31 348 TYR B CA 1
ATOM 5712 C C . TYR B 1 348 ? -1.164 -0.226 -7.375 1 95.31 348 TYR B C 1
ATOM 5714 O O . TYR B 1 348 ? -1.778 -1.116 -7.969 1 95.31 348 TYR B O 1
ATOM 5722 N N . VAL B 1 349 ? -0.251 0.454 -7.887 1 97 349 VAL B N 1
ATOM 5723 C CA . VAL B 1 349 ? 0.108 0.256 -9.289 1 97 349 VAL B CA 1
ATOM 5724 C C . VAL B 1 349 ? 1.465 -0.439 -9.383 1 97 349 VAL B C 1
ATOM 5726 O O . VAL B 1 349 ? 2.459 0.054 -8.844 1 97 349 VAL B O 1
ATOM 5729 N N . TYR B 1 350 ? 1.504 -1.542 -10.078 1 97.69 350 TYR B N 1
ATOM 5730 C CA . TYR B 1 350 ? 2.715 -2.334 -10.258 1 97.69 350 TYR B CA 1
ATOM 5731 C C . TYR B 1 350 ? 3.27 -2.174 -11.664 1 97.69 350 TYR B C 1
ATOM 5733 O O . TYR B 1 350 ? 2.518 -2.221 -12.641 1 97.69 350 TYR B O 1
ATOM 5741 N N . GLU B 1 351 ? 4.5 -1.901 -11.758 1 97.88 351 GLU B N 1
ATOM 5742 C CA . GLU B 1 351 ? 5.238 -2.047 -13.008 1 97.88 351 GLU B CA 1
ATOM 5743 C C . GLU B 1 351 ? 5.832 -3.447 -13.141 1 97.88 351 GLU B C 1
ATOM 5745 O O . GLU B 1 351 ? 6.984 -3.676 -12.773 1 97.88 351 GLU B O 1
ATOM 5750 N N . CYS B 1 352 ? 5.098 -4.281 -13.742 1 98.56 352 CYS B N 1
ATOM 5751 C CA . CYS B 1 352 ? 5.418 -5.703 -13.789 1 98.56 352 CYS B CA 1
ATOM 5752 C C . CYS B 1 352 ? 6.422 -5.996 -14.898 1 98.56 352 CYS B C 1
ATOM 5754 O O . CYS B 1 352 ? 6.344 -5.414 -15.984 1 98.56 352 CYS B O 1
ATOM 5756 N N . ALA B 1 353 ? 7.359 -6.863 -14.641 1 98.69 353 ALA B N 1
ATOM 5757 C CA . ALA B 1 353 ? 8.266 -7.367 -15.672 1 98.69 353 ALA B CA 1
ATOM 5758 C C . ALA B 1 353 ? 7.605 -8.469 -16.5 1 98.69 353 ALA B C 1
ATOM 5760 O O . ALA B 1 353 ? 7.215 -9.508 -15.961 1 98.69 353 ALA B O 1
ATOM 5761 N N . TYR B 1 354 ? 7.449 -8.227 -17.766 1 98.81 354 TYR B N 1
ATOM 5762 C CA . TYR B 1 354 ? 7.008 -9.234 -18.719 1 98.81 354 TYR B CA 1
ATOM 5763 C C . TYR B 1 354 ? 8.164 -9.703 -19.594 1 98.81 354 TYR B C 1
ATOM 5765 O O . TYR B 1 354 ? 8.93 -8.891 -20.109 1 98.81 354 TYR B O 1
ATOM 5773 N N . PHE B 1 355 ? 8.336 -10.961 -19.734 1 98.81 355 PHE B N 1
ATOM 5774 C CA . PHE B 1 355 ? 9.32 -11.523 -20.656 1 98.81 355 PHE B CA 1
ATOM 5775 C C . PHE B 1 355 ? 9.016 -12.984 -20.953 1 98.81 355 PHE B C 1
ATOM 5777 O O . PHE B 1 355 ? 8.234 -13.617 -20.234 1 98.81 355 PHE B O 1
ATOM 5784 N N . VAL B 1 356 ? 9.578 -13.484 -21.984 1 98.88 356 VAL B N 1
ATOM 5785 C CA . VAL B 1 356 ? 9.539 -14.898 -22.328 1 98.88 356 VAL B CA 1
ATOM 5786 C C . VAL B 1 356 ? 10.945 -15.492 -22.266 1 98.88 356 VAL B C 1
ATOM 5788 O O . VAL B 1 356 ? 11.852 -15.016 -22.938 1 98.88 356 VAL B O 1
ATOM 5791 N N . GLY B 1 357 ? 11.148 -16.391 -21.375 1 98.81 357 GLY B N 1
ATOM 5792 C CA . GLY B 1 357 ? 12.375 -17.172 -21.359 1 98.81 357 GLY B CA 1
ATOM 5793 C C . GLY B 1 357 ? 12.297 -18.438 -22.188 1 98.81 357 GLY B C 1
ATOM 5794 O O . GLY B 1 357 ? 11.359 -19.219 -22.047 1 98.81 357 GLY B O 1
ATOM 5795 N N . VAL B 1 358 ? 13.242 -18.609 -23.094 1 98.75 358 VAL B N 1
ATOM 5796 C CA . VAL B 1 358 ? 13.32 -19.844 -23.891 1 98.75 358 VAL B CA 1
ATOM 5797 C C . VAL B 1 358 ? 14.477 -20.703 -23.406 1 98.75 358 VAL B C 1
ATOM 5799 O O . VAL B 1 358 ? 15.617 -20.234 -23.328 1 98.75 358 VAL B O 1
ATOM 5802 N N . LYS B 1 359 ? 14.125 -21.906 -23.031 1 98.25 359 LYS B N 1
ATOM 5803 C CA . LYS B 1 359 ? 15.148 -22.812 -22.531 1 98.25 359 LYS B CA 1
ATOM 5804 C C . LYS B 1 359 ? 16.078 -23.281 -23.641 1 98.25 359 LYS B C 1
ATOM 5806 O O . LYS B 1 359 ? 15.617 -23.734 -24.688 1 98.25 359 LYS B O 1
ATOM 5811 N N . HIS B 1 360 ? 17.375 -23.141 -23.453 1 90.75 360 HIS B N 1
ATOM 5812 C CA . HIS B 1 360 ? 18.359 -23.688 -24.375 1 90.75 360 HIS B CA 1
ATOM 5813 C C . HIS B 1 360 ? 18.844 -25.062 -23.938 1 90.75 360 HIS B C 1
ATOM 5815 O O . HIS B 1 360 ? 18.828 -25.375 -22.75 1 90.75 360 HIS B O 1
#

Sequence (720 aa):
MFLNDPDTVPEADRLLEAQHFAKVIEAFNHYRLHSLSRNAKRRRDLASIPKAHQQLVGSFMEKKINSVEERILKNAAFIASIVAGHQNEETNGGTKSQVSEGDMDKVRSTLRQFVRDWSEEGREERARTYDPILDELQTRFKGVSMEDKGKIKVLVPGAGLGRLAYDIVKQGYSCQGNEFSFYMLLASHFVLNQTQQLHQYEIFPWIHSFSNSTSTDVLLSSVRIPDVLPGDVPRTADFSMVAGDFCEVYGEEEHIESWDVVVTCFFMDTAKNIVEYIDIIKRILKPNGLWINLGPLLYHWEGMQNELSIELSLDEFKQVIRTKGFKIENERTIETTYASNTRGMLKYVYECAYFVGVKHMFLNDPDTVPEADRLLEAQHFAKVIEAFNHYRLHSLSRNAKRRRDLASIPKAHQQLVGSFMEKKINSVEERILKNAAFIASIVAGHQNEETNGGTKSQVSEGDMDKVRSTLRQFVRDWSEEGREERARTYDPILDELQTRFKGVSMEDKGKIKVLVPGAGLGRLAYDIVKQGYSCQGNEFSFYMLLASHFVLNQTQQLHQYEIFPWIHSFSNSTSTDVLLSSVRIPDVLPGDVPRTADFSMVAGDFCEVYGEEEHIESWDVVVTCFFMDTAKNIVEYIDIIKRILKPNGLWINLGPLLYHWEGMQNELSIELSLDEFKQVIRTKGFKIENERTIETTYASNTRGMLKYVYECAYFVGVKH

Foldseek 3Di:
DLDDPVVPDPPVVVVVVVVVLLLLLVLLLCQLVVLLVVLVVQVVVLVPDDPVVCVVCVVVSVVLSVLLNVQSVQQSVVSCLLCPPVPPPPVPDDDPPPNDPVSNVLLLVLLLVQCLQFFPNNVVQCCQFLVVVLVVVCVVCVPPDLLRQQVAEEEEEPCQLPRSQQVNQQSRYAYEYEDADSSRVSNNCCQQPPDDDALPGKHQSQLSDPPQAPDSCLNSPITGGGNDRHDPGDPSHHYYYHYDDPCVPQVDPVQFQVHQEYEYGQHLLADLDSLSVLVSRLGNHHAQGKYKYKHDNNRPCPPPPPGRHDGDDPVRSVVSNVVSAWDKPDWDWGWHFDSDSPNGNDTDIDGIITIMTTHD/DLDDPVVPDPPVVVVVVVVVLLLLLVLLQCQLVVLLVVLVVQVVVLVPDDPVVCVVCVVVSVVLSVLLNVQSVQQSVVSCLLCPPVPDPPVPDDDPPPNDPVSNVLLLVLLLVQCLQFFPNNVVQCCQFLVVVLVVVCVVCVPPDLLRQQVAEEEEEPCQLPRSQLVNLQSRYAYEYEDADSSRVSNSCCQQPPDDDALPGKHQSQQSDPPQAPDSCLNSPITGGGNDRRDDGDPSHHYYYHYDDPCVPQVDPVQFQVHQEYEYGQHLLADLDSLSVLVSRLGNHHAQGKYKYKHDNNRPCPPPPPGRHDGDDPVRSVVSNVVSAWDKDDWDWGWHFDSDSPNGNDTDIDRIITIMTTGD

Organism: Spizellomyces punctatus (strain DAOM BR117) (NCBI:txid645134)

Nearest PDB structures (foldseek):
  5yf1-assembly1_A  TM=9.582E-01  e=2.414E-39  Homo sapiens
  5yf1-assembly1_B  TM=9.441E-01  e=2.040E-39  Homo sapiens
  5yf2-assembly1_B  TM=9.450E-01  e=9.283E-39  Homo sapiens
  5yf2-assembly1_A  TM=9.572E-01  e=3.191E-38  Homo sapiens
  5x62-assembly1_B  TM=8.793E-01  e=1.694E-26  Saccharomyces cerevisiae S288C